Protein 5KDI (pdb70)

InterPro domains:
  IPR001849 Pleckstrin homology domain [PF00169] (1-92)
  IPR001849 Pleckstrin homology domain [PS50003] (1-93)
  IPR001849 Pleckstrin homology domain [SM00233] (1-95)
  IPR011993 PH-like domain superfamily [G3DSA:2.30.29.30] (1-100)
  IPR014830 Glycolipid transfer protein domain [PF08718] (330-470)
  IPR014830 Glycolipid transfer protein domain [PTHR10219] (297-508)
  IPR036497 Glycolipid transfer protein superfamily [G3DSA:1.10.3520.10] (309-519)
  IPR036497 Glycolipid transfer protein superfamily [SSF110004] (324-517)

Sequence (422 aa):
PTFFSTMNTSFSDIELLEDSGIPTEAFLASCYAVVPVLDKLGPTVFAPVKMDLVGNIKKVNQKYITNKAKFTTLQKIVLHEVEADVAQVRNSATEALLWLKRGLKFLKGFLTEVKNGEKDIQTALNNAYGKTLRQHHGWVVRGVFALALRAAPSYEDFVAALTVKEGDHQKEAFSIGMQRDLSLYLPAMEKQLAILDTLYEVHGLESDEVVPTFFSTMNTSFSDIELLEDSGIPTEAFLASCYAVVPVLDKLGPTVFAPVKMDLVGNIKKVNQKYITNKAKFTTLQKIVLHEVEADVAQVRNSATEALLWLLKKRGLKFLKGFLTEVKNGEKDIQTALNNAYGKTLRQHHGWVVRGVFALALRRAAPSYEDFVVAALTVVKEGDHQKEAFSIGMQRRDLSSLYLPAMMEKQLAILDTLYEEVHGLESSDEVV

Radius of gyration: 23.76 Å; Cα contacts (8 Å, |Δi|>4): 508; chains: 2; bounding box: 49×61×51 Å

Solvent-accessible surface area: 20870 Å² total; per-residue (Å²): 105,0,24,5,52,46,172,101,5,6,0,31,114,16,141,50,90,156,131,54,3,0,25,1,103,42,0,10,37,2,1,101,15,21,1,61,13,31,48,139,40,5,69,48,45,17,2,31,62,41,41,78,20,32,15,10,24,63,43,1,55,78,60,18,100,99,65,110,91,100,8,53,6,1,20,106,3,0,73,64,1,55,148,50,105,48,10,65,33,45,65,2,1,1,26,0,2,2,47,1,5,14,22,6,68,35,32,43,22,15,4,49,37,7,49,118,44,48,121,70,5,77,55,0,29,74,60,2,8,44,159,24,26,113,125,35,22,13,216,34,19,73,34,19,28,30,43,22,31,170,40,20,22,64,67,103,85,10,7,43,8,4,25,78,142,170,29,18,43,149,109,144,74,12,59,105,2,10,73,118,6,1,51,104,0,13,67,18,0,96,121,4,1,54,34,0,23,76,19,0,113,110,78,70,29,73,34,140,100,73,76,84,1,24,5,50,43,169,98,5,4,0,33,105,15,143,48,89,147,138,51,4,0,23,1,104,41,0,10,40,1,0,106,18,14,4,67,13,17,56,136,34,12,69,54,30,34,6,37,72,49,50,77,23,22,26,10,16,84,52,1,55,94,51,19,99,94,67,114,91,109,5,50,6,0,23,96,2,0,76,51,5,53,149,47,103,53,9,68,42,45,63,9,3,1,26,0,2,2,58,3,2,9,29,5,52,29,35,46,19,16,4,47,35,3,66,108,49,52,124,70,7,62,53,0,23,75,60,3,8,42,158,20,25,115,113,28,25,15,224,40,22,73,36,22,37,54,80,23,26,197,56,25,18,58,49,138,80,8,29,60,7,2,53,34,170,121,14,91,165,109,126,162,34,26,57,123,12,6,77,116,3,0,56,102,0,10,68,18,0,100,119,5,3,54,36,0,35,79,18,0,119,110,72,68,26,74,32,140,110,64,71

GO terms:
  GO:0051861 glycolipid binding (F, IDA)
  GO:0070273 phosphatidylinositol-4-phosphate binding (F, IDA)
  GO:0097001 ceramide binding (F, IDA)
  GO:0035621 ER to Golgi ceramide transport (P, IDA)
  GO:0005802 trans-Golgi network (C, IDA)
  GO:0017089 glycolipid transfer activity (F, IDA)
  GO:0006869 lipid transport (P, IDA)
  GO:0140104 molecular carrier activity (F, EXP)
  GO:0000139 Golgi membrane (C, TAS)
  GO:0006661 phosphatidylinositol biosynthetic process (P, TAS)
  GO:0005515 protein binding (F, IPI)
  GO:0005654 nucleoplasm (C, IDA)
  GO:0001576 globoside biosynthetic process (P, IDA)
  GO:0046836 glycolipid transport (P, IDA)
  GO:0031267 small GTPase binding (F, IDA)
  GO:0140340 cerebroside transfer activity (F, IDA)

Organism: Homo sapiens (NCBI:txid9606)

Structure (mmCIF, N/CA/C/O backbone):
data_5KDI
#
_entry.id   5KDI
#
_cell.length_a   66.241
_cell.length_b   74.607
_cell.length_c   93.592
_cell.angle_alpha   90.000
_cell.angle_beta   90.000
_cell.angle_gamma   90.000
#
_symmetry.space_group_name_H-M   'P 21 21 21'
#
loop_
_entity.id
_entity.type
_entity.pdbx_description
1 polymer 'Pleckstrin homology domain-containing family A member 8'
2 non-polymer (~{Z})-~{N}-[(~{E},2~{S},3~{R})-1-[(2~{R},3~{R},4~{S},5~{R},6~{R})-6-(hydroxymethyl)-3,4,5-tris(oxidanyl)oxan-2-yl]oxy-3-oxidanyl-octadec-4-en-2-yl]octadec-9-enamide
3 water water
#
loop_
_atom_site.group_PDB
_atom_site.id
_atom_site.type_symbol
_atom_site.label_atom_id
_atom_site.label_alt_id
_atom_site.label_comp_id
_atom_site.label_asym_id
_atom_site.label_entity_id
_atom_site.label_seq_id
_atom_site.pdbx_PDB_ins_code
_atom_site.Cartn_x
_atom_site.Cartn_y
_atom_site.Cartn_z
_atom_site.occupancy
_atom_site.B_iso_or_equiv
_atom_site.auth_seq_id
_atom_site.auth_comp_id
_atom_site.auth_asym_id
_atom_site.auth_atom_id
_atom_site.pdbx_PDB_model_num
ATOM 1 N N . PRO A 1 1 ? 60.873 -13.536 36.679 1.00 33.55 309 PRO A N 1
ATOM 2 C CA . PRO A 1 1 ? 60.660 -12.672 35.511 1.00 32.96 309 PRO A CA 1
ATOM 3 C C . PRO A 1 1 ? 60.506 -11.199 35.886 1.00 31.28 309 PRO A C 1
ATOM 4 O O . PRO A 1 1 ? 60.293 -10.878 37.037 1.00 31.32 309 PRO A O 1
ATOM 8 N N . THR A 1 2 ? 60.597 -10.337 34.878 1.00 28.16 310 THR A N 1
ATOM 9 C CA . THR A 1 2 ? 60.348 -8.935 35.036 1.00 24.93 310 THR A CA 1
ATOM 10 C C . THR A 1 2 ? 59.359 -8.467 33.955 1.00 24.27 310 THR A C 1
ATOM 11 O O . THR A 1 2 ? 59.034 -9.220 33.022 1.00 24.95 310 THR A O 1
ATOM 15 N N . PHE A 1 3 ? 58.889 -7.215 34.082 1.00 23.89 311 PHE A N 1
ATOM 16 C CA . PHE A 1 3 ? 58.083 -6.632 33.053 1.00 21.18 311 PHE A CA 1
ATOM 17 C C . PHE A 1 3 ? 58.657 -6.909 31.648 1.00 22.16 311 PHE A C 1
ATOM 18 O O . PHE A 1 3 ? 57.902 -7.150 30.665 1.00 22.88 311 PHE A O 1
ATOM 26 N N . PHE A 1 4 ? 59.996 -6.791 31.522 1.00 21.81 312 PHE A N 1
AT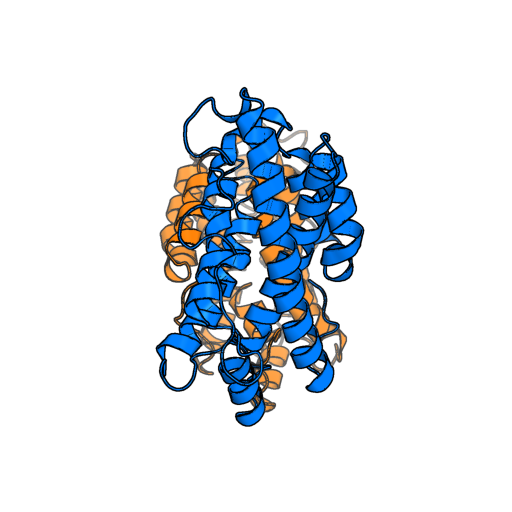OM 27 C CA . PHE A 1 4 ? 60.650 -6.842 30.225 1.00 21.07 312 PHE A CA 1
ATOM 28 C C . PHE A 1 4 ? 60.662 -8.182 29.563 1.00 27.36 312 PHE A C 1
ATOM 29 O O . PHE A 1 4 ? 60.951 -8.240 28.338 1.00 32.80 312 PHE A O 1
ATOM 37 N N . SER A 1 5 ? 60.158 -9.210 30.256 1.00 24.49 313 SER A N 1
ATOM 38 C CA . SER A 1 5 ? 59.998 -10.524 29.663 1.00 25.21 313 SER A CA 1
ATOM 39 C C . SER A 1 5 ? 58.587 -11.043 29.696 1.00 25.91 313 SER A C 1
ATOM 40 O O . SER A 1 5 ? 58.330 -12.209 29.406 1.00 32.31 313 SER A O 1
ATOM 43 N N . THR A 1 6 ? 57.641 -10.151 29.981 1.00 27.27 314 THR A N 1
ATOM 44 C CA . THR A 1 6 ? 56.244 -10.529 29.987 1.00 26.14 314 THR A CA 1
ATOM 45 C C . THR A 1 6 ? 55.760 -10.732 28.570 1.00 26.15 314 THR A C 1
ATOM 46 O O . THR A 1 6 ? 56.293 -10.144 27.610 1.00 24.63 314 THR A O 1
ATOM 50 N N . MET A 1 7 ? 54.695 -11.519 28.378 1.00 27.84 315 MET A N 1
ATOM 51 C CA . MET A 1 7 ? 54.217 -11.835 27.017 1.00 26.70 315 MET A CA 1
ATOM 52 C C . MET A 1 7 ? 53.900 -10.532 26.218 1.00 30.03 315 MET A C 1
ATOM 53 O O . MET A 1 7 ? 53.283 -9.567 26.763 1.00 28.89 315 MET A O 1
ATOM 58 N N . ASN A 1 8 ? 54.331 -10.507 24.956 1.00 27.61 316 ASN A N 1
ATOM 59 C CA . ASN A 1 8 ? 54.171 -9.400 23.961 1.00 29.07 316 ASN A CA 1
ATOM 60 C C . ASN A 1 8 ? 55.036 -8.193 24.258 1.00 24.16 316 ASN A C 1
ATOM 61 O O . ASN A 1 8 ? 55.069 -7.260 23.448 1.00 24.35 316 ASN A O 1
ATOM 66 N N . THR A 1 9 ? 55.757 -8.171 25.385 1.00 23.14 317 THR A N 1
ATOM 67 C CA . THR A 1 9 ? 56.490 -6.983 25.748 1.00 21.43 317 THR A CA 1
ATOM 68 C C . THR A 1 9 ? 57.801 -6.828 25.021 1.00 21.10 317 THR A C 1
ATOM 69 O O . THR A 1 9 ? 58.106 -5.738 24.464 1.00 23.47 317 THR A O 1
ATOM 73 N N . SER A 1 10 ? 58.627 -7.864 25.005 1.00 19.27 318 SER A N 1
ATOM 74 C CA . SER A 1 10 ? 59.990 -7.644 24.551 1.00 17.62 318 SER A CA 1
ATOM 75 C C . SER A 1 10 ? 60.196 -7.587 23.022 1.00 18.17 318 SER A C 1
ATOM 76 O O . SER A 1 10 ? 59.806 -8.471 22.246 1.00 19.38 318 SER A O 1
ATOM 79 N N . PHE A 1 11 ? 60.936 -6.573 22.638 1.00 18.29 319 PHE A N 1
ATOM 80 C CA . PHE A 1 11 ? 61.434 -6.505 21.289 1.00 17.42 319 PHE A CA 1
ATOM 81 C C . PHE A 1 11 ? 62.291 -7.734 20.862 1.00 17.16 319 PHE A C 1
ATOM 82 O O . PHE A 1 11 ? 62.351 -8.113 19.704 1.00 18.00 319 PHE A O 1
ATOM 90 N N . SER A 1 12 ? 62.901 -8.402 21.849 1.00 16.69 320 SER A N 1
ATOM 91 C CA . SER A 1 12 ? 63.728 -9.577 21.667 1.00 17.07 320 SER A CA 1
ATOM 92 C C . SER A 1 12 ? 62.954 -10.822 21.261 1.00 18.62 320 SER A C 1
ATOM 93 O O . SER A 1 12 ? 63.586 -11.795 20.845 1.00 19.65 320 SER A O 1
ATOM 96 N N . ASP A 1 13 ? 61.625 -10.795 21.389 1.00 17.58 321 ASP A N 1
ATOM 97 C CA . ASP A 1 13 ? 60.796 -11.931 21.010 1.00 19.99 321 ASP A CA 1
ATOM 98 C C . ASP A 1 13 ? 60.144 -11.705 19.626 1.00 20.24 321 ASP A C 1
ATOM 99 O O . ASP A 1 13 ? 59.348 -12.502 19.186 1.00 26.22 321 ASP A O 1
ATOM 104 N N . ILE A 1 14 ? 60.541 -10.614 18.957 1.00 18.77 322 ILE A N 1
ATOM 105 C CA . ILE A 1 14 ? 60.116 -10.327 17.619 1.00 19.91 322 ILE A CA 1
ATOM 106 C C . ILE A 1 14 ? 61.155 -10.856 16.621 1.00 22.86 322 ILE A C 1
ATOM 107 O O . ILE A 1 14 ? 62.336 -10.421 16.618 1.00 25.05 322 ILE A O 1
ATOM 112 N N . GLU A 1 15 ? 60.727 -11.796 15.805 1.00 27.71 323 GLU A N 1
ATOM 113 C CA . GLU A 1 15 ? 61.638 -12.303 14.797 1.00 32.41 323 GLU A CA 1
ATOM 114 C C . GLU A 1 15 ? 61.338 -11.634 13.479 1.00 25.24 323 GLU A C 1
ATOM 115 O O . GLU A 1 15 ? 60.184 -11.430 13.119 1.00 31.31 323 GLU A O 1
ATOM 121 N N . LEU A 1 16 ? 62.416 -11.263 12.796 1.00 28.35 324 LEU A N 1
ATOM 122 C CA . LEU A 1 16 ? 62.327 -10.593 11.572 1.00 28.39 324 LEU A CA 1
ATOM 123 C C . LEU A 1 16 ? 61.931 -11.516 10.419 1.00 26.78 324 LEU A C 1
ATOM 124 O O . LEU A 1 16 ? 62.287 -12.695 10.377 1.00 30.69 324 LEU A O 1
ATOM 129 N N . LEU A 1 17 ? 61.206 -10.920 9.490 1.00 25.08 325 LEU A N 1
ATOM 130 C CA . LEU A 1 17 ? 60.764 -11.609 8.249 1.00 26.97 325 LEU A CA 1
ATOM 131 C C . LEU A 1 17 ? 61.810 -11.393 7.128 1.00 29.38 325 LEU A C 1
ATOM 132 O O . LEU A 1 17 ? 62.902 -10.843 7.377 1.00 32.45 325 LEU A O 1
ATOM 137 N N . GLU A 1 18 ? 61.510 -11.893 5.924 1.00 32.56 326 GLU A N 1
ATOM 138 C CA . GLU A 1 18 ? 62.343 -11.681 4.737 1.00 33.24 326 GLU A CA 1
ATOM 139 C C . GLU A 1 18 ? 62.744 -10.186 4.633 1.00 28.45 326 GLU A C 1
ATOM 140 O O . GLU A 1 18 ? 61.989 -9.291 4.952 1.00 29.00 326 GLU A O 1
ATOM 146 N N . ASP A 1 19 ? 63.979 -9.954 4.193 1.00 30.07 327 ASP A N 1
ATOM 147 C CA . ASP A 1 19 ? 64.535 -8.654 4.001 1.00 33.97 327 ASP A CA 1
ATOM 148 C C . ASP A 1 19 ? 64.470 -7.750 5.270 1.00 30.90 327 ASP A C 1
ATOM 149 O O . ASP A 1 19 ? 64.138 -6.576 5.175 1.00 29.13 327 ASP A O 1
ATOM 158 N N . SER A 1 20 ? 64.780 -8.326 6.435 1.00 25.52 328 SER A N 1
ATOM 159 C CA . SER A 1 20 ? 64.781 -7.659 7.753 1.00 24.07 328 SER A CA 1
ATOM 160 C C . SER A 1 20 ? 63.433 -7.041 8.086 1.00 21.65 328 SER A C 1
ATOM 161 O O . SER A 1 20 ? 63.340 -6.043 8.804 1.00 21.54 328 SER A O 1
ATOM 164 N N . GLY A 1 21 ? 62.351 -7.617 7.552 1.00 24.71 329 GLY A N 1
ATOM 165 C CA . GLY A 1 21 ? 61.028 -7.068 7.786 1.00 21.77 329 GLY A CA 1
ATOM 166 C C . GLY A 1 21 ? 60.595 -7.137 9.234 1.00 21.04 329 GLY A C 1
ATOM 167 O O . GLY A 1 21 ? 60.641 -8.208 9.828 1.00 22.92 329 GLY A O 1
ATOM 168 N N . ILE A 1 22 ? 60.138 -6.003 9.792 1.00 17.57 330 ILE A N 1
ATOM 169 C CA . ILE A 1 22 ? 59.715 -5.953 11.195 1.00 18.23 330 ILE A CA 1
ATOM 170 C C . ILE A 1 22 ? 58.205 -6.171 11.184 1.00 17.95 330 ILE A C 1
ATOM 171 O O . ILE A 1 22 ? 57.442 -5.345 10.691 1.00 17.42 330 ILE A O 1
ATOM 176 N N . PRO A 1 23 ? 57.764 -7.297 11.787 1.00 18.58 331 PRO A N 1
ATOM 177 C CA . PRO A 1 23 ? 56.316 -7.602 11.813 1.00 18.47 331 PRO A CA 1
ATOM 178 C C . PRO A 1 23 ? 55.527 -6.455 12.484 1.00 17.03 331 PRO A C 1
ATOM 179 O O . PRO A 1 23 ? 55.836 -6.055 13.641 1.00 18.05 331 PRO A O 1
ATOM 183 N N . THR A 1 24 ? 54.442 -6.034 11.836 1.00 19.65 332 THR A N 1
ATOM 184 C CA . THR A 1 24 ? 53.713 -4.850 12.308 1.00 18.48 332 THR A CA 1
ATOM 185 C C . THR A 1 24 ? 53.047 -5.035 13.673 1.00 18.60 332 THR A C 1
ATOM 186 O O . THR A 1 24 ? 53.252 -4.210 14.538 1.00 17.46 332 THR A O 1
ATOM 190 N N . GLU A 1 25 ? 52.223 -6.090 13.845 1.00 20.13 333 GLU A N 1
ATOM 191 C CA . GLU A 1 25 ? 51.467 -6.233 15.107 1.00 20.53 333 GLU A CA 1
ATOM 192 C C . GLU A 1 25 ? 52.382 -6.392 16.290 1.00 19.72 333 GLU A C 1
ATOM 193 O O . GLU A 1 25 ? 52.172 -5.781 17.337 1.00 20.60 333 GLU A O 1
ATOM 199 N N . ALA A 1 26 ? 53.387 -7.248 16.169 1.00 21.31 334 ALA A N 1
ATOM 200 C CA . ALA A 1 26 ? 54.293 -7.485 17.293 1.00 19.42 334 ALA A CA 1
ATOM 201 C C . ALA A 1 26 ? 55.052 -6.227 17.709 1.00 17.88 334 ALA A C 1
ATOM 202 O O . ALA A 1 26 ? 55.220 -5.944 18.898 1.00 18.61 334 ALA A O 1
ATOM 204 N N . PHE A 1 27 ? 55.523 -5.465 16.736 1.00 19.47 335 PHE A N 1
ATOM 205 C CA . PHE A 1 27 ? 56.185 -4.209 17.021 1.00 16.14 335 PHE A CA 1
ATOM 206 C C . PHE A 1 27 ? 55.278 -3.261 17.790 1.00 14.77 335 PHE A C 1
ATOM 207 O O . PHE A 1 27 ? 55.693 -2.646 18.766 1.00 19.03 335 PHE A O 1
ATOM 215 N N . LEU A 1 28 ? 54.045 -3.082 17.300 1.00 16.60 336 LEU A N 1
ATOM 216 C CA . LEU A 1 28 ? 53.120 -2.146 17.917 1.00 16.89 336 LEU A CA 1
ATOM 217 C C . LEU A 1 28 ? 52.777 -2.617 19.345 1.00 17.67 336 LEU A C 1
ATOM 218 O O . LEU A 1 28 ? 52.572 -1.802 20.251 1.00 19.44 336 LEU A O 1
ATOM 223 N N . ALA A 1 29 ? 52.705 -3.935 19.542 1.00 19.56 337 ALA A N 1
ATOM 224 C CA . ALA A 1 29 ? 52.430 -4.478 20.903 1.00 20.18 337 ALA A CA 1
ATOM 225 C C . ALA A 1 29 ? 53.548 -4.171 21.867 1.00 20.87 337 ALA A C 1
ATOM 226 O O . ALA A 1 29 ? 53.304 -3.836 23.041 1.00 20.97 337 ALA A O 1
ATOM 228 N N . SER A 1 30 ? 54.762 -4.231 21.363 1.00 19.54 338 SER A N 1
ATOM 229 C CA . SER A 1 30 ? 55.929 -3.886 22.200 1.00 17.88 338 SER A CA 1
ATOM 230 C C . SER A 1 30 ? 55.902 -2.393 22.561 1.00 18.28 338 SER A C 1
ATOM 231 O O . SER A 1 30 ? 56.289 -1.989 23.691 1.00 22.50 338 SER A O 1
ATOM 234 N N . CYS A 1 31 ? 55.487 -1.567 21.609 1.00 18.74 339 CYS A N 1
ATOM 235 C CA . CYS A 1 31 ? 55.360 -0.135 21.905 1.00 19.03 339 CYS A CA 1
ATOM 236 C C . CYS A 1 31 ? 54.290 0.097 22.960 1.00 18.89 339 CYS A C 1
ATOM 237 O O . CYS A 1 31 ? 54.449 0.895 23.912 1.00 23.02 339 CYS A O 1
ATOM 240 N N . TYR A 1 32 ? 53.166 -0.593 22.811 1.00 17.67 340 TYR A N 1
ATOM 241 C CA . TYR A 1 32 ? 52.059 -0.374 23.745 1.00 20.28 340 TYR A CA 1
ATOM 242 C C . TYR A 1 32 ? 52.395 -0.819 25.193 1.00 22.24 340 TYR A C 1
ATOM 243 O O . TYR A 1 32 ? 51.909 -0.239 26.155 1.00 24.09 340 TYR A O 1
ATOM 252 N N . ALA A 1 33 ? 53.257 -1.808 25.315 1.00 23.19 341 ALA A N 1
ATOM 253 C CA . ALA A 1 33 ? 53.487 -2.490 26.599 1.00 23.14 341 ALA A CA 1
ATOM 254 C C . ALA A 1 33 ? 53.914 -1.558 27.705 1.00 21.98 341 ALA A C 1
ATOM 255 O O . ALA A 1 33 ? 53.659 -1.816 28.889 1.00 22.88 341 ALA A O 1
ATOM 257 N N . VAL A 1 34 ? 54.566 -0.436 27.362 1.00 21.42 342 VAL A N 1
ATOM 258 C CA . VAL A 1 34 ? 54.987 0.509 28.410 1.00 24.53 342 VAL A CA 1
ATOM 259 C C . VAL A 1 34 ? 53.850 1.367 28.952 1.00 23.88 342 VAL A C 1
ATOM 260 O O . VAL A 1 34 ? 54.024 2.037 29.992 1.00 23.38 342 VAL A O 1
ATOM 264 N N . VAL A 1 35 ? 52.740 1.418 28.227 1.00 22.40 343 VAL A N 1
ATOM 265 C CA . VAL A 1 35 ? 51.590 2.283 28.640 1.00 22.89 343 VAL A CA 1
ATOM 266 C C . VAL A 1 35 ? 51.092 1.986 30.069 1.00 23.22 343 VAL A C 1
ATOM 267 O O . VAL A 1 35 ? 50.971 2.927 30.896 1.00 23.65 343 VAL A O 1
ATOM 271 N N . PRO A 1 36 ? 50.891 0.707 30.409 1.00 24.07 344 PRO A N 1
ATOM 272 C CA . PRO A 1 36 ? 50.454 0.407 31.778 1.00 24.68 344 PRO A CA 1
ATOM 273 C C . PRO A 1 36 ? 51.483 0.750 32.856 1.00 26.00 344 PRO A C 1
ATOM 274 O O . PRO A 1 36 ? 51.103 1.050 33.989 1.00 27.73 344 PRO A O 1
ATOM 278 N N . VAL A 1 37 ? 52.760 0.716 32.484 1.00 25.61 345 VAL A N 1
ATOM 279 C CA . VAL A 1 37 ? 53.794 1.145 33.414 1.00 25.20 345 VAL A CA 1
ATOM 280 C C . VAL A 1 37 ? 53.680 2.633 33.649 1.00 25.46 345 VAL A C 1
ATOM 281 O O . VAL A 1 37 ? 53.766 3.075 34.794 1.00 25.30 345 VAL A O 1
ATOM 285 N N . LEU A 1 38 ? 53.475 3.404 32.574 1.00 24.09 346 LEU A N 1
ATOM 286 C CA . LEU A 1 38 ? 53.299 4.891 32.716 1.00 24.83 346 LEU A CA 1
ATOM 287 C C . LEU A 1 38 ? 52.100 5.164 33.629 1.00 26.06 346 LEU A C 1
ATOM 288 O O . LEU A 1 38 ? 52.143 6.060 34.497 1.00 27.22 346 LEU A O 1
ATOM 293 N N . ASP A 1 39 ? 51.031 4.403 33.455 1.00 26.42 347 ASP A N 1
ATOM 294 C CA . ASP A 1 39 ? 49.844 4.553 34.308 1.00 29.81 347 ASP A CA 1
ATOM 295 C C . ASP A 1 39 ? 50.054 4.216 35.771 1.00 24.96 347 ASP A C 1
ATOM 296 O O . ASP A 1 39 ? 49.465 4.861 36.663 1.00 29.89 347 ASP A O 1
ATOM 301 N N . LYS A 1 40 ? 50.943 3.248 36.038 1.00 27.40 348 LYS A N 1
ATOM 302 C CA . LYS A 1 40 ? 51.302 2.901 37.412 1.00 30.24 348 LYS A CA 1
ATOM 303 C C . LYS A 1 40 ? 52.132 4.088 38.022 1.00 28.58 348 LYS A C 1
ATOM 304 O O . LYS A 1 40 ? 51.997 4.406 39.184 1.00 32.60 348 LYS A O 1
ATOM 310 N N . LEU A 1 41 ? 53.004 4.681 37.232 1.00 24.84 349 LEU A N 1
ATOM 311 C CA . LEU A 1 41 ? 53.924 5.713 37.731 1.00 28.90 349 LEU A CA 1
ATOM 312 C C . LEU A 1 41 ? 53.376 7.137 37.780 1.00 27.60 349 LEU A C 1
ATOM 313 O O . LEU A 1 41 ? 53.867 7.958 38.585 1.00 31.33 349 LEU A O 1
ATOM 318 N N . GLY A 1 42 ? 52.379 7.428 36.964 1.00 25.56 350 GLY A N 1
ATOM 319 C CA . GLY A 1 42 ? 51.879 8.776 36.948 1.00 29.42 350 GLY A CA 1
ATOM 320 C C . GLY A 1 42 ? 50.752 8.973 35.979 1.00 25.05 350 GLY A C 1
ATOM 321 O O . GLY A 1 42 ? 50.916 9.453 34.882 1.00 27.81 350 GLY A O 1
ATOM 322 N N . PRO A 1 43 ? 49.566 8.580 36.412 1.00 25.86 351 PRO A N 1
ATOM 323 C CA . PRO A 1 43 ? 48.472 8.549 35.436 1.00 30.71 351 PRO A CA 1
ATOM 324 C C . PRO A 1 43 ? 48.120 9.933 34.848 1.00 25.80 351 PRO A C 1
ATOM 325 O O . PRO A 1 43 ? 47.675 10.010 33.685 1.00 32.57 351 PRO A O 1
ATOM 329 N N . THR A 1 44 ? 48.298 10.999 35.648 1.00 26.99 352 THR A N 1
ATOM 330 C CA . THR A 1 44 ? 48.055 12.367 35.151 1.00 25.18 352 THR A CA 1
ATOM 331 C C . THR A 1 44 ? 49.321 12.961 34.561 1.00 25.22 352 THR A C 1
ATOM 332 O O . THR A 1 44 ? 49.348 13.500 33.415 1.00 27.11 352 THR A O 1
ATOM 336 N N . VAL A 1 45 ? 50.384 12.874 35.342 1.00 26.38 353 VAL A N 1
ATOM 337 C CA . VAL A 1 45 ? 51.627 13.600 35.018 1.00 25.46 353 VAL A CA 1
ATOM 338 C C . VAL A 1 45 ? 52.268 13.057 33.747 1.00 24.91 353 VAL A C 1
ATOM 339 O O . VAL A 1 45 ? 52.876 13.802 33.041 1.00 28.05 353 VAL A O 1
ATOM 343 N N . PHE A 1 46 ? 52.103 11.769 33.465 1.00 21.85 354 PHE A N 1
ATOM 344 C CA . PHE A 1 46 ? 52.622 11.200 32.239 1.00 24.23 354 PHE A CA 1
ATOM 345 C C . PHE A 1 46 ? 51.585 10.963 31.166 1.00 26.20 354 PHE A C 1
ATOM 346 O O . PHE A 1 46 ? 51.899 10.319 30.155 1.00 23.70 354 PHE A O 1
ATOM 354 N N . ALA A 1 47 ? 50.409 11.553 31.317 1.00 25.39 355 ALA A N 1
ATOM 355 C CA . ALA A 1 47 ? 49.341 11.387 30.328 1.00 24.24 355 ALA A CA 1
ATOM 356 C C . ALA A 1 47 ? 49.817 11.872 28.919 1.00 21.85 355 ALA A C 1
ATOM 357 O O . ALA A 1 47 ? 49.455 11.268 27.913 1.00 23.08 355 ALA A O 1
ATOM 359 N N . PRO A 1 48 ? 50.602 12.963 28.831 1.00 21.84 356 PRO A N 1
ATOM 360 C CA . PRO A 1 48 ? 51.065 13.344 27.473 1.00 22.00 356 PRO A CA 1
ATOM 361 C C . PRO A 1 48 ? 51.831 12.237 26.749 1.00 17.13 356 PRO A C 1
ATOM 362 O O . PRO A 1 48 ? 51.788 12.119 25.495 1.00 20.51 356 PRO A O 1
ATOM 366 N N . VAL A 1 49 ? 52.610 11.486 27.518 1.00 21.40 357 VAL A N 1
ATOM 367 C CA . VAL A 1 49 ? 53.408 10.415 26.990 1.00 19.85 357 VAL A CA 1
ATOM 368 C C . VAL A 1 49 ? 52.490 9.278 26.490 1.00 18.34 357 VAL A C 1
ATOM 369 O O . VAL A 1 49 ? 52.648 8.739 25.396 1.00 20.21 357 VAL A O 1
ATOM 373 N N . LYS A 1 50 ? 51.571 8.874 27.342 1.00 18.96 358 LYS A N 1
ATOM 374 C CA . LYS A 1 50 ? 50.615 7.836 27.020 1.00 20.35 358 LYS A CA 1
ATOM 375 C C . LYS A 1 50 ? 49.834 8.242 25.749 1.00 18.36 358 LYS A C 1
ATOM 376 O O . LYS A 1 50 ? 49.633 7.441 24.812 1.00 18.34 358 LYS A O 1
ATOM 382 N N . MET A 1 51 ? 49.302 9.455 25.725 1.00 17.91 359 MET A N 1
ATOM 383 C CA . MET A 1 51 ? 48.533 9.888 24.593 1.00 18.64 359 MET A CA 1
ATOM 384 C C . MET A 1 51 ? 49.321 9.896 23.276 1.00 17.39 359 MET A C 1
ATOM 385 O O . MET A 1 51 ? 48.814 9.473 22.220 1.00 17.15 359 MET A O 1
ATOM 390 N N . ASP A 1 52 ? 50.609 10.290 23.355 1.00 18.04 360 ASP A N 1
ATOM 391 C CA . ASP A 1 52 ? 51.440 10.263 22.212 1.00 17.23 360 ASP A CA 1
ATOM 392 C C . ASP A 1 52 ? 51.633 8.859 21.644 1.00 16.25 360 ASP A C 1
ATOM 393 O O . ASP A 1 52 ? 51.471 8.632 20.405 1.00 17.19 360 ASP A O 1
ATOM 398 N N . LEU A 1 53 ? 52.022 7.955 22.514 1.00 17.77 361 LEU A N 1
ATOM 399 C CA . LEU A 1 53 ? 52.257 6.582 22.150 1.00 18.05 361 LEU A CA 1
ATOM 400 C C . LEU A 1 53 ? 50.991 5.934 21.568 1.00 16.68 361 LEU A C 1
ATOM 401 O O . LEU A 1 53 ? 51.045 5.346 20.504 1.00 17.82 361 LEU A O 1
ATOM 410 N N . VAL A 1 54 ? 49.887 6.025 22.282 1.00 17.21 362 VAL A N 1
ATOM 411 C CA . VAL A 1 54 ? 48.644 5.420 21.844 1.00 16.88 362 VAL A CA 1
ATOM 412 C C . VAL A 1 54 ? 48.223 5.986 20.483 1.00 17.27 362 VAL A C 1
ATOM 413 O O . VAL A 1 54 ? 47.755 5.265 19.583 1.00 18.78 362 VAL A O 1
ATOM 417 N N . GLY A 1 55 ? 48.389 7.298 20.338 1.00 16.79 363 GLY A N 1
ATOM 418 C CA . GLY A 1 55 ? 47.978 7.914 19.120 1.00 17.67 363 GLY A CA 1
ATOM 419 C C . GLY A 1 55 ? 48.794 7.446 17.926 1.00 17.49 363 GLY A C 1
ATOM 420 O O . GLY A 1 55 ? 48.244 7.262 16.848 1.00 17.45 363 GLY A O 1
ATOM 421 N N . ASN A 1 56 ? 50.093 7.313 18.112 1.00 16.22 364 ASN A N 1
ATOM 422 C CA . ASN A 1 56 ? 50.927 6.859 17.004 1.00 15.78 364 ASN A CA 1
ATOM 423 C C . ASN A 1 56 ? 50.694 5.355 16.658 1.00 16.93 364 ASN A C 1
ATOM 424 O O . ASN A 1 56 ? 50.689 4.973 15.479 1.00 16.82 364 ASN A O 1
ATOM 429 N N . ILE A 1 57 ? 50.493 4.538 17.676 1.00 16.68 365 ILE A N 1
ATOM 430 C CA . ILE A 1 57 ? 50.179 3.138 17.475 1.00 16.94 365 ILE A CA 1
ATOM 431 C C . ILE A 1 57 ? 48.866 3.069 16.659 1.00 18.70 365 ILE A C 1
ATOM 432 O O . ILE A 1 57 ? 48.759 2.321 15.655 1.00 17.21 365 ILE A O 1
ATOM 437 N N . LYS A 1 58 ? 47.879 3.913 17.029 1.00 16.48 366 LYS A N 1
ATOM 438 C CA . LYS A 1 58 ? 46.586 3.931 16.317 1.00 17.63 366 LYS A CA 1
ATOM 439 C C . LYS A 1 58 ? 46.788 4.248 14.827 1.00 16.99 366 LYS A C 1
ATOM 440 O O . LYS A 1 58 ? 46.227 3.592 13.961 1.00 18.63 366 LYS A O 1
ATOM 446 N N . LYS A 1 59 ? 47.578 5.275 14.554 1.00 16.91 367 LYS A N 1
ATOM 447 C CA . LYS A 1 59 ? 47.788 5.689 13.183 1.00 18.15 367 LYS A CA 1
ATOM 448 C C . LYS A 1 59 ? 48.509 4.639 12.315 1.00 15.73 367 LYS A C 1
ATOM 449 O O . LYS A 1 59 ? 48.168 4.480 11.125 1.00 18.03 367 LYS A O 1
ATOM 455 N N . VAL A 1 60 ? 49.434 3.913 12.885 1.00 15.70 368 VAL A N 1
ATOM 456 C CA . VAL A 1 60 ? 50.016 2.807 12.151 1.00 16.40 368 VAL A CA 1
ATOM 457 C C . VAL A 1 60 ? 48.986 1.665 11.941 1.00 16.84 368 VAL A C 1
ATOM 458 O O . VAL A 1 60 ? 48.835 1.149 10.837 1.00 18.28 368 VAL A O 1
ATOM 462 N N . ASN A 1 61 ? 48.297 1.332 13.012 1.00 18.28 369 ASN A N 1
ATOM 463 C CA . ASN A 1 61 ? 47.318 0.267 12.977 1.00 19.08 369 ASN A CA 1
ATOM 464 C C . ASN A 1 61 ? 46.202 0.557 11.985 1.00 18.87 369 ASN A C 1
ATOM 465 O O . ASN A 1 61 ? 45.720 -0.365 11.286 1.00 22.69 369 ASN A O 1
ATOM 470 N N . GLN A 1 62 ? 45.792 1.829 11.887 1.00 18.83 370 GLN A N 1
ATOM 471 C CA . GLN A 1 62 ? 44.747 2.222 10.962 1.00 24.10 370 GLN A CA 1
ATOM 472 C C . GLN A 1 62 ? 45.093 1.886 9.507 1.00 24.73 370 GLN A C 1
ATOM 473 O O . GLN A 1 62 ? 44.222 1.540 8.743 1.00 24.99 370 GLN A O 1
ATOM 479 N N . LYS A 1 63 ? 46.352 2.040 9.118 1.00 18.64 371 LYS A N 1
ATOM 480 C CA . LYS A 1 63 ? 46.772 1.663 7.789 1.00 20.08 371 LYS A CA 1
ATOM 481 C C . LYS A 1 63 ? 46.847 0.100 7.729 1.00 20.07 371 LYS A C 1
ATOM 482 O O . LYS A 1 63 ? 46.375 -0.502 6.756 1.00 21.66 371 LYS A O 1
ATOM 488 N N . TYR A 1 64 ? 47.480 -0.495 8.714 1.00 19.80 372 TYR A N 1
ATOM 489 C CA . TYR A 1 64 ? 47.685 -1.939 8.764 1.00 18.93 372 TYR A CA 1
ATOM 490 C C . TYR A 1 64 ? 46.382 -2.713 8.487 1.00 19.89 372 TYR A C 1
ATOM 491 O O . TYR A 1 64 ? 46.338 -3.616 7.606 1.00 22.05 372 TYR A O 1
ATOM 500 N N . ILE A 1 65 ? 45.329 -2.367 9.259 1.00 21.02 373 ILE A N 1
ATOM 501 C CA . ILE A 1 65 ? 44.078 -3.123 9.247 1.00 23.41 373 ILE A CA 1
ATOM 502 C C . ILE A 1 65 ? 43.307 -3.050 7.919 1.00 23.52 373 ILE A C 1
ATOM 503 O O . ILE A 1 65 ?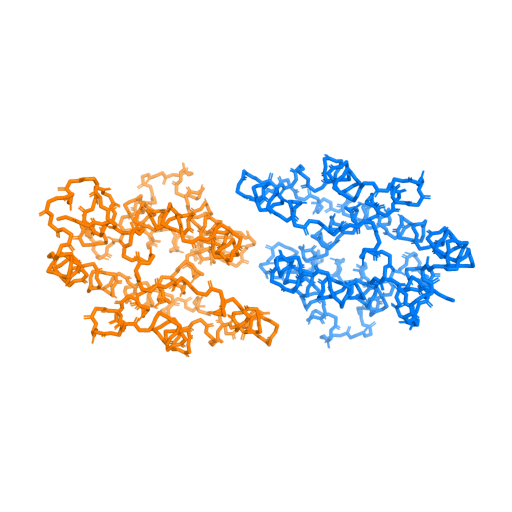 42.414 -3.868 7.620 1.00 29.02 373 ILE A O 1
ATOM 508 N N . THR A 1 66 ? 43.697 -2.077 7.115 1.00 24.63 374 THR A N 1
ATOM 509 C CA . THR A 1 66 ? 43.148 -1.880 5.800 1.00 27.16 374 THR A CA 1
ATOM 510 C C . THR A 1 66 ? 43.504 -3.046 4.833 1.00 29.31 374 THR A C 1
ATOM 511 O O . THR A 1 66 ? 42.752 -3.314 3.848 1.00 34.20 374 THR A O 1
ATOM 518 N N . ASN A 1 67 ? 44.651 -3.694 5.093 1.00 24.10 375 ASN A N 1
ATOM 519 C CA . ASN A 1 67 ? 45.163 -4.800 4.223 1.00 28.54 375 ASN A CA 1
ATOM 520 C C . ASN A 1 67 ? 46.267 -5.548 4.894 1.00 26.01 375 ASN A C 1
ATOM 521 O O . ASN A 1 67 ? 47.432 -5.323 4.652 1.00 26.85 375 ASN A O 1
ATOM 526 N N . LYS A 1 68 ? 45.902 -6.402 5.830 1.00 27.79 376 LYS A N 1
ATOM 527 C CA . LYS A 1 68 ? 46.925 -6.996 6.681 1.00 25.52 376 LYS A CA 1
ATOM 528 C C . LYS A 1 68 ? 47.957 -7.854 5.921 1.00 28.91 376 LYS A C 1
ATOM 529 O O . LYS A 1 68 ? 49.125 -7.935 6.331 1.00 31.54 376 LYS A O 1
ATOM 535 N N . ALA A 1 69 ? 47.497 -8.557 4.882 1.00 33.47 377 ALA A N 1
ATOM 536 C CA . ALA A 1 69 ? 48.342 -9.387 4.041 1.00 35.69 377 ALA A CA 1
ATOM 537 C C . ALA A 1 69 ? 49.387 -8.558 3.322 1.00 31.55 377 ALA A C 1
ATOM 538 O O . ALA A 1 69 ? 50.503 -9.002 3.119 1.00 32.81 377 ALA A O 1
ATOM 540 N N . LYS A 1 70 ? 48.981 -7.391 2.870 1.00 30.37 378 LYS A N 1
ATOM 541 C CA . LYS A 1 70 ? 49.867 -6.469 2.224 1.00 29.15 378 LYS A CA 1
ATOM 542 C C . LYS A 1 70 ? 50.832 -5.800 3.195 1.00 27.10 378 LYS A C 1
ATOM 543 O O . LYS A 1 70 ? 51.959 -5.503 2.826 1.00 31.99 378 LYS A O 1
ATOM 549 N N . PHE A 1 71 ? 50.393 -5.583 4.422 1.00 22.42 379 PHE A N 1
ATOM 550 C CA . PHE A 1 71 ? 51.110 -4.698 5.364 1.00 23.46 379 PHE A CA 1
ATOM 551 C C . PHE A 1 71 ? 51.685 -5.478 6.555 1.00 23.23 379 PHE A C 1
ATOM 552 O O . PHE A 1 71 ? 51.653 -5.029 7.700 1.00 22.17 379 PHE A O 1
ATOM 560 N N . THR A 1 72 ? 52.240 -6.643 6.256 1.00 22.31 380 THR A N 1
ATOM 561 C CA . THR A 1 72 ? 52.779 -7.522 7.259 1.00 23.77 380 THR A CA 1
ATOM 562 C C . THR A 1 72 ? 53.992 -6.983 8.015 1.00 22.77 380 THR A C 1
ATOM 563 O O . THR A 1 72 ? 54.255 -7.402 9.158 1.00 22.86 380 THR A O 1
ATOM 567 N N . THR A 1 73 ? 54.643 -5.976 7.426 1.00 20.92 381 THR A N 1
ATOM 568 C CA . THR A 1 73 ? 55.761 -5.358 8.043 1.00 18.42 381 THR A CA 1
ATOM 569 C C . THR A 1 73 ? 55.667 -3.840 8.022 1.00 17.42 381 THR A C 1
ATOM 570 O O . THR A 1 73 ? 54.969 -3.240 7.217 1.00 18.72 381 THR A O 1
ATOM 574 N N . LEU A 1 74 ? 56.428 -3.231 8.915 1.00 16.74 382 LEU A N 1
ATOM 575 C CA . LEU A 1 74 ? 56.515 -1.767 8.945 1.00 17.90 382 LEU A CA 1
ATOM 576 C C . LEU A 1 74 ? 57.015 -1.228 7.612 1.00 18.02 382 LEU A C 1
ATOM 577 O O . LEU A 1 74 ? 56.544 -0.166 7.130 1.00 17.61 382 LEU A O 1
ATOM 582 N N . GLN A 1 75 ? 58.032 -1.867 7.067 1.00 17.50 383 GLN A N 1
ATOM 583 C CA . GLN A 1 75 ? 58.598 -1.416 5.816 1.00 17.01 383 GLN A CA 1
ATOM 584 C C . GLN A 1 75 ? 57.592 -1.423 4.655 1.00 18.73 383 GLN A C 1
ATOM 585 O O . GLN A 1 75 ? 57.531 -0.518 3.837 1.00 21.32 383 GLN A O 1
ATOM 591 N N . LYS A 1 76 ? 56.734 -2.468 4.623 1.00 18.04 384 LYS A N 1
ATOM 592 C CA . LYS A 1 76 ? 55.688 -2.553 3.620 1.00 19.40 384 LYS A CA 1
ATOM 593 C C . LYS A 1 76 ? 54.711 -1.405 3.725 1.00 20.26 384 LYS A C 1
ATOM 594 O O . LYS A 1 76 ? 54.275 -0.858 2.700 1.00 22.46 384 LYS A O 1
ATOM 600 N N . ILE A 1 77 ? 54.384 -0.993 4.949 1.00 19.15 385 ILE A N 1
ATOM 601 C CA . ILE A 1 77 ? 53.511 0.155 5.127 1.00 17.11 385 ILE A CA 1
ATOM 602 C C . ILE A 1 77 ? 54.191 1.447 4.633 1.00 17.79 385 ILE A C 1
ATOM 603 O O . ILE A 1 77 ? 53.590 2.196 3.852 1.00 19.12 385 ILE A O 1
ATOM 608 N N . VAL A 1 78 ? 55.404 1.701 5.092 1.00 17.45 386 VAL A N 1
ATOM 609 C CA . VAL A 1 78 ? 56.111 2.932 4.751 1.00 16.78 386 VAL A CA 1
ATOM 610 C C . VAL A 1 78 ? 56.346 3.001 3.246 1.00 17.69 386 VAL A C 1
ATOM 611 O O . VAL A 1 78 ? 56.071 4.053 2.601 1.00 19.68 386 VAL A O 1
ATOM 615 N N . LEU A 1 79 ? 56.811 1.893 2.690 1.00 20.19 387 LEU A N 1
ATOM 616 C CA . LEU A 1 79 ? 57.130 1.880 1.251 1.00 22.67 387 LEU A CA 1
ATOM 617 C C . LEU A 1 79 ? 55.862 2.076 0.425 1.00 20.42 387 LEU A C 1
ATOM 618 O O . LEU A 1 79 ? 55.886 2.718 -0.655 1.00 22.12 387 LEU A O 1
ATOM 623 N N . HIS A 1 80 ? 54.727 1.543 0.882 1.00 20.07 388 HIS A N 1
ATOM 624 C CA . HIS A 1 80 ? 53.455 1.823 0.170 1.00 21.61 388 HIS A CA 1
ATOM 625 C C . HIS A 1 80 ? 53.100 3.277 0.198 1.00 20.60 388 HIS A C 1
ATOM 626 O O . HIS A 1 80 ? 52.629 3.832 -0.829 1.00 21.62 388 HIS A O 1
ATOM 633 N N . GLU A 1 81 ? 53.274 3.913 1.370 1.00 19.47 389 GLU A N 1
ATOM 634 C CA . GLU A 1 81 ? 52.979 5.351 1.468 1.00 18.92 389 GLU A CA 1
ATOM 635 C C . GLU A 1 81 ? 53.813 6.169 0.546 1.00 18.79 389 GLU A C 1
ATOM 636 O O . GLU A 1 81 ? 53.342 7.136 -0.011 1.00 22.45 389 GLU A O 1
ATOM 642 N N . VAL A 1 82 ? 55.085 5.810 0.456 1.00 19.48 390 VAL A N 1
ATOM 643 C CA . VAL A 1 82 ? 56.015 6.472 -0.467 1.00 21.27 390 VAL A CA 1
ATOM 644 C C . VAL A 1 82 ? 55.542 6.271 -1.937 1.00 20.89 390 VAL A C 1
ATOM 645 O O . VAL A 1 82 ? 55.415 7.268 -2.664 1.00 27.26 390 VAL A O 1
ATOM 649 N N . GLU A 1 83 ? 55.191 5.035 -2.295 1.00 23.09 391 GLU A N 1
ATOM 650 C CA . GLU A 1 83 ? 54.761 4.715 -3.682 1.00 26.76 391 GLU A CA 1
ATOM 651 C C . GLU A 1 83 ? 53.492 5.510 -4.064 1.00 24.71 391 GLU A C 1
ATOM 652 O O . GLU A 1 83 ? 53.358 6.004 -5.183 1.00 28.31 391 GLU A O 1
ATOM 663 N N . ALA A 1 84 ? 52.573 5.598 -3.110 1.00 25.26 392 ALA A N 1
ATOM 664 C CA . ALA A 1 84 ? 51.303 6.292 -3.263 1.00 26.24 392 ALA A CA 1
ATOM 665 C C . ALA A 1 84 ? 51.398 7.825 -3.087 1.00 27.50 392 ALA A C 1
ATOM 666 O O . ALA A 1 84 ? 50.410 8.532 -3.279 1.00 27.15 392 ALA A O 1
ATOM 668 N N . ASP A 1 85 ? 52.581 8.304 -2.715 1.00 25.37 393 ASP A N 1
ATOM 669 C CA . ASP A 1 85 ? 52.819 9.723 -2.431 1.00 31.11 393 ASP A CA 1
ATOM 670 C C . ASP A 1 85 ? 51.874 10.309 -1.361 1.00 24.29 393 ASP A C 1
ATOM 671 O O . ASP A 1 85 ? 51.352 11.428 -1.505 1.00 28.93 393 ASP A O 1
ATOM 676 N N . VAL A 1 86 ? 51.761 9.557 -0.260 1.00 22.21 394 VAL A N 1
ATOM 677 C CA . VAL A 1 86 ? 50.905 9.901 0.890 1.00 20.18 394 VAL A CA 1
ATOM 678 C C . VAL A 1 86 ? 51.669 9.917 2.203 1.00 20.11 394 VAL A C 1
ATOM 679 O O . VAL A 1 86 ? 51.042 10.068 3.273 1.00 21.36 394 VAL A O 1
ATOM 686 N N . ALA A 1 87 ? 52.996 9.802 2.165 1.00 18.91 395 ALA A N 1
ATOM 687 C CA . ALA A 1 87 ? 53.745 9.809 3.424 1.00 18.06 395 ALA A CA 1
ATOM 688 C C . ALA A 1 87 ? 53.715 11.164 4.133 1.00 19.03 395 ALA A C 1
ATOM 689 O O . ALA A 1 87 ? 53.842 11.248 5.366 1.00 20.49 395 ALA A O 1
ATOM 691 N N . GLN A 1 88 ? 53.428 12.204 3.361 1.00 19.90 396 GLN A N 1
ATOM 692 C CA . GLN A 1 88 ? 53.352 13.566 3.898 1.00 22.16 396 GLN A CA 1
ATOM 693 C C . GLN A 1 88 ? 51.923 14.044 4.185 1.00 18.66 396 GLN A C 1
ATOM 694 O O . GLN A 1 88 ? 51.730 15.221 4.529 1.00 23.39 396 GLN A O 1
ATOM 705 N N . VAL A 1 89 ? 50.943 13.169 3.979 1.00 18.76 397 VAL A N 1
ATOM 706 C CA . VAL A 1 89 ? 49.556 13.501 4.226 1.00 19.03 397 VAL A CA 1
ATOM 707 C C . VAL A 1 89 ? 49.275 13.393 5.717 1.00 18.38 397 VAL A C 1
ATOM 708 O O . VAL A 1 89 ? 49.866 12.527 6.388 1.00 20.04 397 VAL A O 1
ATOM 712 N N . ARG A 1 90 ? 48.442 14.286 6.247 1.00 21.78 398 ARG A N 1
ATOM 713 C CA . ARG A 1 90 ? 48.186 14.266 7.694 1.00 25.55 398 ARG A CA 1
ATOM 714 C C . ARG A 1 90 ? 47.756 12.829 8.167 1.00 23.97 398 ARG A C 1
ATOM 715 O O . ARG A 1 90 ? 47.040 12.078 7.434 1.00 23.91 398 ARG A O 1
ATOM 723 N N . ASN A 1 91 ? 48.222 12.462 9.366 1.00 26.87 399 ASN A N 1
ATOM 724 C CA . ASN A 1 91 ? 47.880 11.206 10.033 1.00 26.86 399 ASN A CA 1
ATOM 725 C C . ASN A 1 91 ? 48.578 10.013 9.371 1.00 21.70 399 ASN A C 1
ATOM 726 O O . ASN A 1 91 ? 48.229 8.902 9.683 1.00 21.28 399 ASN A O 1
ATOM 731 N N . SER A 1 92 ? 49.564 10.230 8.504 1.00 17.89 400 SER A N 1
ATOM 732 C CA . SER A 1 92 ? 50.251 9.079 7.867 1.00 16.22 400 SER A CA 1
ATOM 733 C C . SER A 1 92 ? 50.917 8.115 8.881 1.00 15.90 400 SER A C 1
ATOM 734 O O . SER A 1 92 ? 51.350 8.534 9.961 1.00 16.87 400 SER A O 1
ATOM 737 N N . ALA A 1 93 ? 50.995 6.850 8.486 1.00 17.05 401 ALA A N 1
ATOM 738 C CA . ALA A 1 93 ? 51.756 5.886 9.233 1.00 16.45 401 ALA A CA 1
ATOM 739 C C . ALA A 1 93 ? 53.239 6.214 9.249 1.00 16.09 401 ALA A C 1
ATOM 740 O O . ALA A 1 93 ? 53.933 5.975 10.278 1.00 16.20 401 ALA A O 1
ATOM 742 N N . THR A 1 94 ? 53.742 6.803 8.150 1.00 16.29 402 THR A N 1
ATOM 743 C CA . THR A 1 94 ? 55.147 7.161 8.069 1.00 16.31 402 THR A CA 1
ATOM 744 C C . THR A 1 94 ? 55.515 8.225 9.156 1.00 14.88 402 THR A C 1
ATOM 745 O O . THR A 1 94 ? 56.496 8.074 9.854 1.00 15.30 402 THR A O 1
ATOM 749 N N . GLU A 1 95 ? 54.654 9.224 9.319 1.00 15.80 403 GLU A N 1
ATOM 750 C CA . GLU A 1 95 ? 54.844 10.233 10.328 1.00 15.56 403 GLU A CA 1
ATOM 751 C C . GLU A 1 95 ? 54.687 9.645 11.738 1.00 14.87 403 GLU A C 1
ATOM 752 O O . GLU A 1 95 ? 55.487 9.937 12.637 1.00 15.94 403 GLU A O 1
ATOM 758 N N . ALA A 1 96 ? 53.684 8.782 11.906 1.00 14.70 404 ALA A N 1
ATOM 759 C CA . ALA A 1 96 ? 53.439 8.146 13.232 1.00 13.93 404 ALA A CA 1
ATOM 760 C C . ALA A 1 96 ? 54.665 7.335 13.623 1.00 14.96 404 ALA A C 1
ATOM 761 O O . ALA A 1 96 ? 55.156 7.420 14.774 1.00 16.41 404 ALA A O 1
ATOM 763 N N . LEU A 1 97 ? 55.206 6.571 12.670 1.00 15.48 405 LEU A N 1
ATOM 764 C CA . LEU A 1 97 ? 56.329 5.713 12.989 1.00 15.39 405 LEU A CA 1
ATOM 765 C C . LEU A 1 97 ? 57.629 6.538 13.232 1.00 15.11 405 LEU A C 1
ATOM 766 O O . LEU A 1 97 ? 58.525 6.130 13.989 1.00 15.95 405 LEU A O 1
ATOM 775 N N . LEU A 1 98 ? 57.756 7.684 12.530 1.00 14.34 406 LEU A N 1
ATOM 776 C CA . LEU A 1 98 ? 58.840 8.615 12.796 1.00 15.89 406 LEU A CA 1
ATOM 777 C C . LEU A 1 98 ? 58.894 8.971 14.272 1.00 14.95 406 LEU A C 1
ATOM 778 O O . LEU A 1 98 ? 59.952 8.924 14.937 1.00 16.31 406 LEU A O 1
ATOM 783 N N . TRP A 1 99 ? 57.736 9.375 14.778 1.00 15.02 407 TRP A N 1
ATOM 784 C CA . TRP A 1 99 ? 57.659 9.786 16.184 1.00 15.42 407 TRP A CA 1
ATOM 785 C C . TRP A 1 99 ? 57.728 8.596 17.158 1.00 15.39 407 TRP A C 1
ATOM 786 O O . TRP A 1 99 ? 58.302 8.733 18.271 1.00 16.68 407 TRP A O 1
ATOM 797 N N . LEU A 1 100 ? 57.216 7.425 16.768 1.00 15.98 408 LEU A N 1
ATOM 798 C CA . LEU A 1 100 ? 57.429 6.221 17.577 1.00 16.13 408 LEU A CA 1
ATOM 799 C C . LEU A 1 100 ? 58.905 5.881 17.706 1.00 15.43 408 LEU A C 1
ATOM 800 O O . LEU A 1 100 ? 59.389 5.601 18.831 1.00 18.25 408 LEU A O 1
ATOM 809 N N . LYS A 1 101 ? 59.645 5.912 16.587 1.00 15.13 409 LYS A N 1
ATOM 810 C CA . LYS A 1 101 ? 61.036 5.552 16.685 1.00 16.47 409 LYS A CA 1
ATOM 811 C C . LYS A 1 101 ? 61.839 6.556 17.501 1.00 14.80 409 LYS A C 1
ATOM 812 O O . LYS A 1 101 ? 62.730 6.178 18.240 1.00 16.93 409 LYS A O 1
ATOM 823 N N . ARG A 1 102 ? 61.441 7.835 17.424 1.00 15.94 410 ARG A N 1
ATOM 824 C CA . ARG A 1 102 ? 62.099 8.850 18.210 1.00 15.99 410 ARG A CA 1
ATOM 825 C C . ARG A 1 102 ? 61.844 8.585 19.709 1.00 14.60 410 ARG A C 1
ATOM 826 O O . ARG A 1 102 ? 62.747 8.698 20.535 1.00 16.10 410 ARG A O 1
ATOM 834 N N . GLY A 1 103 ? 60.615 8.248 20.019 1.00 14.62 411 GLY A N 1
ATOM 835 C CA . GLY A 1 103 ? 60.304 7.962 21.371 1.00 15.29 411 GLY A CA 1
ATOM 836 C C . GLY A 1 103 ? 60.992 6.695 21.914 1.00 17.98 411 GLY A C 1
ATOM 837 O O . GLY A 1 103 ? 61.481 6.663 23.047 1.00 16.68 411 GLY A O 1
ATOM 838 N N . LEU A 1 104 ? 61.096 5.686 21.054 1.00 15.40 412 LEU A N 1
ATOM 839 C CA . LEU A 1 104 ? 61.792 4.448 21.460 1.00 15.29 412 LEU A CA 1
ATOM 840 C C . LEU A 1 104 ? 63.295 4.706 21.655 1.00 14.30 412 LEU A C 1
ATOM 841 O O . LEU A 1 104 ? 63.916 4.071 22.536 1.00 17.31 412 LEU A O 1
ATOM 846 N N . LYS A 1 105 ? 63.899 5.582 20.823 1.00 16.24 413 LYS A N 1
ATOM 847 C CA . LYS A 1 105 ? 65.335 5.885 21.019 1.00 18.05 413 LYS A CA 1
ATOM 848 C C . LYS A 1 105 ? 65.539 6.491 22.448 1.00 15.04 413 LYS A C 1
ATOM 849 O O . LYS A 1 105 ? 66.508 6.168 23.134 1.00 17.89 413 LYS A O 1
ATOM 860 N N . PHE A 1 106 ? 64.629 7.378 22.870 1.00 16.77 414 PHE A N 1
ATOM 861 C CA . PHE A 1 106 ? 64.614 7.926 24.219 1.00 17.44 414 PHE A CA 1
ATOM 862 C C . PHE A 1 106 ? 64.475 6.824 25.294 1.00 16.73 414 PHE A C 1
ATOM 863 O O . PHE A 1 106 ? 65.296 6.730 26.241 1.00 18.32 414 PHE A O 1
ATOM 871 N N . LEU A 1 107 ? 63.479 5.941 25.117 1.00 15.77 415 LEU A N 1
ATOM 872 C CA . LEU A 1 107 ? 63.280 4.839 26.036 1.00 19.76 415 LEU A CA 1
ATOM 873 C C . LEU A 1 107 ? 64.559 3.962 26.155 1.00 17.68 415 LEU A C 1
ATOM 874 O O . LEU A 1 107 ? 64.969 3.583 27.247 1.00 18.68 415 LEU A O 1
ATOM 879 N N . LYS A 1 108 ? 65.157 3.646 25.010 1.00 15.84 416 LYS A N 1
ATOM 880 C CA . LYS A 1 108 ? 66.369 2.826 24.958 1.00 16.35 416 LYS A CA 1
ATOM 881 C C . LYS A 1 108 ? 67.488 3.526 25.777 1.00 17.32 416 LYS A C 1
ATOM 882 O O . LYS A 1 108 ? 68.181 2.898 26.575 1.00 18.94 416 LYS A O 1
ATOM 888 N N . GLY A 1 109 ? 67.641 4.856 25.562 1.00 17.91 417 GLY A N 1
ATOM 889 C CA . GLY A 1 109 ? 68.683 5.615 26.252 1.00 21.41 417 GLY A CA 1
ATOM 890 C C . GLY A 1 109 ? 68.466 5.591 27.757 1.00 18.04 417 GLY A C 1
ATOM 891 O O . GLY A 1 109 ? 69.398 5.419 28.528 1.00 20.80 417 GLY A O 1
ATOM 892 N N . PHE A 1 110 ? 67.230 5.837 28.183 1.00 17.81 418 PHE A N 1
ATOM 893 C CA . PHE A 1 110 ? 66.888 5.876 29.579 1.00 16.37 418 PHE A CA 1
ATOM 894 C C . PHE A 1 110 ? 67.117 4.489 30.232 1.00 17.59 418 PHE A C 1
ATOM 895 O O . PHE A 1 110 ? 67.743 4.388 31.271 1.00 19.77 418 PHE A O 1
ATOM 903 N N . LEU A 1 111 ? 66.668 3.427 29.582 1.00 18.65 419 LEU A N 1
ATOM 904 C CA . LEU A 1 111 ? 66.802 2.098 30.164 1.00 20.13 419 LEU A CA 1
ATOM 905 C C . LEU A 1 111 ? 68.246 1.614 30.169 1.00 18.67 419 LEU A C 1
ATOM 906 O O . LEU A 1 111 ? 68.645 0.875 31.067 1.00 21.10 419 LEU A O 1
ATOM 911 N N . THR A 1 112 ? 69.038 2.073 29.193 1.00 20.37 420 THR A N 1
ATOM 912 C CA . THR A 1 112 ? 70.496 1.794 29.205 1.00 20.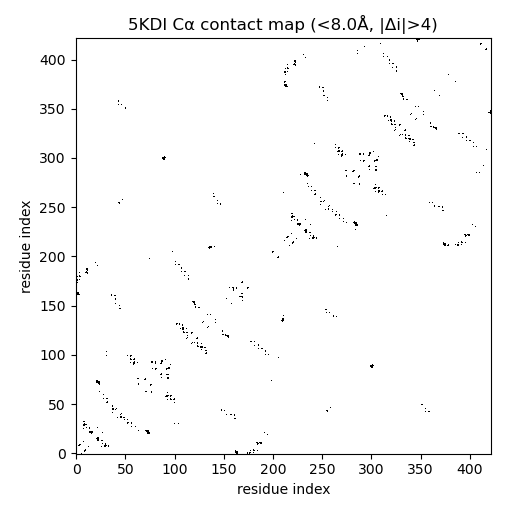28 420 THR A CA 1
ATOM 913 C C . THR A 1 112 ? 71.169 2.425 30.407 1.00 22.20 420 THR A C 1
ATOM 914 O O . THR A 1 112 ? 71.967 1.774 31.045 1.00 22.37 420 THR A O 1
ATOM 918 N N . GLU A 1 113 ? 70.841 3.678 30.742 1.00 22.60 421 GLU A N 1
ATOM 919 C CA . GLU A 1 113 ? 71.380 4.309 31.955 1.00 23.90 421 GLU A CA 1
ATOM 920 C C . GLU A 1 113 ? 71.044 3.470 33.183 1.00 23.44 421 GLU A C 1
ATOM 921 O O . GLU A 1 113 ? 71.899 3.224 34.033 1.00 26.37 421 GLU A O 1
ATOM 927 N N . VAL A 1 114 ? 69.769 3.115 33.316 1.00 23.83 422 VAL A N 1
ATOM 928 C CA . VAL A 1 114 ? 69.324 2.229 34.423 1.00 24.39 422 VAL A CA 1
ATOM 929 C C . VAL A 1 114 ? 70.051 0.891 34.472 1.00 28.83 422 VAL A C 1
ATOM 930 O O . VAL A 1 114 ? 70.506 0.478 35.538 1.00 30.75 422 VAL A O 1
ATOM 934 N N . LYS A 1 115 ? 70.183 0.238 33.335 1.00 24.35 423 LYS A N 1
ATOM 935 C CA . LYS A 1 115 ? 70.873 -1.048 33.248 1.00 26.79 423 LYS A CA 1
ATOM 936 C C . LYS A 1 115 ? 72.338 -0.944 33.673 1.00 27.17 423 LYS A C 1
ATOM 937 O O . LYS A 1 115 ? 72.878 -1.893 34.224 1.00 33.05 423 LYS A O 1
ATOM 943 N N . ASN A 1 116 ? 72.976 0.187 33.372 1.00 28.93 424 ASN A N 1
ATOM 944 C CA . ASN A 1 116 ? 74.385 0.409 33.643 1.00 31.05 424 ASN A CA 1
ATOM 945 C C . ASN A 1 116 ? 74.594 0.958 35.083 1.00 29.53 424 ASN A C 1
ATOM 946 O O . ASN A 1 116 ? 75.683 1.329 35.495 1.00 31.74 424 ASN A O 1
ATOM 951 N N . GLY A 1 117 ? 73.517 0.982 35.857 1.00 30.41 425 GLY A N 1
ATOM 952 C CA . GLY A 1 117 ? 73.577 1.200 37.283 1.00 31.29 425 GLY A CA 1
ATOM 953 C C . GLY A 1 117 ? 73.195 2.564 37.784 1.00 32.74 425 GLY A C 1
ATOM 954 O O . GLY A 1 117 ? 73.467 2.876 38.930 1.00 38.41 425 GLY A O 1
ATOM 955 N N . GLU A 1 118 ? 72.551 3.387 36.952 1.00 30.62 426 GLU A N 1
ATOM 956 C CA . GLU A 1 118 ? 72.060 4.704 37.409 1.00 30.00 426 GLU A CA 1
ATOM 957 C C . GLU A 1 118 ? 70.811 4.527 38.259 1.00 34.04 426 GLU A C 1
ATOM 958 O O . GLU A 1 118 ? 69.819 3.917 37.812 1.00 33.92 426 GLU A O 1
ATOM 964 N N . LYS A 1 119 ? 70.884 5.011 39.504 1.00 31.01 427 LYS A N 1
ATOM 965 C CA . LYS A 1 119 ? 69.776 4.893 40.435 1.00 33.74 427 LYS A CA 1
ATOM 966 C C . LYS A 1 119 ? 69.022 6.214 40.576 1.00 32.52 427 LYS A C 1
ATOM 967 O O . LYS A 1 119 ? 67.961 6.231 41.157 1.00 35.50 427 LYS A O 1
ATOM 973 N N . ASP A 1 120 ? 69.578 7.325 40.088 1.00 30.74 428 ASP A N 1
ATOM 974 C CA . ASP A 1 120 ? 68.838 8.562 40.083 1.00 32.68 428 ASP A CA 1
ATOM 975 C C . ASP A 1 120 ? 68.017 8.582 38.795 1.00 29.09 428 ASP A C 1
ATOM 976 O O . ASP A 1 120 ? 68.554 8.812 37.704 1.00 27.19 428 ASP A O 1
ATOM 981 N N . ILE A 1 121 ? 66.711 8.378 38.914 1.00 28.41 429 ILE A N 1
ATOM 982 C CA . ILE A 1 121 ? 65.818 8.299 37.727 1.00 25.62 429 ILE A CA 1
ATOM 983 C C . ILE A 1 121 ? 65.780 9.589 36.963 1.00 23.86 429 ILE A C 1
ATOM 984 O O . ILE A 1 121 ? 65.789 9.564 35.726 1.00 23.12 429 ILE A O 1
ATOM 989 N N . GLN A 1 122 ? 65.749 10.728 37.655 1.00 25.03 430 GLN A N 1
ATOM 990 C CA . GLN A 1 122 ? 65.860 12.018 36.976 1.00 27.54 430 GLN A CA 1
ATOM 991 C C . GLN A 1 122 ? 67.126 12.182 36.148 1.00 27.41 430 GLN A C 1
ATOM 992 O O . GLN A 1 122 ? 67.075 12.649 34.977 1.00 26.02 430 GLN A O 1
ATOM 998 N N . THR A 1 123 ? 68.248 11.747 36.713 1.00 26.28 431 THR A N 1
ATOM 999 C CA . THR A 1 123 ? 69.532 11.805 35.977 1.00 25.57 431 THR A CA 1
ATOM 1000 C C . THR A 1 123 ? 69.462 10.948 34.696 1.00 22.98 431 THR A C 1
ATOM 1001 O O . THR A 1 123 ? 69.866 11.381 33.614 1.00 23.77 431 THR A O 1
ATOM 1005 N N . ALA A 1 124 ? 68.961 9.715 34.853 1.00 23.26 432 ALA A N 1
ATOM 1006 C CA . ALA A 1 124 ? 68.829 8.791 33.763 1.00 23.73 432 ALA A CA 1
ATOM 1007 C C . ALA A 1 124 ? 67.951 9.373 32.623 1.00 21.06 432 ALA A C 1
ATOM 1008 O O . ALA A 1 124 ? 68.312 9.323 31.420 1.00 21.47 432 ALA A O 1
ATOM 1010 N N . LEU A 1 125 ? 66.785 9.909 32.987 1.00 19.70 433 LEU A N 1
ATOM 1011 C CA . LEU A 1 125 ? 65.833 10.500 32.045 1.00 19.65 433 LEU A CA 1
ATOM 1012 C C . LEU A 1 125 ? 66.414 11.703 31.363 1.00 20.02 433 LEU A C 1
ATOM 1013 O O . LEU A 1 125 ? 66.358 11.816 30.126 1.00 21.22 433 LEU A O 1
ATOM 1018 N N . ASN A 1 126 ? 67.060 12.579 32.119 1.00 21.65 434 ASN A N 1
ATOM 1019 C CA . ASN A 1 126 ? 67.541 13.798 31.559 1.00 24.02 434 ASN A CA 1
ATOM 1020 C C . ASN A 1 126 ? 68.754 13.526 30.646 1.00 22.43 434 ASN A C 1
ATOM 1021 O O . ASN A 1 126 ? 68.883 14.121 29.589 1.00 22.98 434 ASN A O 1
ATOM 1026 N N . ASN A 1 127 ? 69.618 12.596 31.037 1.00 22.76 435 ASN A N 1
ATOM 1027 C CA . ASN A 1 127 ? 70.749 12.230 30.169 1.00 22.98 435 ASN A CA 1
ATOM 1028 C C . ASN A 1 127 ? 70.244 11.694 28.833 1.00 22.61 435 ASN A C 1
ATOM 1029 O O . ASN A 1 127 ? 70.697 12.117 27.721 1.00 26.19 435 ASN A O 1
ATOM 1034 N N . ALA A 1 128 ? 69.259 10.796 28.912 1.00 21.71 436 ALA A N 1
ATOM 1035 C CA . ALA A 1 128 ? 68.711 10.185 27.685 1.00 21.23 436 ALA A CA 1
ATOM 1036 C C . ALA A 1 128 ? 68.008 11.258 26.828 1.00 18.59 436 ALA A C 1
ATOM 1037 O O . ALA A 1 128 ? 68.179 11.266 25.580 1.00 19.94 436 ALA A O 1
ATOM 1039 N N . TYR A 1 129 ? 67.288 12.173 27.500 1.00 19.64 437 TYR A N 1
ATOM 1040 C CA . TYR A 1 129 ? 66.544 13.213 26.768 1.00 21.51 437 TYR A CA 1
ATOM 1041 C C . TYR A 1 129 ? 67.428 14.097 25.871 1.00 18.42 437 TYR A C 1
ATOM 1042 O O . TYR A 1 129 ? 67.169 14.305 24.642 1.00 19.34 437 TYR A O 1
ATOM 1051 N N . GLY A 1 130 ? 68.507 14.553 26.467 1.00 21.08 438 GLY A N 1
ATOM 1052 C CA . GLY A 1 130 ? 69.490 15.390 25.838 1.00 23.03 438 GLY A CA 1
ATOM 1053 C C . GLY A 1 130 ? 70.054 14.775 24.567 1.00 23.03 438 GLY A C 1
ATOM 1054 O O . GLY A 1 130 ? 70.299 15.464 23.571 1.00 28.19 438 GLY A O 1
ATOM 1055 N N . LYS A 1 131 ? 70.265 13.465 24.607 1.00 23.82 439 LYS A N 1
ATOM 1056 C CA . LYS A 1 131 ? 70.842 12.743 23.476 1.00 25.77 439 LYS A CA 1
ATOM 1057 C C . LYS A 1 131 ? 69.851 12.318 22.403 1.00 26.84 439 LYS A C 1
ATOM 1058 O O . LYS A 1 131 ? 70.253 11.875 21.352 1.00 31.26 439 LYS A O 1
ATOM 1064 N N . THR A 1 132 ? 68.565 12.397 22.699 1.00 23.74 440 THR A N 1
ATOM 1065 C CA . THR A 1 132 ? 67.530 11.828 21.811 1.00 23.19 440 THR A CA 1
ATOM 1066 C C . THR A 1 132 ? 66.481 12.887 21.434 1.00 23.45 440 THR A C 1
ATOM 1067 O O . THR A 1 132 ? 66.589 13.569 20.388 1.00 26.13 440 THR A O 1
ATOM 1071 N N . LEU A 1 133 ? 65.452 12.997 22.244 1.00 23.45 441 LEU A N 1
ATOM 1072 C CA . LEU A 1 133 ? 64.266 13.742 21.878 1.00 21.38 441 LEU A CA 1
ATOM 1073 C C . LEU A 1 133 ? 64.414 15.249 21.910 1.00 18.81 441 LEU A C 1
ATOM 1074 O O . LEU A 1 133 ? 63.690 15.955 21.188 1.00 20.03 441 LEU A O 1
ATOM 1083 N N . ARG A 1 134 ? 65.338 15.756 22.728 1.00 19.42 442 ARG A N 1
ATOM 1084 C CA . ARG A 1 134 ? 65.468 17.195 22.916 1.00 19.30 442 ARG A CA 1
ATOM 1085 C C . ARG A 1 134 ? 65.627 17.924 21.597 1.00 18.79 442 ARG A C 1
ATOM 1086 O O . ARG A 1 134 ? 65.017 18.970 21.396 1.00 18.49 442 ARG A O 1
ATOM 1094 N N . GLN A 1 135 ? 66.422 17.368 20.681 1.00 19.89 443 GLN A N 1
ATOM 1095 C CA . GLN A 1 135 ? 66.643 17.991 19.392 1.00 20.92 443 GLN A CA 1
ATOM 1096 C C . GLN A 1 135 ? 65.351 18.196 18.563 1.00 18.96 443 GLN A C 1
ATOM 1097 O O . GLN A 1 135 ? 65.318 19.037 17.657 1.00 23.24 443 GLN A O 1
ATOM 1103 N N . HIS A 1 136 ? 64.349 17.364 18.835 1.00 17.85 444 HIS A N 1
ATOM 1104 C CA . HIS A 1 136 ? 63.070 17.407 18.139 1.00 18.36 444 HIS A CA 1
ATOM 1105 C C . HIS A 1 136 ? 61.982 18.258 18.788 1.00 17.53 444 HIS A C 1
ATOM 1106 O O . HIS A 1 136 ? 60.852 18.313 18.290 1.00 18.70 444 HIS A O 1
ATOM 1113 N N . HIS A 1 137 ? 62.301 18.882 19.908 1.00 16.17 445 HIS A N 1
ATOM 1114 C CA . HIS A 1 137 ? 61.350 19.665 20.706 1.00 15.11 445 HIS A CA 1
ATOM 1115 C C . HIS A 1 137 ? 61.709 21.124 20.763 1.00 17.58 445 HIS A C 1
ATOM 1116 O O . HIS A 1 137 ? 62.887 21.494 20.963 1.00 19.88 445 HIS A O 1
ATOM 1123 N N . GLY A 1 138 ? 60.684 21.952 20.618 1.00 18.20 446 GLY A N 1
ATOM 1124 C CA . GLY A 1 138 ? 60.788 23.351 20.890 1.00 18.90 446 GLY A CA 1
ATOM 1125 C C . GLY A 1 138 ? 60.662 23.738 22.378 1.00 16.87 446 GLY A C 1
ATOM 1126 O O . GLY A 1 138 ? 60.664 22.896 23.257 1.00 19.11 446 GLY A O 1
ATOM 1127 N N . TRP A 1 139 ? 60.618 25.067 22.632 1.00 18.35 447 TRP A N 1
ATOM 1128 C CA . TRP A 1 139 ? 60.712 25.580 23.955 1.00 18.41 447 TRP A CA 1
ATOM 1129 C C . TRP A 1 139 ? 59.592 25.076 24.854 1.00 17.05 447 TRP A C 1
ATOM 1130 O O . TRP A 1 139 ? 59.824 24.640 25.999 1.00 17.79 447 TRP A O 1
ATOM 1141 N N . VAL A 1 140 ? 58.361 25.117 24.337 1.00 19.50 448 VAL A N 1
ATOM 1142 C CA . VAL A 1 140 ? 57.216 24.699 25.150 1.00 18.60 448 VAL A CA 1
ATOM 1143 C C . VAL A 1 140 ? 57.227 23.218 25.468 1.00 17.29 448 VAL A C 1
ATOM 1144 O O . VAL A 1 140 ? 57.073 22.847 26.614 1.00 18.49 448 VAL A O 1
ATOM 1148 N N . VAL A 1 141 ? 57.598 22.395 24.523 1.00 18.86 449 VAL A N 1
ATOM 1149 C CA . VAL A 1 141 ? 57.622 20.948 24.770 1.00 17.32 449 VAL A CA 1
ATOM 1150 C C . VAL A 1 141 ? 58.808 20.577 25.680 1.00 16.71 449 VAL A C 1
ATOM 1151 O O . VAL A 1 141 ? 58.673 19.722 26.560 1.00 18.80 449 VAL A O 1
ATOM 1155 N N . ARG A 1 142 ? 59.932 21.295 25.553 1.00 16.17 450 ARG A N 1
ATOM 1156 C CA . ARG A 1 142 ? 61.023 21.071 26.474 1.00 16.32 450 ARG A CA 1
ATOM 1157 C C . ARG A 1 142 ? 60.573 21.379 27.906 1.00 15.90 450 ARG A C 1
ATOM 1158 O O . ARG A 1 142 ? 60.989 20.721 28.877 1.00 17.91 450 ARG A O 1
ATOM 1166 N N . GLY A 1 143 ? 59.763 22.444 28.040 1.00 18.62 451 GLY A N 1
ATOM 1167 C CA . GLY A 1 143 ? 59.160 22.788 29.339 1.00 20.71 451 GLY A CA 1
ATOM 1168 C C . GLY A 1 143 ? 58.248 21.694 29.904 1.00 20.73 451 GLY A C 1
ATOM 1169 O O . GLY A 1 143 ? 58.241 21.470 31.100 1.00 25.01 451 GLY A O 1
ATOM 1170 N N . VAL A 1 144 ? 57.492 21.035 29.032 1.00 20.85 452 VAL A N 1
ATOM 1171 C CA . VAL A 1 144 ? 56.661 19.883 29.421 1.00 21.29 452 VAL A CA 1
ATOM 1172 C C . VAL A 1 144 ? 57.524 18.716 29.869 1.00 20.76 452 VAL A C 1
ATOM 1173 O O . VAL A 1 144 ? 57.247 18.082 30.868 1.00 23.06 452 VAL A O 1
ATOM 1177 N N . PHE A 1 145 ? 58.617 18.485 29.183 1.00 19.68 453 PHE A N 1
ATOM 1178 C CA . PHE A 1 145 ? 59.546 17.452 29.625 1.00 18.77 453 PHE A CA 1
ATOM 1179 C C . PHE A 1 145 ? 60.067 17.817 31.002 1.00 18.38 453 PHE A C 1
ATOM 1180 O O . PHE A 1 145 ? 60.178 16.962 31.898 1.00 21.48 453 PHE A O 1
ATOM 1188 N N . ALA A 1 146 ? 60.437 19.061 31.183 1.00 19.00 454 ALA A N 1
ATOM 1189 C CA . ALA A 1 146 ? 60.989 19.466 32.481 1.00 21.90 454 ALA A CA 1
ATOM 1190 C C . ALA A 1 146 ? 59.965 19.263 33.638 1.00 21.97 454 ALA A C 1
ATOM 1191 O O . ALA A 1 146 ? 60.336 18.855 34.741 1.00 25.44 454 ALA A O 1
ATOM 1193 N N . LEU A 1 147 ? 58.687 19.435 33.336 1.00 21.69 455 LEU A N 1
ATOM 1194 C CA . LEU A 1 147 ? 57.599 19.140 34.279 1.00 26.85 455 LEU A CA 1
ATOM 1195 C C . LEU A 1 147 ? 57.520 17.660 34.603 1.00 23.87 455 LEU A C 1
ATOM 1196 O O . LEU A 1 147 ? 57.466 17.282 35.767 1.00 30.52 455 LEU A O 1
ATOM 1201 N N . ALA A 1 148 ? 57.587 16.829 33.582 1.00 25.87 456 ALA A N 1
ATOM 1202 C CA . ALA A 1 148 ? 57.517 15.405 33.719 1.00 25.02 456 ALA A CA 1
ATOM 1203 C C . ALA A 1 148 ? 58.695 14.928 34.598 1.00 23.40 456 ALA A C 1
ATOM 1204 O O . ALA A 1 148 ? 58.518 14.099 35.485 1.00 27.24 456 ALA A O 1
ATOM 1206 N N . LEU A 1 149 ? 59.875 15.493 34.327 1.00 22.29 457 LEU A N 1
ATOM 1207 C CA . LEU A 1 149 ? 61.109 15.107 34.996 1.00 22.90 457 LEU A CA 1
ATOM 1208 C C . LEU A 1 149 ? 61.016 15.373 36.503 1.00 22.68 457 LEU A C 1
ATOM 1209 O O . LEU A 1 149 ? 61.468 14.555 37.335 1.00 28.00 457 LEU A O 1
ATOM 1214 N N . ARG A 1 150 ? 60.424 16.512 36.868 1.00 28.88 458 ARG A N 1
ATOM 1215 C CA . ARG A 1 150 ? 60.245 16.827 38.293 1.00 26.83 458 ARG A CA 1
ATOM 1216 C C . ARG A 1 150 ? 59.401 15.815 39.030 1.00 25.59 458 ARG A C 1
ATOM 1217 O O . ARG A 1 150 ? 59.534 15.672 40.254 1.00 35.56 458 ARG A O 1
ATOM 1225 N N . ALA A 1 151 ? 58.518 15.158 38.297 1.00 26.64 459 ALA A N 1
ATOM 1226 C CA . ALA A 1 151 ? 57.564 14.144 38.848 1.00 28.59 459 ALA A CA 1
ATOM 1227 C C . ALA A 1 151 ? 58.099 12.709 38.680 1.00 27.33 459 ALA A C 1
ATOM 1228 O O . ALA A 1 151 ? 57.379 11.752 38.908 1.00 29.64 459 ALA A O 1
ATOM 1230 N N . ALA A 1 152 ? 59.352 12.574 38.286 1.00 25.76 460 ALA A N 1
ATOM 1231 C CA . ALA A 1 152 ? 59.964 11.261 38.105 1.00 23.91 460 ALA A CA 1
ATOM 1232 C C . ALA A 1 152 ? 59.857 10.431 39.372 1.00 27.22 460 ALA A C 1
ATOM 1233 O O . ALA A 1 152 ? 60.032 10.949 40.513 1.00 29.38 460 ALA A O 1
ATOM 1235 N N . PRO A 1 153 ? 59.639 9.109 39.208 1.00 27.75 461 PRO A N 1
ATOM 1236 C CA . PRO A 1 153 ? 59.591 8.270 40.389 1.00 27.95 461 PRO A CA 1
ATOM 1237 C C . PRO A 1 153 ? 60.949 8.048 41.085 1.00 30.57 461 PRO A C 1
ATOM 1238 O O . PRO A 1 153 ? 61.980 8.216 40.456 1.00 29.35 461 PRO A O 1
ATOM 1242 N N . SER A 1 154 ? 60.926 7.751 42.396 1.00 32.14 462 SER A N 1
ATOM 1243 C CA . SER A 1 154 ? 62.099 7.182 43.045 1.00 36.16 462 SER A CA 1
ATOM 1244 C C . SER A 1 154 ? 62.525 5.910 42.328 1.00 26.95 462 SER A C 1
ATOM 1245 O O . SER A 1 154 ? 61.738 5.266 41.640 1.00 30.71 462 SER A O 1
ATOM 1248 N N . TYR A 1 155 ? 63.786 5.561 42.470 1.00 32.30 463 TYR A N 1
ATOM 1249 C CA . TYR A 1 155 ? 64.268 4.279 41.965 1.00 30.60 463 TYR A CA 1
ATOM 1250 C C . TYR A 1 155 ? 63.374 3.104 42.471 1.00 28.55 463 TYR A C 1
ATOM 1251 O O . TYR A 1 155 ? 62.951 2.259 41.694 1.00 27.23 463 TYR A O 1
ATOM 1260 N N . GLU A 1 156 ? 63.089 3.054 43.774 1.00 31.51 464 GLU A N 1
ATOM 1261 C CA . GLU A 1 156 ? 62.252 1.996 44.322 1.00 35.41 464 GLU A CA 1
ATOM 1262 C C . GLU A 1 156 ? 60.840 1.910 43.701 1.00 30.71 464 GLU A C 1
ATOM 1263 O O . GLU A 1 156 ? 60.350 0.835 43.455 1.00 31.55 464 GLU A O 1
ATOM 1269 N N . ASP A 1 157 ? 60.190 3.045 43.495 1.00 30.87 465 ASP A N 1
ATOM 1270 C CA . ASP A 1 157 ? 58.872 3.069 42.878 1.00 32.47 465 ASP A CA 1
ATOM 1271 C C . ASP A 1 157 ? 58.973 2.657 41.434 1.00 26.57 465 ASP A C 1
ATOM 1272 O O . ASP A 1 157 ? 58.034 1.998 40.903 1.00 27.35 465 ASP A O 1
ATOM 1277 N N . PHE A 1 158 ? 60.069 3.069 40.765 1.00 26.00 466 PHE A N 1
ATOM 1278 C CA . PHE A 1 158 ? 60.283 2.680 39.398 1.00 23.64 466 PHE A CA 1
ATOM 1279 C C . PHE A 1 158 ? 60.408 1.145 39.260 1.00 24.83 466 PHE A C 1
ATOM 1280 O O . PHE A 1 158 ? 59.673 0.521 38.532 1.00 23.93 466 PHE A O 1
ATOM 1288 N N . VAL A 1 159 ? 61.310 0.532 40.005 1.00 25.91 467 VAL A N 1
ATOM 1289 C CA . VAL A 1 159 ? 61.452 -0.901 39.874 1.00 25.59 467 VAL A CA 1
ATOM 1290 C C . VAL A 1 159 ? 60.194 -1.637 40.370 1.00 28.56 467 VAL A C 1
ATOM 1291 O O . VAL A 1 159 ? 59.855 -2.723 39.842 1.00 27.16 467 VAL A O 1
ATOM 1295 N N . ALA A 1 160 ? 59.515 -1.112 41.393 1.00 26.76 468 ALA A N 1
ATOM 1296 C CA . ALA A 1 160 ? 58.262 -1.736 41.851 1.00 29.03 468 ALA A CA 1
ATOM 1297 C C . ALA A 1 160 ? 57.213 -1.825 40.680 1.00 27.81 468 ALA A C 1
ATOM 1298 O O . ALA A 1 160 ? 56.387 -2.731 40.651 1.00 33.29 468 ALA A O 1
ATOM 1300 N N . ALA A 1 161 ? 57.220 -0.846 39.768 1.00 24.77 469 ALA A N 1
ATOM 1301 C CA . ALA A 1 161 ? 56.334 -0.845 38.611 1.00 26.28 469 ALA A CA 1
ATOM 1302 C C . ALA A 1 161 ? 56.736 -1.864 37.531 1.00 26.88 469 ALA A C 1
ATOM 1303 O O . ALA A 1 161 ? 56.001 -2.059 36.570 1.00 26.29 469 ALA A O 1
ATOM 1305 N N . LEU A 1 162 ? 57.904 -2.477 37.696 1.00 25.32 470 LEU A N 1
ATOM 1306 C CA . LEU A 1 162 ? 58.435 -3.438 36.723 1.00 26.20 470 LEU A CA 1
ATOM 1307 C C . LEU A 1 162 ? 58.425 -4.891 37.217 1.00 24.06 470 LEU A 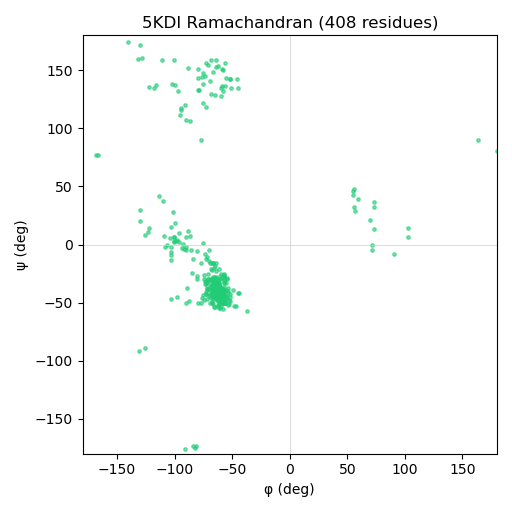C 1
ATOM 1308 O O . LEU A 1 162 ? 58.952 -5.788 36.521 1.00 24.47 470 LEU A O 1
ATOM 1313 N N . THR A 1 163 ? 57.810 -5.124 38.362 1.00 24.29 471 THR A N 1
ATOM 1314 C CA . THR A 1 163 ? 57.684 -6.454 38.907 1.00 24.61 471 THR A CA 1
ATOM 1315 C C . THR A 1 163 ? 56.436 -7.147 38.383 1.00 25.86 471 THR A C 1
ATOM 1316 O O . THR A 1 163 ? 55.413 -6.511 37.983 1.00 30.46 471 THR A O 1
ATOM 1320 N N . VAL A 1 164 ? 56.547 -8.468 38.345 1.00 24.70 472 VAL A N 1
ATOM 1321 C CA . VAL A 1 164 ? 55.460 -9.355 37.964 1.00 29.02 472 VAL A CA 1
ATOM 1322 C C . VAL A 1 164 ? 54.623 -9.741 39.226 1.00 28.66 472 VAL A C 1
ATOM 1323 O O . VAL A 1 164 ? 53.405 -9.892 39.125 1.00 37.28 472 VAL A O 1
ATOM 1327 N N . LYS A 1 165 ? 55.274 -9.939 40.379 1.00 29.51 473 LYS A N 1
ATOM 1328 C CA . LYS A 1 165 ? 54.617 -10.066 41.686 1.00 27.68 473 LYS A CA 1
ATOM 1329 C C . LYS A 1 165 ? 55.136 -9.009 42.657 1.00 28.39 473 LYS A C 1
ATOM 1330 O O . LYS A 1 165 ? 56.343 -8.739 42.721 1.00 28.99 473 LYS A O 1
ATOM 1341 N N . GLU A 1 166 ? 54.230 -8.374 43.395 1.00 30.26 474 GLU A N 1
ATOM 1342 C CA . GLU A 1 166 ? 54.622 -7.415 44.395 1.00 29.78 474 GLU A CA 1
ATOM 1343 C C . GLU A 1 166 ? 55.687 -7.940 45.364 1.00 30.66 474 GLU A C 1
ATOM 1344 O O . GLU A 1 166 ? 55.591 -9.050 45.859 1.00 36.85 474 GLU A O 1
ATOM 1350 N N . GLY A 1 167 ? 56.675 -7.071 45.592 1.00 32.28 475 GLY A N 1
ATOM 1351 C CA . GLY A 1 167 ? 57.795 -7.336 46.466 1.00 33.94 475 GLY A CA 1
ATOM 1352 C C . GLY A 1 167 ? 59.012 -7.956 45.823 1.00 31.65 475 GLY A C 1
ATOM 1353 O O . GLY A 1 167 ? 60.076 -8.106 46.491 1.00 31.27 475 GLY A O 1
ATOM 1354 N N . ASP A 1 168 ? 58.859 -8.346 44.551 1.00 31.90 476 ASP A N 1
ATOM 1355 C CA . ASP A 1 168 ? 59.957 -9.013 43.816 1.00 27.32 476 ASP A CA 1
ATOM 1356 C C . ASP A 1 168 ? 61.213 -8.172 43.836 1.00 31.25 476 ASP A C 1
ATOM 1357 O O . ASP A 1 168 ? 62.322 -8.735 43.798 1.00 30.18 476 ASP A O 1
ATOM 1362 N N . HIS A 1 169 ? 61.040 -6.832 43.834 1.00 32.16 477 HIS A N 1
ATOM 1363 C CA . HIS A 1 169 ? 62.184 -5.913 43.706 1.00 32.70 477 HIS A CA 1
ATOM 1364 C C . HIS A 1 169 ? 63.150 -5.936 44.885 1.00 37.38 477 HIS A C 1
ATOM 1365 O O . HIS A 1 169 ? 64.299 -5.446 44.771 1.00 39.10 477 HIS A O 1
ATOM 1372 N N . GLN A 1 170 ? 62.689 -6.519 46.001 1.00 35.54 478 GLN A N 1
ATOM 1373 C CA . GLN A 1 170 ? 63.527 -6.674 47.168 1.00 34.73 478 GLN A CA 1
ATOM 1374 C C . GLN A 1 170 ? 64.313 -7.984 47.182 1.00 40.28 478 GLN A C 1
ATOM 1375 O O . GLN A 1 170 ? 64.982 -8.298 48.181 1.00 39.10 478 GLN A O 1
ATOM 1381 N N . LYS A 1 171 ? 64.244 -8.743 46.086 1.00 39.02 479 LYS A N 1
ATOM 1382 C CA . LYS A 1 171 ? 65.051 -9.951 45.910 1.00 37.48 479 LYS A CA 1
ATOM 1383 C C . LYS A 1 171 ? 66.233 -9.665 44.966 1.00 37.57 479 LYS A C 1
ATOM 1384 O O . LYS A 1 171 ? 66.051 -8.996 43.915 1.00 38.70 479 LYS A O 1
ATOM 1390 N N . GLU A 1 172 ? 67.420 -10.196 45.304 1.00 35.01 480 GLU A N 1
ATOM 1391 C CA . GLU A 1 172 ? 68.562 -10.138 44.388 1.00 32.14 480 GLU A CA 1
ATOM 1392 C C . GLU A 1 172 ? 68.195 -10.724 42.997 1.00 41.04 480 GLU A C 1
ATOM 1393 O O . GLU A 1 172 ? 68.696 -10.247 41.969 1.00 39.33 480 GLU A O 1
ATOM 1399 N N . ALA A 1 173 ? 67.374 -11.790 42.988 1.00 35.31 481 ALA A N 1
ATOM 1400 C CA . ALA A 1 173 ? 66.935 -12.479 41.749 1.00 37.04 481 ALA A CA 1
ATOM 1401 C C . ALA A 1 173 ? 66.294 -11.510 40.765 1.00 33.46 481 ALA A C 1
ATOM 1402 O O . ALA A 1 173 ? 66.391 -11.662 39.515 1.00 28.89 481 ALA A O 1
ATOM 1404 N N . PHE A 1 174 ? 65.684 -10.452 41.316 1.00 33.63 482 PHE A N 1
ATOM 1405 C CA . PHE A 1 174 ? 65.024 -9.487 40.454 1.00 32.63 482 PHE A CA 1
ATOM 1406 C C . PHE A 1 174 ? 66.029 -8.602 39.766 1.00 29.86 482 PHE A C 1
ATOM 1407 O O . PHE A 1 174 ? 65.870 -8.350 38.585 1.00 32.95 482 PHE A O 1
ATOM 1415 N N . SER A 1 175 ? 67.044 -8.141 40.511 1.00 32.14 483 SER A N 1
ATOM 1416 C CA . SER A 1 175 ? 68.109 -7.329 39.931 1.00 30.51 483 SER A CA 1
ATOM 1417 C C . SER A 1 175 ? 68.823 -8.098 38.823 1.00 33.12 483 SER A C 1
ATOM 1418 O O . SER A 1 175 ? 69.139 -7.540 37.773 1.00 32.09 483 SER A O 1
ATOM 1421 N N . ILE A 1 176 ? 69.100 -9.372 39.104 1.00 29.60 484 ILE A N 1
ATOM 1422 C CA . ILE A 1 176 ? 69.675 -10.275 38.096 1.00 32.39 484 ILE A CA 1
ATOM 1423 C C . ILE A 1 176 ? 68.713 -10.410 36.893 1.00 30.18 484 ILE A C 1
ATOM 1424 O O . ILE A 1 176 ? 69.134 -10.400 35.725 1.00 31.09 484 ILE A O 1
ATOM 1429 N N . GLY A 1 177 ? 67.425 -10.580 37.185 1.00 29.39 485 GLY A N 1
ATOM 1430 C CA . GLY A 1 177 ? 66.418 -10.722 36.142 1.00 28.05 485 GLY A CA 1
ATOM 1431 C C . GLY A 1 177 ? 66.237 -9.486 35.278 1.00 29.71 485 GLY A C 1
ATOM 1432 O O . GLY A 1 177 ? 66.073 -9.589 34.052 1.00 27.02 485 GLY A O 1
ATOM 1433 N N . MET A 1 178 ? 66.332 -8.315 35.918 1.00 25.94 486 MET A N 1
ATOM 1434 C CA . MET A 1 178 ? 66.342 -7.033 35.190 1.00 31.08 486 MET A CA 1
ATOM 1435 C C . MET A 1 178 ? 67.522 -6.946 34.217 1.00 25.17 486 MET A C 1
ATOM 1436 O O . MET A 1 178 ? 67.353 -6.542 33.066 1.00 23.86 486 MET A O 1
ATOM 1441 N N . GLN A 1 179 ? 68.712 -7.302 34.697 1.00 27.14 487 GLN A N 1
ATOM 1442 C CA . GLN A 1 179 ? 69.917 -7.342 33.851 1.00 26.15 487 GLN A CA 1
ATOM 1443 C C . GLN A 1 179 ? 69.737 -8.314 32.703 1.00 22.55 487 GLN A C 1
ATOM 1444 O O . GLN A 1 179 ? 70.062 -7.946 31.559 1.00 23.80 487 GLN A O 1
ATOM 1450 N N . ARG A 1 180 ? 69.262 -9.535 32.997 1.00 22.58 488 ARG A N 1
ATOM 1451 C CA . ARG A 1 180 ? 69.006 -10.562 31.968 1.00 23.83 488 ARG A CA 1
ATOM 1452 C C . ARG A 1 180 ? 68.064 -10.041 30.957 1.00 19.26 488 ARG A C 1
ATOM 1453 O O . ARG A 1 180 ? 68.350 -10.102 29.740 1.00 20.74 488 ARG A O 1
ATOM 1461 N N . ASP A 1 181 ? 66.939 -9.491 31.397 1.00 19.36 489 ASP A N 1
ATOM 1462 C CA . ASP A 1 181 ? 65.896 -9.117 30.464 1.00 19.64 489 ASP A CA 1
ATOM 1463 C C . ASP A 1 181 ? 66.253 -7.889 29.644 1.00 19.27 489 ASP A C 1
ATOM 1464 O O . ASP A 1 181 ? 65.952 -7.833 28.426 1.00 18.83 489 ASP A O 1
ATOM 1469 N N . LEU A 1 182 ? 66.836 -6.866 30.291 1.00 19.61 490 LEU A N 1
ATOM 1470 C CA . LEU A 1 182 ? 67.292 -5.671 29.554 1.00 18.59 490 LEU A CA 1
ATOM 1471 C C . LEU A 1 182 ? 68.419 -5.952 28.605 1.00 19.18 490 LEU A C 1
ATOM 1472 O O . LEU A 1 182 ? 68.515 -5.314 27.527 1.00 18.13 490 LEU A O 1
ATOM 1477 N N . SER A 1 183 ? 69.260 -6.934 28.932 1.00 19.08 491 SER A N 1
ATOM 1478 C CA . SER A 1 183 ? 70.360 -7.333 28.025 1.00 19.34 491 SER A CA 1
ATOM 1479 C C . SER A 1 183 ? 69.899 -7.981 26.734 1.00 18.19 491 SER A C 1
ATOM 1480 O O . SER A 1 183 ? 70.670 -8.056 25.768 1.00 20.72 491 SER A O 1
ATOM 1485 N N . LEU A 1 184 ? 68.629 -8.421 26.686 1.00 17.00 492 LEU A N 1
ATOM 1486 C CA . LEU A 1 184 ? 67.988 -8.850 25.440 1.00 17.34 492 LEU A CA 1
ATOM 1487 C C . LEU A 1 184 ? 67.115 -7.716 24.829 1.00 17.49 492 LEU A C 1
ATOM 1488 O O . LEU A 1 184 ? 67.173 -7.487 23.629 1.00 16.37 492 LEU A O 1
ATOM 1493 N N . TYR A 1 185 ? 66.332 -7.065 25.685 1.00 16.78 493 TYR A N 1
ATOM 1494 C CA . TYR A 1 185 ? 65.378 -6.035 25.258 1.00 16.33 493 TYR A CA 1
ATOM 1495 C C . TYR A 1 185 ? 66.041 -4.893 24.489 1.00 16.77 493 TYR A C 1
ATOM 1496 O O . TYR A 1 185 ? 65.632 -4.501 23.396 1.00 17.02 493 TYR A O 1
ATOM 1505 N N . LEU A 1 186 ? 67.130 -4.393 25.049 1.00 16.18 494 LEU A N 1
ATOM 1506 C CA . LEU A 1 186 ? 67.806 -3.228 24.485 1.00 16.62 494 LEU A CA 1
ATOM 1507 C C . LEU A 1 186 ? 68.502 -3.475 23.142 1.00 15.39 494 LEU A C 1
ATOM 1508 O O . LEU A 1 186 ? 68.257 -2.747 22.211 1.00 16.47 494 LEU A O 1
ATOM 1513 N N . PRO A 1 187 ? 69.334 -4.531 23.003 1.00 15.52 495 PRO A N 1
ATOM 1514 C CA . PRO A 1 187 ? 69.947 -4.748 21.686 1.00 16.06 495 PRO A CA 1
ATOM 1515 C C . PRO A 1 187 ? 68.934 -5.126 20.642 1.00 15.75 495 PRO A C 1
ATOM 1516 O O . PRO A 1 187 ? 69.105 -4.816 19.440 1.00 16.90 495 PRO A O 1
ATOM 1520 N N . ALA A 1 188 ? 67.856 -5.812 21.040 1.00 16.39 496 ALA A N 1
ATOM 1521 C CA . ALA A 1 188 ? 66.796 -6.140 20.060 1.00 16.57 496 ALA A CA 1
ATOM 1522 C C . ALA A 1 188 ? 66.146 -4.856 19.569 1.00 16.78 496 ALA A C 1
ATOM 1523 O O . ALA A 1 188 ? 65.962 -4.682 18.377 1.00 16.10 496 ALA A O 1
ATOM 1525 N N . MET A 1 189 ? 65.826 -3.951 20.478 1.00 15.89 497 MET A N 1
ATOM 1526 C CA . MET A 1 189 ? 65.266 -2.659 20.109 1.00 15.74 497 MET A CA 1
ATOM 1527 C C . MET A 1 189 ? 66.223 -1.885 19.197 1.00 15.79 497 MET A C 1
ATOM 1528 O O . MET A 1 189 ? 65.839 -1.328 18.150 1.00 18.77 497 MET A O 1
ATOM 1537 N N . GLU A 1 190 ? 67.504 -1.860 19.591 1.00 17.55 498 GLU A N 1
ATOM 1538 C CA . GLU A 1 190 ? 68.547 -1.151 18.795 1.00 18.81 498 GLU A CA 1
ATOM 1539 C C . GLU A 1 190 ? 68.537 -1.683 17.355 1.00 17.06 498 GLU A C 1
ATOM 1540 O O . GLU A 1 190 ? 68.689 -0.910 16.401 1.00 18.11 498 GLU A O 1
ATOM 1551 N N . LYS A 1 191 ? 68.491 -3.013 17.204 1.00 15.90 499 LYS A N 1
ATOM 1552 C CA . LYS A 1 191 ? 68.538 -3.608 15.883 1.00 16.73 499 LYS A CA 1
ATOM 1553 C C . LYS A 1 191 ? 67.366 -3.100 15.005 1.00 18.97 499 LYS A C 1
ATOM 1554 O O . LYS A 1 191 ? 67.548 -2.727 13.836 1.00 18.38 499 LYS A O 1
ATOM 1565 N N . GLN A 1 192 ? 66.176 -3.125 15.584 1.00 15.22 500 GLN A N 1
ATOM 1566 C CA . GLN A 1 192 ? 64.993 -2.675 14.872 1.00 15.60 500 GLN A CA 1
ATOM 1567 C C . GLN A 1 192 ? 65.035 -1.183 14.579 1.00 15.41 500 GLN A C 1
ATOM 1568 O O . GLN A 1 192 ? 64.695 -0.753 13.454 1.00 15.88 500 GLN A O 1
ATOM 1574 N N . LEU A 1 193 ? 65.497 -0.412 15.550 1.00 16.32 501 LEU A N 1
ATOM 1575 C CA . LEU A 1 193 ? 65.576 1.059 15.318 1.00 17.41 501 LEU A CA 1
ATOM 1576 C C . LEU A 1 193 ? 66.603 1.379 14.196 1.00 16.08 501 LEU A C 1
ATOM 1577 O O . LEU A 1 193 ? 66.413 2.313 13.445 1.00 17.44 501 LEU A O 1
ATOM 1582 N N . ALA A 1 194 ? 67.708 0.613 14.134 1.00 16.13 502 ALA A N 1
ATOM 1583 C CA . ALA A 1 194 ? 68.736 0.825 13.095 1.00 16.51 502 ALA A CA 1
ATOM 1584 C C . ALA A 1 194 ? 68.161 0.555 11.697 1.00 17.20 502 ALA A C 1
ATOM 1585 O O . ALA A 1 194 ? 68.435 1.281 10.757 1.00 17.33 502 ALA A O 1
ATOM 1587 N N . ILE A 1 195 ? 67.369 -0.527 11.606 1.00 17.82 503 ILE A N 1
ATOM 1588 C CA . ILE A 1 195 ? 66.673 -0.871 10.368 1.00 18.22 503 ILE A CA 1
ATOM 1589 C C . ILE A 1 195 ? 65.803 0.296 9.965 1.00 15.44 503 ILE A C 1
ATOM 1590 O O . ILE A 1 195 ? 65.767 0.711 8.785 1.00 16.27 503 ILE A O 1
ATOM 1595 N N . LEU A 1 196 ? 65.014 0.797 10.892 1.00 16.81 504 LEU A N 1
ATOM 1596 C CA . LEU A 1 196 ? 64.090 1.898 10.613 1.00 15.48 504 LEU A CA 1
ATOM 1597 C C . LEU A 1 196 ? 64.834 3.192 10.229 1.00 15.65 504 LEU A C 1
ATOM 1598 O O . LEU A 1 196 ? 64.432 3.918 9.311 1.00 17.81 504 LEU A O 1
ATOM 1603 N N . ASP A 1 197 ? 65.903 3.463 10.967 1.00 16.70 505 ASP A N 1
ATOM 1604 C CA . ASP A 1 197 ? 66.701 4.646 10.672 1.00 17.00 505 ASP A CA 1
ATOM 1605 C C . ASP A 1 197 ? 67.226 4.598 9.240 1.00 17.33 505 ASP A C 1
ATOM 1606 O O . ASP A 1 197 ? 67.147 5.592 8.514 1.00 19.47 505 ASP A O 1
ATOM 1611 N N . THR A 1 198 ? 67.737 3.442 8.826 1.00 16.61 506 THR A N 1
ATOM 1612 C CA . THR A 1 198 ? 68.252 3.266 7.442 1.00 17.56 506 THR A CA 1
ATOM 1613 C C . THR A 1 198 ? 67.106 3.485 6.415 1.00 17.97 506 THR A C 1
ATOM 1614 O O . THR A 1 198 ? 67.276 4.180 5.426 1.00 20.04 506 THR A O 1
ATOM 1618 N N . LEU A 1 199 ? 65.937 2.889 6.664 1.00 18.17 507 LEU A N 1
ATOM 1619 C CA . LEU A 1 199 ? 64.800 3.013 5.794 1.00 17.84 507 LEU A CA 1
ATOM 1620 C C . LEU A 1 199 ? 64.468 4.510 5.619 1.00 18.90 507 LEU A C 1
ATOM 1621 O O . LEU A 1 199 ? 64.265 4.987 4.501 1.00 21.59 507 LEU A O 1
ATOM 1626 N N . TYR A 1 200 ? 64.362 5.220 6.748 1.00 16.29 508 TYR A N 1
ATOM 1627 C CA . TYR A 1 200 ? 64.030 6.648 6.682 1.00 16.46 508 TYR A CA 1
ATOM 1628 C C . TYR A 1 200 ? 65.117 7.486 5.974 1.00 18.15 508 TYR A C 1
ATOM 1629 O O . TYR A 1 200 ? 64.786 8.335 5.163 1.00 21.44 508 TYR A O 1
ATOM 1638 N N . GLU A 1 201 ? 66.384 7.220 6.275 1.00 20.06 509 GLU A N 1
ATOM 1639 C CA . GLU A 1 201 ? 67.469 7.929 5.645 1.00 23.02 509 GLU A CA 1
ATOM 1640 C C . GLU A 1 201 ? 67.470 7.707 4.129 1.00 23.53 509 GLU A C 1
ATOM 1641 O O . GLU A 1 201 ? 67.605 8.679 3.379 1.00 24.78 509 GLU A O 1
ATOM 1652 N N . VAL A 1 202 ? 67.396 6.448 3.712 1.00 21.16 510 VAL A N 1
ATOM 1653 C CA . VAL A 1 202 ? 67.515 6.100 2.313 1.00 24.32 510 VAL A CA 1
ATOM 1654 C C . VAL A 1 202 ? 66.386 6.707 1.448 1.00 27.52 510 VAL A C 1
ATOM 1655 O O . VAL A 1 202 ? 66.625 7.102 0.310 1.00 28.61 510 VAL A O 1
ATOM 1662 N N . HIS A 1 203 ? 65.194 6.832 2.022 1.00 24.00 511 HIS A N 1
ATOM 1663 C CA . HIS A 1 203 ? 64.036 7.304 1.283 1.00 25.05 511 HIS A CA 1
ATOM 1664 C C . HIS A 1 203 ? 63.765 8.779 1.565 1.00 21.77 511 HIS A C 1
ATOM 1665 O O . HIS A 1 203 ? 62.756 9.311 1.138 1.00 23.69 511 HIS A O 1
ATOM 1672 N N . GLY A 1 204 ? 64.647 9.446 2.298 1.00 20.79 512 GLY A N 1
ATOM 1673 C CA . GLY A 1 204 ? 64.524 10.903 2.434 1.00 22.91 512 GLY A CA 1
ATOM 1674 C C . GLY A 1 204 ? 63.343 11.296 3.349 1.00 20.69 512 GLY A C 1
ATOM 1675 O O . GLY A 1 204 ? 62.747 12.371 3.128 1.00 24.80 512 GLY A O 1
ATOM 1676 N N . LEU A 1 205 ? 63.033 10.454 4.370 1.00 18.54 513 LEU A N 1
ATOM 1677 C CA . LEU A 1 205 ? 61.840 10.610 5.208 1.00 19.74 513 LEU A CA 1
ATOM 1678 C C . LEU A 1 205 ? 62.143 11.195 6.591 1.00 20.09 513 LEU A C 1
ATOM 1679 O O . LEU A 1 205 ? 61.218 11.328 7.407 1.00 22.68 513 LEU A O 1
ATOM 1684 N N . GLU A 1 206 ? 63.420 11.458 6.916 1.00 20.64 514 GLU A N 1
ATOM 1685 C CA . GLU A 1 206 ? 63.836 12.087 8.176 1.00 24.25 514 GLU A CA 1
ATOM 1686 C C . GLU A 1 206 ? 63.584 13.566 8.159 1.00 31.21 514 GLU A C 1
ATOM 1687 O O . GLU A 1 206 ? 64.440 14.322 7.819 1.00 38.73 514 GLU A O 1
ATOM 1693 N N . SER A 1 207 ? 62.419 13.959 8.601 1.00 32.56 515 SER A N 1
ATOM 1694 C CA . SER A 1 207 ? 61.964 15.351 8.615 1.00 37.03 515 SER A CA 1
ATOM 1695 C C . SER A 1 207 ? 62.725 16.263 9.637 1.00 33.81 515 SER A C 1
ATOM 1696 O O . SER A 1 207 ? 63.053 15.869 10.761 1.00 52.09 515 SER A O 1
ATOM 1701 N N . ASP A 1 208 ? 62.997 17.486 9.237 1.00 41.70 516 ASP A N 1
ATOM 1702 C CA . ASP A 1 208 ? 63.767 18.384 10.123 1.00 50.35 516 ASP A CA 1
ATOM 1703 C C . ASP A 1 208 ? 62.828 19.250 10.994 1.00 48.55 516 ASP A C 1
ATOM 1704 O O . ASP A 1 208 ? 63.269 19.994 11.850 1.00 47.94 516 ASP A O 1
ATOM 1709 N N . GLU A 1 209 ? 61.520 19.116 10.778 1.00 44.38 517 GLU A N 1
ATOM 1710 C CA . GLU A 1 209 ? 60.489 19.780 11.594 1.00 63.82 517 GLU A CA 1
ATOM 1711 C C . GLU A 1 209 ? 60.529 19.426 13.106 1.00 60.43 517 GLU A C 1
ATOM 1712 O O . GLU A 1 209 ? 60.685 18.264 13.537 1.00 38.76 517 GLU A O 1
ATOM 1718 N N . VAL A 1 210 ? 60.375 20.466 13.900 1.00 44.63 518 VAL A N 1
ATOM 1719 C CA . VAL A 1 210 ? 60.383 20.356 15.356 1.00 32.82 518 VAL A CA 1
ATOM 1720 C C . VAL A 1 210 ? 59.002 20.633 15.903 1.00 33.87 518 VAL A C 1
ATOM 1721 O O . VAL A 1 210 ? 58.155 21.279 15.264 1.00 35.37 518 VAL A O 1
ATOM 1728 N N . VAL A 1 211 ? 58.771 20.158 17.117 1.00 29.45 519 VAL A N 1
ATOM 1729 C CA . VAL A 1 211 ? 57.478 20.455 17.774 1.00 30.33 519 VAL A CA 1
ATOM 1730 C C . VAL A 1 211 ? 57.665 21.207 19.062 1.00 28.39 519 VAL A C 1
ATOM 1731 O O . VAL A 1 211 ? 57.178 22.261 19.156 1.00 50.57 519 VAL A O 1
ATOM 1740 N N . PRO B 1 1 ? 38.387 46.328 35.699 1.00 45.18 309 PRO B N 1
ATOM 1741 C CA . PRO B 1 1 ? 39.196 45.601 34.675 1.00 43.70 309 PRO B CA 1
ATOM 1742 C C . PRO B 1 1 ? 39.535 44.158 35.061 1.00 48.24 309 PRO B C 1
ATOM 1743 O O . PRO B 1 1 ? 39.672 43.875 36.269 1.00 36.65 309 PRO B O 1
ATOM 1747 N N . THR B 1 2 ? 39.601 43.263 34.068 1.00 33.29 310 THR B N 1
ATOM 1748 C CA . THR B 1 2 ? 39.873 41.852 34.275 1.00 29.80 310 THR B CA 1
ATOM 1749 C C . THR B 1 2 ? 40.804 41.387 33.137 1.00 26.38 310 THR B C 1
ATOM 1750 O O . THR B 1 2 ? 41.093 42.108 32.174 1.00 28.63 310 THR B O 1
ATOM 1754 N N . PHE B 1 3 ? 41.245 40.158 33.223 1.00 24.85 311 PHE B N 1
ATOM 1755 C CA . PHE B 1 3 ? 42.030 39.592 32.162 1.00 23.20 311 PHE B CA 1
ATOM 1756 C C . PHE B 1 3 ? 41.381 39.804 30.818 1.00 24.19 311 PHE B C 1
ATOM 1757 O O . PHE B 1 3 ? 42.058 40.051 29.762 1.00 26.89 311 PHE B O 1
ATOM 1765 N N . PHE B 1 4 ? 40.054 39.667 30.799 1.00 23.22 312 PHE B N 1
ATOM 1766 C CA . PHE B 1 4 ? 39.310 39.625 29.525 1.00 22.66 312 PHE B CA 1
ATOM 1767 C C . PHE B 1 4 ? 39.174 40.978 28.854 1.00 28.61 312 PHE B C 1
ATOM 1768 O O . PHE B 1 4 ? 38.609 41.053 27.775 1.00 32.89 312 PHE B O 1
ATOM 1776 N N . SER B 1 5 ? 39.721 42.057 29.413 1.00 28.28 313 SER B N 1
ATOM 1777 C CA . SER B 1 5 ? 39.759 43.303 28.653 1.00 29.62 313 SER B CA 1
ATOM 1778 C C . SER B 1 5 ? 41.148 43.960 28.635 1.00 30.54 313 SER B C 1
ATOM 1779 O O . SER B 1 5 ? 41.283 45.145 28.308 1.00 34.78 313 SER B O 1
ATOM 1782 N N . THR B 1 6 ? 42.172 43.150 28.917 1.00 28.85 314 THR B N 1
ATOM 1783 C CA . THR B 1 6 ? 43.571 43.578 28.771 1.00 33.06 314 THR B CA 1
ATOM 1784 C C . THR B 1 6 ? 43.956 43.773 27.321 1.00 33.97 314 THR B C 1
ATOM 1785 O O . THR B 1 6 ? 43.329 43.181 26.408 1.00 32.81 314 THR B O 1
ATOM 1789 N N . MET B 1 7 ? 44.996 44.553 27.075 1.00 38.79 315 MET B N 1
ATOM 1790 C CA . MET B 1 7 ? 45.327 44.900 25.692 1.00 42.18 315 MET B CA 1
ATOM 1791 C C . MET B 1 7 ? 45.626 43.661 24.856 1.00 35.64 315 MET B C 1
ATOM 1792 O O . MET B 1 7 ? 46.374 42.794 25.341 1.00 37.11 315 MET B O 1
ATOM 1797 N N . ASN B 1 8 ? 45.060 43.581 23.615 1.00 39.49 316 ASN B N 1
ATOM 1798 C CA . ASN B 1 8 ? 45.241 42.465 22.656 1.00 40.02 316 ASN B CA 1
ATOM 1799 C C . ASN B 1 8 ? 44.533 41.193 23.072 1.00 36.73 316 ASN B C 1
ATOM 1800 O O . ASN B 1 8 ? 44.645 40.158 22.400 1.00 38.28 316 ASN B O 1
ATOM 1805 N N . THR B 1 9 ? 43.857 41.185 24.192 1.00 31.93 317 THR B N 1
ATOM 1806 C CA . THR B 1 9 ? 43.325 39.943 24.666 1.00 31.67 317 THR B CA 1
ATOM 1807 C C . THR B 1 9 ? 41.926 39.656 24.067 1.00 29.31 317 THR B C 1
ATOM 1808 O O . THR B 1 9 ? 41.696 38.560 23.623 1.00 27.75 317 THR B O 1
ATOM 1812 N N . SER B 1 10 ? 40.985 40.622 24.097 1.00 24.66 318 SER B N 1
ATOM 1813 C CA . SER B 1 10 ? 39.609 40.299 23.800 1.00 22.96 318 SER B CA 1
ATOM 1814 C C . SER B 1 10 ? 39.322 40.173 22.281 1.00 19.77 318 SER B C 1
ATOM 1815 O O . SER B 1 10 ? 39.682 41.019 21.442 1.00 20.07 318 SER B O 1
ATOM 1818 N N . PHE B 1 11 ? 38.628 39.105 21.944 1.00 21.33 319 PHE B N 1
ATOM 1819 C CA . PHE B 1 11 ? 38.072 38.892 20.618 1.00 20.44 319 PHE B CA 1
ATOM 1820 C C . PHE B 1 11 ? 37.156 40.051 20.232 1.00 18.93 319 PHE B C 1
ATOM 1821 O O . PHE B 1 11 ? 37.036 40.347 19.065 1.00 18.79 319 PHE B O 1
ATOM 1829 N N . SER B 1 12 ? 36.567 40.738 21.230 1.00 18.94 320 SER B N 1
ATOM 1830 C CA . SER B 1 12 ? 35.715 41.902 20.954 1.00 19.86 320 SER B CA 1
ATOM 1831 C C . SER B 1 12 ? 36.424 43.156 20.496 1.00 19.01 320 SER B C 1
ATOM 1832 O O . SER B 1 12 ? 35.782 44.103 20.077 1.00 20.44 320 SER B O 1
ATOM 1835 N N . ASP B 1 13 ? 37.754 43.164 20.603 1.00 20.61 321 ASP B N 1
ATOM 1836 C CA . ASP B 1 13 ? 38.521 44.286 20.140 1.00 22.02 321 ASP B CA 1
ATOM 1837 C C . ASP B 1 13 ? 39.112 44.050 18.741 1.00 24.27 321 ASP B C 1
ATOM 1838 O O . ASP B 1 13 ? 39.842 44.895 18.237 1.00 26.42 321 ASP B O 1
ATOM 1843 N N . ILE B 1 14 ? 38.772 42.908 18.128 1.00 20.41 322 ILE B N 1
ATOM 1844 C CA . ILE B 1 14 ? 39.164 42.583 16.766 1.00 19.60 322 ILE B CA 1
ATOM 1845 C C . ILE B 1 14 ? 38.108 43.059 15.774 1.00 23.35 322 ILE B C 1
ATOM 1846 O O . ILE B 1 14 ? 36.935 42.666 15.871 1.00 27.96 322 ILE B O 1
ATOM 1851 N N . GLU B 1 15 ? 38.521 43.943 14.872 1.00 26.69 323 GLU B N 1
ATOM 1852 C CA . GLU B 1 15 ? 37.616 44.379 13.851 1.00 32.92 323 GLU B CA 1
ATOM 1853 C C . GLU B 1 15 ? 37.835 43.596 12.544 1.00 26.40 323 GLU B C 1
ATOM 1854 O O . GLU B 1 15 ? 38.946 43.467 12.050 1.00 28.77 323 GLU B O 1
ATOM 1860 N N . LEU B 1 16 ? 36.733 43.106 11.968 1.00 26.53 324 LEU B N 1
ATOM 1861 C CA . LEU B 1 16 ? 36.796 42.337 10.774 1.00 29.01 324 LEU B CA 1
ATOM 1862 C C . LEU B 1 16 ? 37.093 43.186 9.555 1.00 25.71 324 LEU B C 1
ATOM 1863 O O . LEU B 1 16 ? 36.743 44.382 9.479 1.00 33.71 324 LEU B O 1
ATOM 1868 N N . LEU B 1 17 ? 37.840 42.568 8.654 1.00 27.46 325 LEU B N 1
ATOM 1869 C CA . LEU B 1 17 ? 38.145 43.200 7.394 1.00 24.02 325 LEU B CA 1
ATOM 1870 C C . LEU B 1 17 ? 36.980 42.959 6.380 1.00 28.48 325 LEU B C 1
ATOM 1871 O O . LEU B 1 17 ? 35.922 42.422 6.742 1.00 29.95 325 LEU B O 1
ATOM 1876 N N . GLU B 1 18 ? 37.161 43.356 5.120 1.00 31.08 326 GLU B N 1
ATOM 1877 C CA . GLU B 1 18 ? 36.091 43.155 4.118 1.00 32.07 326 GLU B CA 1
ATOM 1878 C C . GLU B 1 18 ? 35.751 41.659 4.036 1.00 29.54 326 GLU B C 1
ATOM 1879 O O . GLU B 1 18 ? 36.596 40.780 4.360 1.00 29.36 326 GLU B O 1
ATOM 1885 N N . ASP B 1 19 ? 34.488 41.366 3.703 1.00 28.50 327 ASP B N 1
ATOM 1886 C CA . ASP B 1 19 ? 33.978 40.000 3.518 1.00 30.53 327 ASP B CA 1
ATOM 1887 C C . ASP B 1 19 ? 34.176 39.196 4.834 1.00 28.11 327 ASP B C 1
ATOM 1888 O O . ASP B 1 19 ? 34.534 38.026 4.818 1.00 28.09 327 ASP B O 1
ATOM 1897 N N . SER B 1 20 ? 33.947 39.863 5.975 1.00 25.75 328 SER B N 1
ATOM 1898 C CA . SER B 1 20 ? 34.042 39.271 7.286 1.00 23.15 328 SER B CA 1
ATOM 1899 C C . SER B 1 20 ? 35.405 38.626 7.560 1.00 22.76 328 SER B C 1
ATOM 1900 O O . SER B 1 20 ? 35.516 37.673 8.364 1.00 22.81 328 SER B O 1
ATOM 1903 N N . GLY B 1 21 ? 36.450 39.196 6.986 1.00 22.98 329 GLY B N 1
ATOM 1904 C CA . GLY B 1 21 ? 37.759 38.668 7.142 1.00 20.79 329 GLY B CA 1
ATOM 1905 C C . GLY B 1 21 ? 38.305 38.807 8.550 1.00 20.07 329 GLY B C 1
ATOM 1906 O O . GLY B 1 21 ? 38.285 39.891 9.119 1.00 22.86 329 GLY B O 1
ATOM 1907 N N . ILE B 1 22 ? 38.802 37.708 9.094 1.00 19.09 330 ILE B N 1
ATOM 1908 C CA . ILE B 1 22 ? 39.277 37.713 10.454 1.00 18.15 330 ILE B CA 1
ATOM 1909 C C . ILE B 1 22 ? 40.801 37.961 10.440 1.00 17.56 330 ILE B C 1
ATOM 1910 O O . ILE B 1 22 ? 41.556 37.117 9.930 1.00 19.28 330 ILE B O 1
ATOM 1915 N N . PRO B 1 23 ? 41.257 39.131 10.923 1.00 18.79 331 PRO B N 1
ATOM 1916 C CA . PRO B 1 23 ? 42.689 39.482 10.846 1.00 20.14 331 PRO B CA 1
ATOM 1917 C C . PRO B 1 23 ? 43.559 38.459 11.594 1.00 19.40 331 PRO B C 1
ATOM 1918 O O . PRO B 1 23 ? 43.295 38.112 12.727 1.00 19.50 331 PRO B O 1
ATOM 1922 N N . THR B 1 24 ? 44.569 37.946 10.875 1.00 19.20 332 THR B N 1
ATOM 1923 C CA . THR B 1 24 ? 45.343 36.844 11.333 1.00 18.98 332 THR B CA 1
ATOM 1924 C C . THR B 1 24 ? 46.071 37.177 12.659 1.00 18.74 332 THR B C 1
ATOM 1925 O O . THR B 1 24 ? 45.978 36.417 13.630 1.00 20.26 332 THR B O 1
ATOM 1929 N N . GLU B 1 25 ? 46.836 38.275 12.657 1.00 20.68 333 GLU B N 1
ATOM 1930 C CA . GLU B 1 25 ? 47.705 38.552 13.761 1.00 23.08 333 GLU B CA 1
ATOM 1931 C C . GLU B 1 25 ? 46.847 38.794 15.033 1.00 22.29 333 GLU B C 1
ATOM 1932 O O . GLU B 1 25 ? 47.163 38.251 16.099 1.00 22.07 333 GLU B O 1
ATOM 1938 N N . ALA B 1 26 ? 45.780 39.607 14.920 1.00 22.33 334 ALA B N 1
ATOM 1939 C CA . ALA B 1 26 ? 44.970 39.936 16.117 1.00 22.45 334 ALA B CA 1
ATOM 1940 C C . ALA B 1 26 ? 44.309 38.653 16.684 1.00 20.65 334 ALA B C 1
ATOM 1941 O O . ALA B 1 26 ? 44.203 38.463 17.880 1.00 21.18 334 ALA B O 1
ATOM 1943 N N . PHE B 1 27 ? 43.845 37.814 15.772 1.00 19.69 335 PHE B N 1
ATOM 1944 C CA . PHE B 1 27 ? 43.175 36.576 16.188 1.00 17.20 335 PHE B CA 1
ATOM 1945 C C . PHE B 1 27 ? 44.142 35.653 16.955 1.00 17.88 335 PHE B C 1
ATOM 1946 O O . PHE B 1 27 ? 43.850 35.208 18.032 1.00 18.93 335 PHE B O 1
ATOM 1954 N N . LEU B 1 28 ? 45.306 35.470 16.393 1.00 19.34 336 LEU B N 1
ATOM 1955 C CA . LEU B 1 28 ? 46.342 34.645 17.040 1.00 18.67 336 LEU B CA 1
ATOM 1956 C C . LEU B 1 28 ? 46.795 35.221 18.391 1.00 17.58 336 LEU B C 1
ATOM 1957 O O . LEU B 1 28 ? 47.078 34.467 19.321 1.00 21.05 336 LEU B O 1
ATOM 1962 N N . ALA B 1 29 ? 46.839 36.551 18.514 1.00 19.90 337 ALA B N 1
ATOM 1963 C CA . ALA B 1 29 ? 47.177 37.225 19.757 1.00 20.43 337 ALA B CA 1
ATOM 1964 C C . ALA B 1 29 ? 46.123 36.994 20.843 1.00 18.88 337 ALA B C 1
ATOM 1965 O O . ALA B 1 29 ? 46.452 36.715 22.024 1.00 21.77 337 ALA B O 1
ATOM 1967 N N . SER B 1 30 ? 44.859 37.003 20.466 1.00 21.08 338 SER B N 1
ATOM 1968 C CA . SER B 1 30 ? 43.800 36.722 21.407 1.00 19.17 338 SER B CA 1
ATOM 1969 C C . SER B 1 30 ? 43.842 35.243 21.841 1.00 20.58 338 SER B C 1
ATOM 1970 O O . SER B 1 30 ? 43.624 34.917 22.995 1.00 23.43 338 SER B O 1
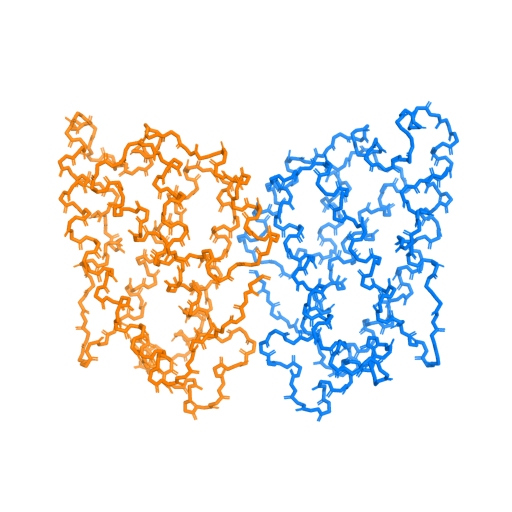ATOM 1973 N N . CYS B 1 31 ? 44.198 34.357 20.898 1.00 20.62 339 CYS B N 1
ATOM 1974 C CA . CYS B 1 31 ? 44.327 32.979 21.284 1.00 19.54 339 CYS B CA 1
ATOM 1975 C C . CYS B 1 31 ? 45.501 32.794 22.255 1.00 18.86 339 CYS B C 1
ATOM 1976 O O . CYS B 1 31 ? 45.399 32.041 23.211 1.00 22.23 339 CYS B O 1
ATOM 1979 N N . TYR B 1 32 ? 46.612 33.438 21.964 1.00 20.56 340 TYR B N 1
ATOM 1980 C CA . TYR B 1 32 ? 47.862 33.238 22.766 1.00 21.05 340 TYR B CA 1
ATOM 1981 C C . TYR B 1 32 ? 47.665 33.835 24.173 1.00 23.11 340 TYR B C 1
ATOM 1982 O O . TYR B 1 32 ? 48.263 33.376 25.165 1.00 25.50 340 TYR B O 1
ATOM 1991 N N . ALA B 1 33 ? 46.826 34.886 24.242 1.00 24.36 341 ALA B N 1
ATOM 1992 C CA . ALA B 1 33 ? 46.641 35.567 25.526 1.00 20.33 341 ALA B CA 1
ATOM 1993 C C . ALA B 1 33 ? 46.208 34.623 26.696 1.00 20.49 341 ALA B C 1
ATOM 1994 O O . ALA B 1 33 ? 46.477 34.879 27.888 1.00 24.75 341 ALA B O 1
ATOM 1996 N N . VAL B 1 34 ? 45.483 33.544 26.352 1.00 22.45 342 VAL B N 1
ATOM 1997 C CA . VAL B 1 34 ? 45.031 32.536 27.310 1.00 24.13 342 VAL B CA 1
ATOM 1998 C C . VAL B 1 34 ? 46.207 31.769 27.988 1.00 20.91 342 VAL B C 1
ATOM 1999 O O . VAL B 1 34 ? 46.146 31.322 29.191 1.00 24.55 342 VAL B O 1
ATOM 2003 N N . VAL B 1 35 ? 47.324 31.682 27.260 1.00 25.97 343 VAL B N 1
ATOM 2004 C CA . VAL B 1 35 ? 48.440 30.820 27.716 1.00 26.37 343 VAL B CA 1
ATOM 2005 C C . VAL B 1 35 ? 48.959 31.156 29.149 1.00 24.81 343 VAL B C 1
ATOM 2006 O O . VAL B 1 35 ? 49.111 30.240 29.985 1.00 26.94 343 VAL B O 1
ATOM 2010 N N . PRO B 1 36 ? 49.253 32.447 29.410 1.00 26.47 344 PRO B N 1
ATOM 2011 C CA . PRO B 1 36 ? 49.703 32.804 30.763 1.00 28.78 344 PRO B CA 1
ATOM 2012 C C . PRO B 1 36 ? 48.704 32.454 31.876 1.00 31.16 344 PRO B C 1
ATOM 2013 O O . PRO B 1 36 ? 49.094 32.207 33.009 1.00 33.43 344 PRO B O 1
ATOM 2017 N N . VAL B 1 37 ? 47.427 32.449 31.546 1.00 28.04 345 VAL B N 1
ATOM 2018 C CA . VAL B 1 37 ? 46.395 32.088 32.484 1.00 28.63 345 VAL B CA 1
ATOM 2019 C C . VAL B 1 37 ? 46.475 30.605 32.800 1.00 25.74 345 VAL B C 1
ATOM 2020 O O . VAL B 1 37 ? 46.327 30.177 33.961 1.00 30.22 345 VAL B O 1
ATOM 2024 N N . LEU B 1 38 ? 46.670 29.796 31.768 1.00 28.22 346 LEU B N 1
ATOM 2025 C CA . LEU B 1 38 ? 46.885 28.334 31.980 1.00 25.58 346 LEU B CA 1
ATOM 2026 C C . LEU B 1 38 ? 48.097 28.089 32.885 1.00 27.22 346 LEU B C 1
ATOM 2027 O O . LEU B 1 38 ? 48.046 27.244 33.795 1.00 32.63 346 LEU B O 1
ATOM 2032 N N . ASP B 1 39 ? 49.133 28.886 32.691 1.00 30.82 347 ASP B N 1
ATOM 2033 C CA . ASP B 1 39 ? 50.354 28.742 33.498 1.00 34.18 347 ASP B CA 1
ATOM 2034 C C . ASP B 1 39 ? 50.041 29.065 34.986 1.00 37.74 347 ASP B C 1
ATOM 2035 O O . ASP B 1 39 ? 50.545 28.436 35.878 1.00 35.39 347 ASP B O 1
ATOM 2040 N N . LYS B 1 40 ? 49.163 30.023 35.234 1.00 32.55 348 LYS B N 1
ATOM 2041 C CA . LYS B 1 40 ? 48.814 30.386 36.604 1.00 36.65 348 LYS B CA 1
ATOM 2042 C C . LYS B 1 40 ? 47.951 29.309 37.222 1.00 33.59 348 LYS B C 1
ATOM 2043 O O . LYS B 1 40 ? 48.028 29.082 38.421 1.00 39.04 348 LYS B O 1
ATOM 2049 N N . LEU B 1 41 ? 47.113 28.656 36.425 1.00 33.96 349 LEU B N 1
ATOM 2050 C CA . LEU B 1 41 ? 46.138 27.687 36.966 1.00 33.24 349 LEU B CA 1
ATOM 2051 C C . LEU B 1 41 ? 46.702 26.278 37.268 1.00 34.48 349 LEU B C 1
ATOM 2052 O O . LEU B 1 41 ? 46.191 25.592 38.122 1.00 45.06 349 LEU B O 1
ATOM 2057 N N . GLY B 1 42 ? 47.749 25.854 36.582 1.00 32.14 350 GLY B N 1
ATOM 2058 C CA . GLY B 1 42 ? 48.269 24.512 36.759 1.00 40.71 350 GLY B CA 1
ATOM 2059 C C . GLY B 1 42 ? 49.190 24.070 35.653 1.00 37.33 350 GLY B C 1
ATOM 2060 O O . GLY B 1 42 ? 48.741 23.422 34.694 1.00 33.83 350 GLY B O 1
ATOM 2061 N N . PRO B 1 43 ? 50.513 24.331 35.804 1.00 41.02 351 PRO B N 1
ATOM 2062 C CA . PRO B 1 43 ? 51.397 23.991 34.709 1.00 36.96 351 PRO B CA 1
ATOM 2063 C C . PRO B 1 43 ? 51.404 22.504 34.383 1.00 32.40 351 PRO B C 1
ATOM 2064 O O . PRO B 1 43 ? 51.410 22.169 33.211 1.00 33.45 351 PRO B O 1
ATOM 2068 N N . THR B 1 44 ? 51.285 21.622 35.393 1.00 31.13 352 THR B N 1
ATOM 2069 C CA . THR B 1 44 ? 51.246 20.194 35.058 1.00 33.15 352 THR B CA 1
ATOM 2070 C C . THR B 1 44 ? 49.854 19.776 34.506 1.00 30.50 352 THR B C 1
ATOM 2071 O O . THR B 1 44 ? 49.770 19.145 33.438 1.00 35.58 352 THR B O 1
ATOM 2075 N N . VAL B 1 45 ? 48.761 20.122 35.196 1.00 34.09 353 VAL B N 1
ATOM 2076 C CA . VAL B 1 45 ? 47.409 19.660 34.703 1.00 36.73 353 VAL B CA 1
ATOM 2077 C C . VAL B 1 45 ? 47.047 20.285 33.357 1.00 30.15 353 VAL B C 1
ATOM 2078 O O . VAL B 1 45 ? 46.488 19.613 32.466 1.00 31.59 353 VAL B O 1
ATOM 2082 N N . PHE B 1 46 ? 47.425 21.561 33.158 1.00 32.01 354 PHE B N 1
ATOM 2083 C CA . PHE B 1 46 ? 47.065 22.225 31.904 1.00 31.21 354 PHE B CA 1
ATOM 2084 C C . PHE B 1 46 ? 48.096 21.944 30.768 1.00 29.82 354 PHE B C 1
ATOM 2085 O O . PHE B 1 46 ? 47.937 22.432 29.662 1.00 28.97 354 PHE B O 1
ATOM 2093 N N . ALA B 1 47 ? 49.200 21.254 31.052 1.00 27.72 355 ALA B N 1
ATOM 2094 C CA . ALA B 1 47 ? 50.240 21.094 29.994 1.00 23.30 355 ALA B CA 1
ATOM 2095 C C . ALA B 1 47 ? 49.749 20.579 28.662 1.00 26.81 355 ALA B C 1
ATOM 2096 O O . ALA B 1 47 ? 50.163 21.135 27.658 1.00 25.34 355 ALA B O 1
ATOM 2098 N N . PRO B 1 48 ? 48.893 19.531 28.651 1.00 25.00 356 PRO B N 1
ATOM 2099 C CA . PRO B 1 48 ? 48.469 19.053 27.313 1.00 23.42 356 PRO B CA 1
ATOM 2100 C C . PRO B 1 48 ? 47.674 20.106 26.506 1.00 19.38 356 PRO B C 1
ATOM 2101 O O . PRO B 1 48 ? 47.789 20.162 25.278 1.00 20.46 356 PRO B O 1
ATOM 2105 N N . VAL B 1 49 ? 46.894 20.921 27.222 1.00 23.27 357 VAL B N 1
ATOM 2106 C CA . VAL B 1 49 ? 46.091 21.962 26.584 1.00 21.46 357 VAL B CA 1
ATOM 2107 C C . VAL B 1 49 ? 47.012 23.114 26.109 1.00 18.28 357 VAL B C 1
ATOM 2108 O O . VAL B 1 49 ? 46.844 23.626 25.012 1.00 18.97 357 VAL B O 1
ATOM 2115 N N . LYS B 1 50 ? 47.971 23.509 26.931 1.00 20.12 358 LYS B N 1
ATOM 2116 C CA . LYS B 1 50 ? 48.929 24.526 26.525 1.00 20.98 358 LYS B CA 1
ATOM 2117 C C . LYS B 1 50 ? 49.738 24.102 25.314 1.00 18.67 358 LYS B C 1
ATOM 2118 O O . LYS B 1 50 ? 49.890 24.878 24.339 1.00 18.75 358 LYS B O 1
ATOM 2124 N N . MET B 1 51 ? 50.273 22.872 25.380 1.00 20.17 359 MET B N 1
ATOM 2125 C CA . MET B 1 51 ? 51.024 22.368 24.254 1.00 17.18 359 MET B CA 1
ATOM 2126 C C . MET B 1 51 ? 50.199 22.428 22.941 1.00 16.07 359 MET B C 1
ATOM 2127 O O . MET B 1 51 ? 50.669 22.806 21.884 1.00 17.74 359 MET B O 1
ATOM 2136 N N . ASP B 1 52 ? 48.944 21.993 23.041 1.00 16.98 360 ASP B N 1
ATOM 2137 C CA . ASP B 1 52 ? 48.089 21.943 21.891 1.00 16.12 360 ASP B CA 1
ATOM 2138 C C . ASP B 1 52 ? 47.864 23.357 21.325 1.00 16.15 360 ASP B C 1
ATOM 2139 O O . ASP B 1 52 ? 47.993 23.572 20.081 1.00 17.13 360 ASP B O 1
ATOM 2144 N N . LEU B 1 53 ? 47.438 24.256 22.192 1.00 16.19 361 LEU B N 1
ATOM 2145 C CA . LEU B 1 53 ? 47.104 25.608 21.794 1.00 18.08 361 LEU B CA 1
ATOM 2146 C C . LEU B 1 53 ? 48.307 26.311 21.145 1.00 15.77 361 LEU B C 1
ATOM 2147 O O . LEU B 1 53 ? 48.227 26.878 20.046 1.00 17.39 361 LEU B O 1
ATOM 2152 N N . VAL B 1 54 ? 49.454 26.247 21.842 1.00 16.95 362 VAL B N 1
ATOM 2153 C CA . VAL B 1 54 ? 50.647 26.940 21.347 1.00 17.94 362 VAL B CA 1
ATOM 2154 C C . VAL B 1 54 ? 51.070 26.337 20.019 1.00 17.79 362 VAL B C 1
ATOM 2155 O O . VAL B 1 54 ? 51.468 27.042 19.127 1.00 18.20 362 VAL B O 1
ATOM 2159 N N . GLY B 1 55 ? 50.993 25.014 19.877 1.00 16.13 363 GLY B N 1
ATOM 2160 C CA . GLY B 1 55 ? 51.398 24.400 18.633 1.00 16.73 363 GLY B CA 1
ATOM 2161 C C . GLY B 1 55 ? 50.595 24.828 17.458 1.00 17.05 363 GLY B C 1
ATOM 2162 O O . GLY B 1 55 ? 51.114 25.030 16.355 1.00 17.95 363 GLY B O 1
ATOM 2163 N N . ASN B 1 56 ? 49.291 24.973 17.659 1.00 15.87 364 ASN B N 1
ATOM 2164 C CA . ASN B 1 56 ? 48.413 25.399 16.532 1.00 15.86 364 ASN B CA 1
ATOM 2165 C C . ASN B 1 56 ? 48.606 26.872 16.172 1.00 15.34 364 ASN B C 1
ATOM 2166 O O . ASN B 1 56 ? 48.634 27.223 14.993 1.00 17.18 364 ASN B O 1
ATOM 2171 N N . ILE B 1 57 ? 48.745 27.723 17.192 1.00 15.58 365 ILE B N 1
ATOM 2172 C CA . ILE B 1 57 ? 49.057 29.140 16.950 1.00 16.19 365 ILE B CA 1
ATOM 2173 C C . ILE B 1 57 ? 50.347 29.250 16.128 1.00 15.16 365 ILE B C 1
ATOM 2174 O O . ILE B 1 57 ? 50.420 29.977 15.107 1.00 17.87 365 ILE B O 1
ATOM 2179 N N . LYS B 1 58 ? 51.360 28.459 16.532 1.00 17.80 366 LYS B N 1
ATOM 2180 C CA . LYS B 1 58 ? 52.680 28.455 15.847 1.00 19.08 366 LYS B CA 1
ATOM 2181 C C . LYS B 1 58 ? 52.508 28.093 14.368 1.00 17.87 366 LYS B C 1
ATOM 2182 O O . LYS B 1 58 ? 53.100 28.735 13.490 1.00 19.55 366 LYS B O 1
ATOM 2188 N N . LYS B 1 59 ? 51.753 27.020 14.105 1.00 16.55 367 LYS B N 1
ATOM 2189 C CA . LYS B 1 59 ? 51.570 26.551 12.753 1.00 19.99 367 LYS B CA 1
ATOM 2190 C C . LYS B 1 59 ? 50.802 27.539 11.855 1.00 18.05 367 LYS B C 1
ATOM 2191 O O . LYS B 1 59 ? 51.154 27.698 10.696 1.00 20.32 367 LYS B O 1
ATOM 2197 N N . VAL B 1 60 ? 49.811 28.219 12.382 1.00 16.62 368 VAL B N 1
ATOM 2198 C CA . VAL B 1 60 ? 49.155 29.256 11.584 1.00 17.48 368 VAL B CA 1
ATOM 2199 C C . VAL B 1 60 ? 50.105 30.456 11.382 1.00 16.33 368 VAL B C 1
ATOM 2200 O O . VAL B 1 60 ? 50.212 30.960 10.277 1.00 19.36 368 VAL B O 1
ATOM 2204 N N . ASN B 1 61 ? 50.775 30.870 12.465 1.00 17.87 369 ASN B N 1
ATOM 2205 C CA . ASN B 1 61 ? 51.736 31.990 12.386 1.00 20.19 369 ASN B CA 1
ATOM 2206 C C . ASN B 1 61 ? 52.841 31.728 11.370 1.00 21.65 369 ASN B C 1
ATOM 2207 O O . ASN B 1 61 ? 53.232 32.633 10.614 1.00 21.93 369 ASN B O 1
ATOM 2212 N N . GLN B 1 62 ? 53.344 30.500 11.331 1.00 19.32 370 GLN B N 1
ATOM 2213 C CA . GLN B 1 62 ? 54.463 30.188 10.415 1.00 24.01 370 GLN B CA 1
ATOM 2214 C C . GLN B 1 62 ? 54.047 30.344 8.976 1.00 23.80 370 GLN B C 1
ATOM 2215 O O . GLN B 1 62 ? 54.847 30.724 8.170 1.00 27.13 370 GLN B O 1
ATOM 2221 N N . LYS B 1 63 ? 52.805 30.035 8.640 1.00 22.16 371 LYS B N 1
ATOM 2222 C CA . LYS B 1 63 ? 52.330 30.255 7.296 1.00 20.98 371 LYS B CA 1
ATOM 2223 C C . LYS B 1 63 ? 52.137 31.756 7.019 1.00 18.58 371 LYS B C 1
ATOM 2224 O O . LYS B 1 63 ? 52.511 32.239 5.952 1.00 24.32 371 LYS B O 1
ATOM 2230 N N . TYR B 1 64 ? 51.490 32.429 7.955 1.00 20.51 372 TYR B N 1
ATOM 2231 C CA . TYR B 1 64 ? 51.271 33.878 7.896 1.00 20.05 372 TYR B CA 1
ATOM 2232 C C . TYR B 1 64 ? 52.526 34.646 7.536 1.00 25.48 372 TYR B C 1
ATOM 2233 O O . TYR B 1 64 ? 52.514 35.475 6.608 1.00 26.14 372 TYR B O 1
ATOM 2242 N N . ILE B 1 65 ? 53.594 34.388 8.277 1.00 22.42 373 ILE B N 1
ATOM 2243 C CA . ILE B 1 65 ? 54.811 35.167 8.164 1.00 27.11 373 ILE B CA 1
ATOM 2244 C C . ILE B 1 65 ? 55.526 34.922 6.822 1.00 27.32 373 ILE B C 1
ATOM 2245 O O . ILE B 1 65 ? 56.389 35.718 6.449 1.00 35.83 373 ILE B O 1
ATOM 2250 N N . THR B 1 66 ? 55.157 33.845 6.104 1.00 31.71 374 THR B N 1
ATOM 2251 C CA . THR B 1 66 ? 55.660 33.515 4.712 1.00 32.85 374 THR B CA 1
ATOM 2252 C C . THR B 1 66 ? 55.269 34.641 3.712 1.00 32.10 374 THR B C 1
ATOM 2253 O O . THR B 1 66 ? 56.005 34.908 2.737 1.00 38.04 374 THR B O 1
ATOM 2257 N N . ASN B 1 67 ? 54.132 35.324 3.981 1.00 33.75 375 ASN B N 1
ATOM 2258 C CA . ASN B 1 67 ? 53.636 36.389 3.065 1.00 36.09 375 ASN B CA 1
ATOM 2259 C C . ASN B 1 67 ? 52.545 37.157 3.756 1.00 29.03 375 ASN B C 1
ATOM 2260 O O . ASN B 1 67 ? 51.324 36.873 3.547 1.00 27.04 375 ASN B O 1
ATOM 2265 N N . LYS B 1 68 ? 52.948 38.038 4.662 1.00 31.52 376 LYS B N 1
ATOM 2266 C CA . LYS B 1 68 ? 51.938 38.668 5.531 1.00 32.42 376 LYS B CA 1
ATOM 2267 C C . LYS B 1 68 ? 50.913 39.496 4.705 1.00 36.68 376 LYS B C 1
ATOM 2268 O O . LYS B 1 68 ? 49.759 39.577 5.112 1.00 36.94 376 LYS B O 1
ATOM 2274 N N . ALA B 1 69 ? 51.330 40.065 3.552 1.00 39.28 377 ALA B N 1
ATOM 2275 C CA . ALA B 1 69 ? 50.414 40.875 2.729 1.00 37.06 377 ALA B CA 1
ATOM 2276 C C . ALA B 1 69 ? 49.324 40.030 2.058 1.00 37.17 377 ALA B C 1
ATOM 2277 O O . ALA B 1 69 ? 48.221 40.522 1.889 1.00 43.37 377 ALA B O 1
ATOM 2279 N N . LYS B 1 70 ? 49.644 38.772 1.699 1.00 32.50 378 LYS B N 1
ATOM 2280 C CA . LYS B 1 70 ? 48.736 37.846 1.066 1.00 33.68 378 LYS B CA 1
ATOM 2281 C C . LYS B 1 70 ? 47.814 37.211 2.130 1.00 32.58 378 LYS B C 1
ATOM 2282 O O . LYS B 1 70 ? 46.670 36.787 1.833 1.00 39.39 378 LYS B O 1
ATOM 2288 N N . PHE B 1 71 ? 48.346 37.094 3.335 1.00 24.67 379 PHE B N 1
ATOM 2289 C CA . PHE B 1 71 ? 47.705 36.290 4.402 1.00 20.53 379 PHE B CA 1
ATOM 2290 C C . PHE B 1 71 ? 47.117 37.108 5.547 1.00 22.71 379 PHE B C 1
ATOM 2291 O O . PHE B 1 71 ? 47.172 36.710 6.674 1.00 24.79 379 PHE B O 1
ATOM 2299 N N . THR B 1 72 ? 46.548 38.245 5.213 1.00 24.62 380 THR B N 1
ATOM 2300 C CA . THR B 1 72 ? 46.052 39.166 6.187 1.00 22.56 380 THR B CA 1
ATOM 2301 C C . THR B 1 72 ? 44.871 38.662 7.003 1.00 23.27 380 THR B C 1
ATOM 2302 O O . THR B 1 72 ? 44.636 39.143 8.101 1.00 22.17 380 THR B O 1
ATOM 2306 N N . THR B 1 73 ? 44.159 37.655 6.491 1.00 20.30 381 THR B N 1
ATOM 2307 C CA . THR B 1 73 ? 43.045 37.064 7.212 1.00 19.43 381 THR B CA 1
ATOM 2308 C C . THR B 1 73 ? 43.190 35.530 7.297 1.00 20.79 381 THR B C 1
ATOM 2309 O O . THR B 1 73 ? 43.838 34.903 6.433 1.00 20.48 381 THR B O 1
ATOM 2313 N N . LEU B 1 74 ? 42.475 34.947 8.252 1.00 17.89 382 LEU B N 1
ATOM 2314 C CA . LEU B 1 74 ? 42.396 33.506 8.315 1.00 18.05 382 LEU B CA 1
ATOM 2315 C C . LEU B 1 74 ? 41.836 32.844 7.057 1.00 18.15 382 LEU B C 1
ATOM 2316 O O . LEU B 1 74 ? 42.344 31.787 6.586 1.00 19.36 382 LEU B O 1
ATOM 2321 N N . GLN B 1 75 ? 40.813 33.455 6.501 1.00 17.50 383 GLN B N 1
ATOM 2322 C CA . GLN B 1 75 ? 40.201 32.954 5.285 1.00 19.02 383 GLN B CA 1
ATOM 2323 C C . GLN B 1 75 ? 41.185 32.911 4.122 1.00 19.29 383 GLN B C 1
ATOM 2324 O O . GLN B 1 75 ? 41.211 31.976 3.340 1.00 21.58 383 GLN B O 1
ATOM 2330 N N . LYS B 1 76 ? 41.971 33.993 3.980 1.00 21.14 384 LYS B N 1
ATOM 2331 C CA . LYS B 1 76 ? 42.993 34.019 2.945 1.00 19.60 384 LYS B CA 1
ATOM 2332 C C . LYS B 1 76 ? 43.974 32.839 3.048 1.00 19.51 384 LYS B C 1
ATOM 2333 O O . LYS B 1 76 ? 44.403 32.275 2.013 1.00 21.47 384 LYS B O 1
ATOM 2339 N N . ILE B 1 77 ? 44.350 32.501 4.280 1.00 20.94 385 ILE B N 1
ATOM 2340 C CA . ILE B 1 77 ? 45.254 31.392 4.508 1.00 19.92 385 ILE B CA 1
ATOM 2341 C C . ILE B 1 77 ? 44.620 30.078 4.082 1.00 20.89 385 ILE B C 1
ATOM 2342 O O . ILE B 1 77 ? 45.199 29.286 3.346 1.00 20.45 385 ILE B O 1
ATOM 2347 N N . VAL B 1 78 ? 43.444 29.817 4.617 1.00 18.37 386 VAL B N 1
ATOM 2348 C CA . VAL B 1 78 ? 42.736 28.593 4.323 1.00 18.96 386 VAL B CA 1
ATOM 2349 C C . VAL B 1 78 ? 42.417 28.407 2.818 1.00 21.88 386 VAL B C 1
ATOM 2350 O O . VAL B 1 78 ? 42.630 27.339 2.236 1.00 22.32 386 VAL B O 1
ATOM 2354 N N . LEU B 1 79 ? 41.884 29.458 2.203 1.00 22.92 387 LEU B N 1
ATOM 2355 C CA . LEU B 1 79 ? 41.517 29.359 0.798 1.00 24.12 387 LEU B CA 1
ATOM 2356 C C . LEU B 1 79 ? 42.739 29.163 -0.077 1.00 24.40 387 LEU B C 1
ATOM 2357 O O . LEU B 1 79 ? 42.661 28.441 -1.053 1.00 24.02 387 LEU B O 1
ATOM 2362 N N . HIS B 1 80 ? 43.895 29.718 0.325 1.00 22.50 388 HIS B N 1
ATOM 2363 C CA . HIS B 1 80 ? 45.109 29.494 -0.455 1.00 26.28 388 HIS B CA 1
ATOM 2364 C C . HIS B 1 80 ? 45.489 28.017 -0.365 1.00 24.47 388 HIS B C 1
ATOM 2365 O O . HIS B 1 80 ? 45.877 27.419 -1.372 1.00 25.88 388 HIS B O 1
ATOM 2372 N N . GLU B 1 81 ? 45.452 27.428 0.854 1.00 22.24 389 GLU B N 1
ATOM 2373 C CA . GLU B 1 81 ? 45.759 26.019 0.997 1.00 25.22 389 GLU B CA 1
ATOM 2374 C C . GLU B 1 81 ? 44.834 25.126 0.202 1.00 24.11 389 GLU B C 1
ATOM 2375 O O . GLU B 1 81 ? 45.273 24.110 -0.367 1.00 25.73 389 GLU B O 1
ATOM 2381 N N . VAL B 1 82 ? 43.565 25.475 0.147 1.00 22.86 390 VAL B N 1
ATOM 2382 C CA . VAL B 1 82 ? 42.579 24.708 -0.624 1.00 24.14 390 VAL B CA 1
ATOM 2383 C C . VAL B 1 82 ? 42.902 24.824 -2.128 1.00 26.65 390 VAL B C 1
ATOM 2384 O O . VAL B 1 82 ? 42.957 23.812 -2.863 1.00 28.35 390 VAL B O 1
ATOM 2388 N N . GLU B 1 83 ? 43.152 26.036 -2.587 1.00 27.61 391 GLU B N 1
ATOM 2389 C CA . GLU B 1 83 ? 43.473 26.248 -4.023 1.00 28.72 391 GLU B CA 1
ATOM 2390 C C . GLU B 1 83 ? 44.735 25.515 -4.439 1.00 27.18 391 GLU B C 1
ATOM 2391 O O . GLU B 1 83 ? 44.785 24.979 -5.505 1.00 34.88 391 GLU B O 1
ATOM 2397 N N . ALA B 1 84 ? 45.692 25.405 -3.516 1.00 26.67 392 ALA B N 1
ATOM 2398 C CA . ALA B 1 84 ? 46.989 24.775 -3.808 1.00 28.54 392 ALA B CA 1
ATOM 2399 C C . ALA B 1 84 ? 46.958 23.267 -3.515 1.00 30.07 392 ALA B C 1
ATOM 2400 O O . ALA B 1 84 ? 47.931 22.565 -3.768 1.00 36.81 392 ALA B O 1
ATOM 2402 N N . ASP B 1 85 ? 45.812 22.794 -3.019 1.00 30.14 393 ASP B N 1
ATOM 2403 C CA . ASP B 1 85 ? 45.604 21.397 -2.639 1.00 29.84 393 ASP B CA 1
ATOM 2404 C C . ASP B 1 85 ? 46.656 20.930 -1.637 1.00 27.78 393 ASP B C 1
ATOM 2405 O O . ASP B 1 85 ? 47.128 19.808 -1.715 1.00 31.46 393 ASP B O 1
ATOM 2410 N N . VAL B 1 86 ? 46.901 21.752 -0.625 1.00 28.83 394 VAL B N 1
ATOM 2411 C CA . VAL B 1 86 ? 47.847 21.404 0.434 1.00 23.17 394 VAL B CA 1
ATOM 2412 C C . VAL B 1 86 ? 47.270 21.422 1.854 1.00 21.48 394 VAL B C 1
ATOM 2413 O O . VAL B 1 86 ? 48.013 21.315 2.846 1.00 24.32 394 VAL B O 1
ATOM 2417 N N . ALA B 1 87 ? 45.936 21.528 1.956 1.00 21.23 395 ALA B N 1
ATOM 2418 C CA . ALA B 1 87 ? 45.281 21.571 3.291 1.00 19.51 395 ALA B CA 1
ATOM 2419 C C . ALA B 1 87 ? 45.396 20.247 4.035 1.00 18.27 395 ALA B C 1
ATOM 2420 O O . ALA B 1 87 ? 45.328 20.255 5.268 1.00 22.64 395 ALA B O 1
ATOM 2422 N N . GLN B 1 88 ? 45.621 19.141 3.301 1.00 20.76 396 GLN B N 1
ATOM 2423 C CA . GLN B 1 88 ? 45.769 17.825 3.886 1.00 22.19 396 GLN B CA 1
ATOM 2424 C C . GLN B 1 88 ? 47.238 17.456 4.212 1.00 19.03 396 GLN B C 1
ATOM 2425 O O . GLN B 1 88 ? 47.492 16.372 4.664 1.00 23.93 396 GLN B O 1
ATOM 2436 N N . VAL B 1 89 ? 48.181 18.313 3.856 1.00 20.32 397 VAL B N 1
ATOM 2437 C CA . VAL B 1 89 ? 49.576 18.010 4.051 1.00 20.22 397 VAL B CA 1
ATOM 2438 C C . VAL B 1 89 ? 49.915 18.181 5.528 1.00 22.77 397 VAL B C 1
ATOM 2439 O O . VAL B 1 89 ? 49.392 19.070 6.228 1.00 19.74 397 VAL B O 1
ATOM 2443 N N . ARG B 1 90 ? 50.803 17.312 6.022 1.00 19.70 398 ARG B N 1
ATOM 2444 C CA . ARG B 1 90 ? 51.243 17.388 7.408 1.00 19.80 398 ARG B CA 1
ATOM 2445 C C . ARG B 1 90 ? 51.577 18.839 7.824 1.00 21.97 398 ARG B C 1
ATOM 2446 O O . ARG B 1 90 ? 52.236 19.576 7.085 1.00 23.08 398 ARG B O 1
ATOM 2454 N N . ASN B 1 91 ? 51.089 19.219 8.997 1.00 21.57 399 ASN B N 1
ATOM 2455 C CA . ASN B 1 91 ? 51.405 20.491 9.642 1.00 22.09 399 ASN B CA 1
ATOM 2456 C C . ASN B 1 91 ? 50.783 21.708 8.916 1.00 21.02 399 ASN B C 1
ATOM 2457 O O . ASN B 1 91 ? 51.179 22.840 9.161 1.00 22.00 399 ASN B O 1
ATOM 2462 N N . SER B 1 92 ? 49.732 21.458 8.127 1.00 19.85 400 SER B N 1
ATOM 2463 C CA . SER B 1 92 ? 49.073 22.574 7.465 1.00 18.31 400 SER B CA 1
ATOM 2464 C C . SER B 1 92 ? 48.450 23.591 8.427 1.00 17.88 400 SER B C 1
ATOM 2465 O O . SER B 1 92 ? 48.062 23.261 9.551 1.00 17.65 400 SER B O 1
ATOM 2468 N N . ALA B 1 93 ? 48.327 24.839 7.951 1.00 17.48 401 ALA B N 1
ATOM 2469 C CA . ALA B 1 93 ? 47.626 25.881 8.689 1.00 18.99 401 ALA B CA 1
ATOM 2470 C C . ALA B 1 93 ? 46.162 25.532 8.799 1.00 17.19 401 ALA B C 1
ATOM 2471 O O . ALA B 1 93 ? 45.517 25.877 9.805 1.00 18.41 401 ALA B O 1
ATOM 2473 N N . THR B 1 94 ? 45.591 24.920 7.761 1.00 17.98 402 THR B N 1
ATOM 2474 C CA . THR B 1 94 ? 44.152 24.587 7.790 1.00 16.10 402 THR B CA 1
ATOM 2475 C C . THR B 1 94 ? 43.869 23.608 8.920 1.00 15.30 402 THR B C 1
ATOM 2476 O O . THR B 1 94 ? 42.894 23.713 9.654 1.00 17.80 402 THR B O 1
ATOM 2480 N N . GLU B 1 95 ? 44.721 22.583 9.038 1.00 16.24 403 GLU B N 1
ATOM 2481 C CA . GLU B 1 95 ? 44.539 21.614 10.115 1.00 16.54 403 GLU B CA 1
ATOM 2482 C C . GLU B 1 95 ? 44.771 22.250 11.507 1.00 15.30 403 GLU B C 1
ATOM 2483 O O . GLU B 1 95 ? 44.028 21.954 12.477 1.00 16.05 403 GLU B O 1
ATOM 2489 N N . ALA B 1 96 ? 45.778 23.117 11.599 1.00 14.74 404 ALA B N 1
ATOM 2490 C CA . ALA B 1 96 ? 46.044 23.828 12.843 1.00 14.24 404 ALA B CA 1
ATOM 2491 C C . ALA B 1 96 ? 44.853 24.648 13.261 1.00 14.18 404 ALA B C 1
ATOM 2492 O O . ALA B 1 96 ? 44.452 24.645 14.464 1.00 15.82 404 ALA B O 1
ATOM 2494 N N . LEU B 1 97 ? 44.265 25.373 12.311 1.00 15.77 405 LEU B N 1
ATOM 2495 C CA . LEU B 1 97 ? 43.119 26.239 12.632 1.00 14.83 405 LEU B CA 1
ATOM 2496 C C . LEU B 1 97 ? 41.848 25.428 12.952 1.00 14.76 405 LEU B C 1
ATOM 2497 O O . LEU B 1 97 ? 41.025 25.835 13.795 1.00 16.11 405 LEU B O 1
ATOM 2502 N N . LEU B 1 98 ? 41.741 24.228 12.335 1.00 14.25 406 LEU B N 1
ATOM 2503 C CA . LEU B 1 98 ? 40.654 23.328 12.713 1.00 16.05 406 LEU B CA 1
ATOM 2504 C C . LEU B 1 98 ? 40.675 23.032 14.188 1.00 14.28 406 LEU B C 1
ATOM 2505 O O . LEU B 1 98 ? 39.670 23.101 14.890 1.00 16.53 406 LEU B O 1
ATOM 2510 N N . TRP B 1 99 ? 41.847 22.638 14.682 1.00 15.18 407 TRP B N 1
ATOM 2511 C CA . TRP B 1 99 ? 41.988 22.267 16.085 1.00 14.87 407 TRP B CA 1
ATOM 2512 C C . TRP B 1 99 ? 41.980 23.487 17.009 1.00 15.86 407 TRP B C 1
ATOM 2513 O O . TRP B 1 99 ? 41.550 23.403 18.151 1.00 15.92 407 TRP B O 1
ATOM 2524 N N . LEU B 1 100 ? 42.448 24.625 16.507 1.00 17.42 408 LEU B N 1
ATOM 2525 C CA A LEU B 1 100 ? 42.388 25.870 17.278 0.50 17.28 408 LEU B CA 1
ATOM 2526 C CA B LEU B 1 100 ? 42.392 25.887 17.245 0.50 17.18 408 LEU B CA 1
ATOM 2527 C C . LEU B 1 100 ? 40.907 26.216 17.487 1.00 16.23 408 LEU B C 1
ATOM 2528 O O . LEU B 1 100 ? 40.494 26.527 18.605 1.00 18.24 408 LEU B O 1
ATOM 2537 N N . LYS B 1 101 ? 40.093 26.165 16.424 1.00 15.94 409 LYS B N 1
ATOM 2538 C CA A LYS B 1 101 ? 38.698 26.520 16.569 0.50 15.40 409 LYS B CA 1
ATOM 2539 C CA B LYS B 1 101 ? 38.696 26.520 16.571 0.50 15.55 409 LYS B CA 1
ATOM 2540 C C . LYS B 1 101 ? 37.963 25.527 17.486 1.00 16.45 409 LYS B C 1
ATOM 2541 O O . LYS B 1 101 ? 37.107 25.911 18.231 1.00 18.13 409 LYS B O 1
ATOM 2552 N N . ARG B 1 102 ? 38.323 24.255 17.389 1.00 17.85 410 ARG B N 1
ATOM 2553 C CA . ARG B 1 102 ? 37.732 23.262 18.303 1.00 17.00 410 ARG B CA 1
ATOM 2554 C C . ARG B 1 102 ? 38.051 23.575 19.781 1.00 16.87 410 ARG B C 1
ATOM 2555 O O . ARG B 1 102 ? 37.205 23.508 20.651 1.00 18.30 410 ARG B O 1
ATOM 2563 N N . GLY B 1 103 ? 39.305 23.945 20.017 1.00 16.65 411 GLY B N 1
ATOM 2564 C CA . GLY B 1 103 ? 39.699 24.312 21.345 1.00 17.02 411 GLY B CA 1
ATOM 2565 C C . GLY B 1 103 ? 39.043 25.580 21.833 1.00 17.54 411 GLY B C 1
ATOM 2566 O O . GLY B 1 103 ? 38.600 25.646 23.021 1.00 19.20 411 GLY B O 1
ATOM 2567 N N . LEU B 1 104 ? 38.918 26.556 20.945 1.00 17.67 412 LEU B N 1
ATOM 2568 C CA . LEU B 1 104 ? 38.230 27.808 21.315 1.00 16.87 412 LEU B CA 1
ATOM 2569 C C . LEU B 1 104 ? 36.757 27.560 21.603 1.00 16.73 412 LEU B C 1
ATOM 2570 O O . LEU B 1 104 ? 36.194 28.231 22.457 1.00 18.50 412 LEU B O 1
ATOM 2575 N N . LYS B 1 105 ? 36.136 26.610 20.898 1.00 17.23 413 LYS B N 1
ATOM 2576 C CA . LYS B 1 105 ? 34.725 26.297 21.193 1.00 18.17 413 LYS B CA 1
ATOM 2577 C C . LYS B 1 105 ? 34.594 25.770 22.666 1.00 18.74 413 LYS B C 1
ATOM 2578 O O . LYS B 1 105 ? 33.630 26.092 23.349 1.00 19.78 413 LYS B O 1
ATOM 2584 N N . PHE B 1 106 ? 35.575 24.951 23.094 1.00 18.89 414 PHE B N 1
ATOM 2585 C CA . PHE B 1 106 ? 35.604 24.488 24.488 1.00 20.02 414 PHE B CA 1
ATOM 2586 C C . PHE B 1 106 ? 35.776 25.642 25.494 1.00 19.14 414 PHE B C 1
ATOM 2587 O O . PHE B 1 106 ? 35.028 25.752 26.463 1.00 20.88 414 PHE B O 1
ATOM 2595 N N . LEU B 1 107 ? 36.731 26.510 25.225 1.00 18.42 415 LEU B N 1
ATOM 2596 C CA . LEU B 1 107 ? 36.953 27.688 25.991 1.00 19.33 415 LEU B CA 1
ATOM 2597 C C . LEU B 1 107 ? 35.672 28.511 26.103 1.00 17.03 415 LEU B C 1
ATOM 2598 O O . LEU B 1 107 ? 35.275 28.950 27.234 1.00 19.80 415 LEU B O 1
ATOM 2603 N N . LYS B 1 108 ? 35.059 28.797 24.968 1.00 18.62 416 LYS B N 1
ATOM 2604 C CA . LYS B 1 108 ? 33.792 29.561 24.925 1.00 18.42 416 LYS B CA 1
ATOM 2605 C C . LYS B 1 108 ? 32.685 28.910 25.763 1.00 19.98 416 LYS B C 1
ATOM 2606 O O . LYS B 1 108 ? 32.022 29.586 26.549 1.00 21.07 416 LYS B O 1
ATOM 2612 N N . GLY B 1 109 ? 32.546 27.593 25.639 1.00 20.50 417 GLY B N 1
ATOM 2613 C CA . GLY B 1 109 ? 31.513 26.902 26.367 1.00 21.99 417 GLY B CA 1
ATOM 2614 C C . GLY B 1 109 ? 31.753 26.958 27.894 1.00 19.18 417 GLY B C 1
ATOM 2615 O O . GLY B 1 109 ? 30.817 27.107 28.694 1.00 23.84 417 GLY B O 1
ATOM 2616 N N . PHE B 1 110 ? 32.994 26.760 28.325 1.00 18.25 418 PHE B N 1
ATOM 2617 C CA . PHE B 1 110 ? 33.387 26.844 29.690 1.00 17.45 418 PHE B CA 1
ATOM 2618 C C . PHE B 1 110 ? 33.064 28.223 30.236 1.00 19.57 418 PHE B C 1
ATOM 2619 O O . PHE B 1 110 ? 32.413 28.361 31.281 1.00 19.84 418 PHE B O 1
ATOM 2627 N N . LEU B 1 111 ? 33.575 29.242 29.568 1.00 18.85 419 LEU B N 1
ATOM 2628 C CA . LEU B 1 111 ? 33.345 30.594 30.033 1.00 21.82 419 LEU B CA 1
ATOM 2629 C C . LEU B 1 111 ? 31.855 31.007 30.002 1.00 19.34 419 LEU B C 1
ATOM 2630 O O . LEU B 1 111 ? 31.460 31.835 30.777 1.00 21.62 419 LEU B O 1
ATOM 2635 N N . THR B 1 112 ? 31.077 30.439 29.090 1.00 19.23 420 THR B N 1
ATOM 2636 C CA . THR B 1 112 ? 29.660 30.720 29.030 1.00 20.38 420 THR B CA 1
ATOM 2637 C C . THR B 1 112 ? 28.982 30.146 30.301 1.00 20.87 420 THR B C 1
ATOM 2638 O O . THR B 1 112 ? 28.106 30.792 30.920 1.00 24.99 420 THR B O 1
ATOM 2642 N N . GLU B 1 113 ? 29.399 28.947 30.710 1.00 21.27 421 GLU B N 1
ATOM 2643 C CA . GLU B 1 113 ? 28.886 28.386 31.948 1.00 23.33 421 GLU B CA 1
ATOM 2644 C C . GLU B 1 113 ? 29.151 29.317 33.168 1.00 22.21 421 GLU B C 1
ATOM 2645 O O . GLU B 1 113 ? 28.262 29.565 33.990 1.00 24.95 421 GLU B O 1
ATOM 2651 N N . VAL B 1 114 ? 30.368 29.852 33.232 1.00 21.11 422 VAL B N 1
ATOM 2652 C CA . VAL B 1 114 ? 30.785 30.746 34.316 1.00 24.79 422 VAL B CA 1
ATOM 2653 C C . VAL B 1 114 ? 30.002 32.069 34.221 1.00 23.59 422 VAL B C 1
ATOM 2654 O O . VAL B 1 114 ? 29.525 32.578 35.177 1.00 26.42 422 VAL B O 1
ATOM 2658 N N . LYS B 1 115 ? 29.862 32.600 33.028 1.00 23.32 423 LYS B N 1
ATOM 2659 C CA . LYS B 1 115 ? 29.134 33.861 32.771 1.00 24.38 423 LYS B CA 1
ATOM 2660 C C . LYS B 1 115 ? 27.684 33.710 33.272 1.00 26.11 423 LYS B C 1
ATOM 2661 O O . LYS B 1 115 ? 27.082 34.644 33.802 1.00 31.31 423 LYS B O 1
ATOM 2667 N N . ASN B 1 116 ? 27.120 32.523 33.068 1.00 27.03 424 ASN B N 1
ATOM 2668 C CA . ASN B 1 116 ? 25.722 32.231 33.380 1.00 26.63 424 ASN B CA 1
ATOM 2669 C C . ASN B 1 116 ? 25.569 31.752 34.822 1.00 25.76 424 ASN B C 1
ATOM 2670 O O . ASN B 1 116 ? 24.505 31.294 35.218 1.00 29.17 424 ASN B O 1
ATOM 2675 N N . GLY B 1 117 ? 26.599 31.899 35.610 1.00 27.76 425 GLY B N 1
ATOM 2676 C CA . GLY B 1 117 ? 26.493 31.747 37.026 1.00 28.57 425 GLY B CA 1
ATOM 2677 C C . GLY B 1 117 ? 26.983 30.461 37.683 1.00 27.51 425 GLY B C 1
ATOM 2678 O O . GLY B 1 117 ? 26.774 30.279 38.868 1.00 31.79 425 GLY B O 1
ATOM 2679 N N . GLU B 1 118 ? 27.607 29.587 36.903 1.00 25.66 426 GLU B N 1
ATOM 2680 C CA . GLU B 1 118 ? 28.115 28.326 37.396 1.00 27.49 426 GLU B CA 1
ATOM 2681 C C . GLU B 1 118 ? 29.332 28.559 38.232 1.00 29.87 426 GLU B C 1
ATOM 2682 O O . GLU B 1 118 ? 30.294 29.085 37.750 1.00 29.36 426 GLU B O 1
ATOM 2688 N N . LYS B 1 119 ? 29.283 28.190 39.510 1.00 31.41 427 LYS B N 1
ATOM 2689 C CA . LYS B 1 119 ? 30.417 28.387 40.415 1.00 32.79 427 LYS B CA 1
ATOM 2690 C C . LYS B 1 119 ? 31.266 27.116 40.728 1.00 29.23 427 LYS B C 1
ATOM 2691 O O . LYS B 1 119 ? 32.359 27.206 41.343 1.00 34.67 427 LYS B O 1
ATOM 2697 N N . ASP B 1 120 ? 30.783 25.954 40.307 1.00 30.94 428 ASP B N 1
ATOM 2698 C CA . ASP B 1 120 ? 31.552 24.713 40.365 1.00 31.09 428 ASP B CA 1
ATOM 2699 C C . ASP B 1 120 ? 32.313 24.612 39.051 1.00 25.15 428 ASP B C 1
ATOM 2700 O O . ASP B 1 120 ? 31.698 24.369 37.963 1.00 26.90 428 ASP B O 1
ATOM 2705 N N . ILE B 1 121 ? 33.634 24.833 39.132 1.00 28.03 429 ILE B N 1
ATOM 2706 C CA . ILE B 1 121 ? 34.509 24.838 37.941 1.00 26.44 429 ILE B CA 1
ATOM 2707 C C . ILE B 1 121 ? 34.531 23.461 37.269 1.00 24.45 429 ILE B C 1
ATOM 2708 O O . ILE B 1 121 ? 34.537 23.362 36.016 1.00 25.57 429 ILE B O 1
ATOM 2713 N N . GLN B 1 122 ? 34.500 22.372 38.047 1.00 28.50 430 GLN B N 1
ATOM 2714 C CA . GLN B 1 122 ? 34.467 21.027 37.377 1.00 29.61 430 GLN B CA 1
ATOM 2715 C C . GLN B 1 122 ? 33.201 20.806 36.579 1.00 27.90 430 GLN B C 1
ATOM 2716 O O . GLN B 1 122 ? 33.219 20.254 35.478 1.00 30.55 430 GLN B O 1
ATOM 2722 N N . THR B 1 123 ? 32.068 21.220 37.160 1.00 29.36 431 THR B N 1
ATOM 2723 C CA . THR B 1 123 ? 30.789 21.130 36.448 1.00 29.86 431 THR B CA 1
ATOM 2724 C C . THR B 1 123 ? 30.860 21.973 35.156 1.00 25.83 431 THR B C 1
ATOM 2725 O O . THR B 1 123 ? 30.424 21.521 34.109 1.00 26.09 431 THR B O 1
ATOM 2729 N N . ALA B 1 124 ? 31.330 23.228 35.240 1.00 24.05 432 ALA B N 1
ATOM 2730 C CA . ALA B 1 124 ? 31.378 24.094 34.061 1.00 23.77 432 ALA B CA 1
ATOM 2731 C C . ALA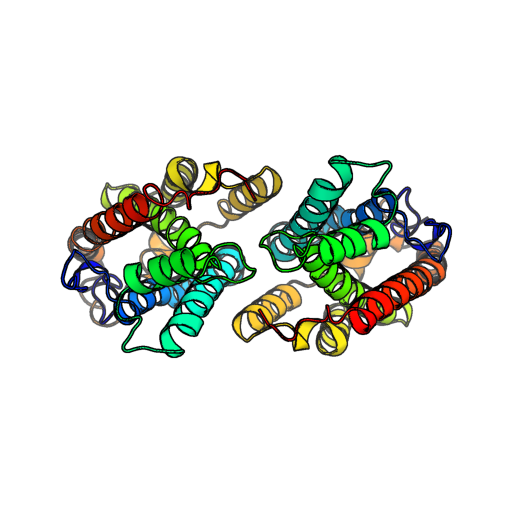 B 1 124 ? 32.276 23.461 32.982 1.00 20.48 432 ALA B C 1
ATOM 2732 O O . ALA B 1 124 ? 31.954 23.458 31.774 1.00 21.15 432 ALA B O 1
ATOM 2734 N N . LEU B 1 125 ? 33.441 22.955 33.391 1.00 24.53 433 LEU B N 1
ATOM 2735 C CA . LEU B 1 125 ? 34.380 22.313 32.445 1.00 22.39 433 LEU B CA 1
ATOM 2736 C C . LEU B 1 125 ? 33.780 21.060 31.807 1.00 19.31 433 LEU B C 1
ATOM 2737 O O . LEU B 1 125 ? 33.842 20.861 30.591 1.00 21.44 433 LEU B O 1
ATOM 2742 N N . ASN B 1 126 ? 33.133 20.220 32.653 1.00 23.92 434 ASN B N 1
ATOM 2743 C CA . ASN B 1 126 ? 32.566 18.987 32.133 1.00 22.72 434 ASN B CA 1
ATOM 2744 C C . ASN B 1 126 ? 31.392 19.225 31.212 1.00 22.69 434 ASN B C 1
ATOM 2745 O O . ASN B 1 126 ? 31.225 18.528 30.194 1.00 23.82 434 ASN B O 1
ATOM 2750 N N . ASN B 1 127 ? 30.539 20.157 31.583 1.00 24.46 435 ASN B N 1
ATOM 2751 C CA . ASN B 1 127 ? 29.401 20.517 30.729 1.00 23.43 435 ASN B CA 1
ATOM 2752 C C . ASN B 1 12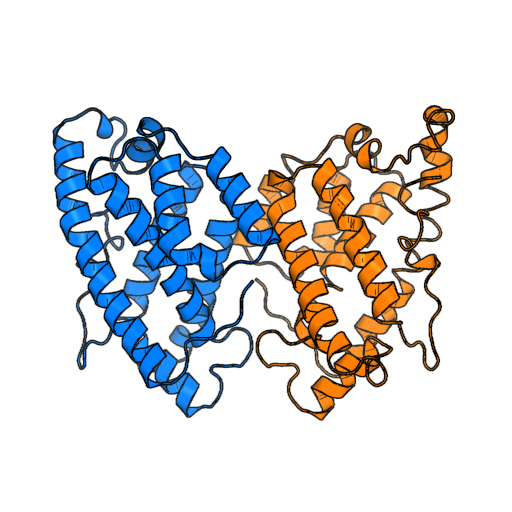7 ? 29.912 20.995 29.345 1.00 21.59 435 ASN B C 1
ATOM 2753 O O . ASN B 1 127 ? 29.449 20.566 28.299 1.00 22.43 435 ASN B O 1
ATOM 2758 N N . ALA B 1 128 ? 30.886 21.889 29.377 1.00 21.33 436 ALA B N 1
ATOM 2759 C CA . ALA B 1 128 ? 31.498 22.421 28.161 1.00 18.78 436 ALA B CA 1
ATOM 2760 C C . ALA B 1 128 ? 32.138 21.325 27.299 1.00 18.00 436 ALA B C 1
ATOM 2761 O O . ALA B 1 128 ? 31.928 21.231 26.050 1.00 19.62 436 ALA B O 1
ATOM 2763 N N . TYR B 1 129 ? 32.857 20.431 27.969 1.00 21.73 437 TYR B N 1
ATOM 2764 C CA . TYR B 1 129 ? 33.577 19.354 27.292 1.00 20.40 437 TYR B CA 1
ATOM 2765 C C . TYR B 1 129 ? 32.582 18.486 26.514 1.00 19.48 437 TYR B C 1
ATOM 2766 O O . TYR B 1 129 ? 32.801 18.155 25.340 1.00 19.36 437 TYR B O 1
ATOM 2775 N N . GLY B 1 130 ? 31.516 18.075 27.194 1.00 20.21 438 GLY B N 1
ATOM 2776 C CA . GLY B 1 130 ? 30.528 17.237 26.540 1.00 23.28 438 GLY B CA 1
ATOM 2777 C C . GLY B 1 130 ? 29.910 17.792 25.312 1.00 23.88 438 GLY B C 1
ATOM 2778 O O . GLY B 1 130 ? 29.570 17.048 24.431 1.00 26.56 438 GLY B O 1
ATOM 2779 N N . LYS B 1 131 ? 29.748 19.119 25.254 1.00 22.86 439 LYS B N 1
ATOM 2780 C CA . LYS B 1 131 ? 29.159 19.766 24.098 1.00 23.54 439 LYS B CA 1
ATOM 2781 C C . LYS B 1 131 ? 30.151 20.179 23.016 1.00 23.14 439 LYS B C 1
ATOM 2782 O O . LYS B 1 131 ? 29.730 20.619 21.972 1.00 27.81 439 LYS B O 1
ATOM 2788 N N . THR B 1 132 ? 31.429 19.999 23.254 1.00 21.52 440 THR B N 1
ATOM 2789 C CA . THR B 1 132 ? 32.464 20.493 22.335 1.00 20.60 440 THR B CA 1
ATOM 2790 C C . THR B 1 132 ? 33.487 19.392 22.005 1.00 21.36 440 THR B C 1
ATOM 2791 O O . THR B 1 132 ? 33.287 18.634 21.056 1.00 23.47 440 THR B O 1
ATOM 2795 N N . LEU B 1 133 ? 34.571 19.296 22.762 1.00 20.91 441 LEU B N 1
ATOM 2796 C CA . LEU B 1 133 ? 35.714 18.470 22.396 1.00 17.96 441 LEU B CA 1
ATOM 2797 C C . LEU B 1 133 ? 35.419 17.001 22.511 1.00 20.53 441 LEU B C 1
ATOM 2798 O O . LEU B 1 133 ? 36.046 16.239 21.811 1.00 19.47 441 LEU B O 1
ATOM 2803 N N . ARG B 1 134 ? 34.464 16.586 23.368 1.00 18.65 442 ARG B N 1
ATOM 2804 C CA . ARG B 1 134 ? 34.218 15.142 23.539 1.00 16.52 442 ARG B CA 1
ATOM 2805 C C . ARG B 1 134 ? 34.005 14.423 22.220 1.00 17.75 442 ARG B C 1
ATOM 2806 O O . ARG B 1 134 ? 34.494 13.313 22.057 1.00 17.63 442 ARG B O 1
ATOM 2814 N N . GLN B 1 135 ? 33.241 15.046 21.318 1.00 18.50 443 GLN B N 1
ATOM 2815 C CA . GLN B 1 135 ? 32.951 14.424 20.037 1.00 20.02 443 GLN B CA 1
ATOM 2816 C C . GLN B 1 135 ? 34.173 14.144 19.167 1.00 16.81 443 GLN B C 1
ATOM 2817 O O . GLN B 1 135 ? 34.089 13.311 18.247 1.00 20.75 443 GLN B O 1
ATOM 2823 N N . HIS B 1 136 ? 35.262 14.852 19.447 1.00 17.43 444 HIS B N 1
ATOM 2824 C CA . HIS B 1 136 ? 36.484 14.730 18.643 1.00 16.59 444 HIS B CA 1
ATOM 2825 C C . HIS B 1 136 ? 37.502 13.837 19.323 1.00 17.28 444 HIS B C 1
ATOM 2826 O O . HIS B 1 136 ? 38.617 13.694 18.784 1.00 18.16 444 HIS B O 1
ATOM 2833 N N . HIS B 1 137 ? 37.150 13.256 20.461 1.00 17.23 445 HIS B N 1
ATOM 2834 C CA . HIS B 1 137 ? 38.125 12.512 21.321 1.00 16.08 445 HIS B CA 1
ATOM 2835 C C . HIS B 1 137 ? 37.729 11.052 21.433 1.00 16.75 445 HIS B C 1
ATOM 2836 O O . HIS B 1 137 ? 36.561 10.736 21.672 1.00 19.31 445 HIS B O 1
ATOM 2843 N N . GLY B 1 138 ? 38.684 10.189 21.280 1.00 18.01 446 GLY B N 1
ATOM 2844 C CA . GLY B 1 138 ? 38.490 8.765 21.531 1.00 17.78 446 GLY B CA 1
ATOM 2845 C C . GLY B 1 138 ? 38.598 8.411 22.985 1.00 17.02 446 GLY B C 1
ATOM 2846 O O . GLY B 1 138 ? 38.706 9.276 23.878 1.00 17.58 446 GLY B O 1
ATOM 2847 N N . TRP B 1 139 ? 38.531 7.096 23.230 1.00 16.32 447 TRP B N 1
ATOM 2848 C CA . TRP B 1 139 ? 38.453 6.600 24.610 1.00 16.34 447 TRP B CA 1
ATOM 2849 C C . TRP B 1 139 ? 39.575 7.020 25.561 1.00 16.31 447 TRP B C 1
ATOM 2850 O O . TRP B 1 139 ? 39.317 7.498 26.643 1.00 18.15 447 TRP B O 1
ATOM 2861 N N . VAL B 1 140 ? 40.806 6.867 25.130 1.00 19.02 448 VAL B N 1
ATOM 2862 C CA . VAL B 1 140 ? 41.973 7.218 25.953 1.00 17.78 448 VAL B CA 1
ATOM 2863 C C . VAL B 1 140 ? 42.013 8.739 26.269 1.00 18.19 448 VAL B C 1
ATOM 2864 O O . VAL B 1 140 ? 42.158 9.136 27.428 1.00 19.72 448 VAL B O 1
ATOM 2868 N N . VAL B 1 141 ? 41.771 9.587 25.271 1.00 16.64 449 VAL B N 1
ATOM 2869 C CA . VAL B 1 141 ? 41.802 11.033 25.500 1.00 17.92 449 VAL B CA 1
ATOM 2870 C C . VAL B 1 141 ? 40.651 11.448 26.424 1.00 18.00 449 VAL B C 1
ATOM 2871 O O . VAL B 1 141 ? 40.835 12.269 27.310 1.00 18.49 449 VAL B O 1
ATOM 2875 N N . ARG B 1 142 ? 39.441 10.891 26.201 1.00 16.35 450 ARG B N 1
ATOM 2876 C CA . ARG B 1 142 ? 38.327 11.160 27.157 1.00 16.68 450 ARG B CA 1
ATOM 2877 C C . ARG B 1 142 ? 38.728 10.820 28.595 1.00 17.21 450 ARG B C 1
ATOM 2878 O O . ARG B 1 142 ? 38.384 11.530 29.565 1.00 18.67 450 ARG B O 1
ATOM 2886 N N . GLY B 1 143 ? 39.450 9.702 28.746 1.00 18.16 451 GLY B N 1
ATOM 2887 C CA . GLY B 1 143 ? 39.910 9.290 30.094 1.00 19.72 451 GLY B CA 1
ATOM 2888 C C . GLY B 1 143 ? 40.905 10.240 30.743 1.00 21.66 451 GLY B C 1
ATOM 2889 O O . GLY B 1 143 ? 40.853 10.497 31.929 1.00 23.51 451 GLY B O 1
ATOM 2890 N N . VAL B 1 144 ? 41.792 10.794 29.940 1.00 21.12 452 VAL B N 1
ATOM 2891 C CA . VAL B 1 144 ? 42.746 11.816 30.418 1.00 22.26 452 VAL B CA 1
ATOM 2892 C C . VAL B 1 144 ? 42.019 13.094 30.792 1.00 23.45 452 VAL B C 1
ATOM 2893 O O . VAL B 1 144 ? 42.304 13.626 31.876 1.00 21.11 452 VAL B O 1
ATOM 2897 N N . PHE B 1 145 ? 40.987 13.467 30.016 1.00 19.22 453 PHE B N 1
ATOM 2898 C CA . PHE B 1 145 ? 40.161 14.596 30.418 1.00 19.00 453 PHE B CA 1
ATOM 2899 C C . PHE B 1 145 ? 39.522 14.330 31.791 1.00 19.85 453 PHE B C 1
ATOM 2900 O O . PHE B 1 145 ? 39.526 15.207 32.652 1.00 21.53 453 PHE B O 1
ATOM 2908 N N . ALA B 1 146 ? 38.953 13.143 31.956 1.00 20.37 454 ALA B N 1
ATOM 2909 C CA . ALA B 1 146 ? 38.265 12.807 33.216 1.00 21.47 454 ALA B CA 1
ATOM 2910 C C . ALA B 1 146 ? 39.174 12.893 34.450 1.00 24.65 454 ALA B C 1
ATOM 2911 O O . ALA B 1 146 ? 38.789 13.436 35.495 1.00 28.58 454 ALA B O 1
ATOM 2913 N N . LEU B 1 147 ? 40.376 12.371 34.311 1.00 24.04 455 LEU B N 1
ATOM 2914 C CA . LEU B 1 147 ? 41.361 12.432 35.386 1.00 28.46 455 LEU B CA 1
ATOM 2915 C C . LEU B 1 147 ? 41.740 13.881 35.672 1.00 27.55 455 LEU B C 1
ATOM 2916 O O . LEU B 1 147 ? 41.921 14.272 36.826 1.00 30.90 455 LEU B O 1
ATOM 2921 N N . ALA B 1 148 ? 41.969 14.666 34.612 1.00 24.80 456 ALA B N 1
ATOM 2922 C CA . ALA B 1 148 ? 42.364 16.072 34.791 1.00 25.86 456 ALA B CA 1
ATOM 2923 C C . ALA B 1 148 ? 41.327 16.901 35.501 1.00 34.69 456 ALA B C 1
ATOM 2924 O O . ALA B 1 148 ? 41.704 17.749 36.302 1.00 32.81 456 ALA B O 1
ATOM 2926 N N . LEU B 1 149 ? 40.053 16.613 35.210 1.00 30.41 457 LEU B N 1
ATOM 2927 C CA . LEU B 1 149 ? 38.950 17.344 35.761 1.00 28.95 457 LEU B CA 1
ATOM 2928 C C . LEU B 1 149 ? 39.061 17.264 37.273 1.00 34.66 457 LEU B C 1
ATOM 2929 O O . LEU B 1 149 ? 38.761 18.224 37.999 1.00 38.60 457 LEU B O 1
ATOM 2934 N N . ARG B 1 150 ? 39.622 16.151 37.760 1.00 37.98 458 ARG B N 1
ATOM 2935 C CA A ARG B 1 150 ? 39.732 15.965 39.199 0.50 35.34 458 ARG B CA 1
ATOM 2936 C CA B ARG B 1 150 ? 39.759 15.949 39.209 0.50 35.89 458 ARG B CA 1
ATOM 2937 C C . ARG B 1 150 ? 40.683 16.967 39.864 1.00 32.50 458 ARG B C 1
ATOM 2938 O O . ARG B 1 150 ? 40.516 17.287 41.037 1.00 42.72 458 ARG B O 1
ATOM 2953 N N . ALA B 1 151 ? 41.636 17.478 39.083 1.00 38.32 459 ALA B N 1
ATOM 2954 C CA . ALA B 1 151 ? 42.595 18.472 39.532 1.00 37.14 459 ALA B CA 1
ATOM 2955 C C . ALA B 1 151 ? 42.176 19.899 39.078 1.00 33.77 459 ALA B C 1
ATOM 2956 O O . ALA B 1 151 ? 42.990 20.801 39.053 1.00 36.59 459 ALA B O 1
ATOM 2958 N N . ALA B 1 152 ? 40.901 20.089 38.720 1.00 36.08 460 ALA B N 1
ATOM 2959 C CA . ALA B 1 152 ? 40.384 21.438 38.376 1.00 36.38 460 ALA B CA 1
ATOM 2960 C C . ALA B 1 152 ? 40.701 22.459 39.479 1.00 31.15 460 ALA B C 1
ATOM 2961 O O . ALA B 1 152 ? 40.592 22.167 40.667 1.00 35.53 460 ALA B O 1
ATOM 2963 N N . PRO B 1 153 ? 41.018 23.699 39.082 1.00 31.36 461 PRO B N 1
ATOM 2964 C CA . PRO B 1 153 ? 41.164 24.759 40.087 1.00 32.05 461 PRO B CA 1
ATOM 2965 C C . PRO B 1 153 ? 39.861 25.040 40.809 1.00 35.46 461 PRO B C 1
ATOM 2966 O O . PRO B 1 153 ? 38.768 24.849 40.244 1.00 33.73 461 PRO B O 1
ATOM 2970 N N . SER B 1 154 ? 39.986 25.525 42.035 1.00 37.12 462 SER B N 1
ATOM 2971 C CA . SER B 1 154 ? 38.844 26.090 42.768 1.00 35.76 462 SER B CA 1
ATOM 2972 C C . SER B 1 154 ? 38.341 27.340 42.027 1.00 31.02 462 SER B C 1
ATOM 2973 O O . SER B 1 154 ? 39.064 27.952 41.237 1.00 35.03 462 SER B O 1
ATOM 2976 N N . TYR B 1 155 ? 37.092 27.716 42.289 1.00 31.24 463 TYR B N 1
ATOM 2977 C CA . TYR B 1 155 ? 36.570 28.971 41.734 1.00 32.29 463 TYR B CA 1
ATOM 2978 C C . TYR B 1 155 ? 37.425 30.162 42.178 1.00 31.72 463 TYR B C 1
ATOM 2979 O O . TYR B 1 155 ? 37.762 31.020 41.364 1.00 33.62 463 TYR B O 1
ATOM 2988 N N . GLU B 1 156 ? 37.815 30.173 43.457 1.00 34.65 464 GLU B N 1
ATOM 2989 C CA . GLU B 1 156 ? 38.665 31.260 44.010 1.00 42.23 464 GLU B CA 1
ATOM 2990 C C . GLU B 1 156 ? 40.008 31.386 43.265 1.00 36.50 464 GLU B C 1
ATOM 2991 O O . GLU B 1 156 ? 40.509 32.487 42.954 1.00 37.92 464 GLU B O 1
ATOM 2997 N N . ASP B 1 157 ? 40.578 30.241 42.944 1.00 33.90 465 ASP B N 1
ATOM 2998 C CA . ASP B 1 157 ? 41.856 30.232 42.233 1.00 37.85 465 ASP B CA 1
ATOM 2999 C C . ASP B 1 157 ? 41.687 30.663 40.784 1.00 33.64 465 ASP B C 1
ATOM 3000 O O . ASP B 1 157 ? 42.580 31.333 40.174 1.00 31.86 465 ASP B O 1
ATOM 3005 N N . PHE B 1 158 ? 40.557 30.264 40.220 1.00 29.16 466 PHE B N 1
ATOM 3006 C CA . PHE B 1 158 ? 40.220 30.656 38.845 1.00 29.37 466 PHE B CA 1
ATOM 3007 C C . PHE B 1 158 ? 40.123 32.178 38.736 1.00 26.80 466 PHE B C 1
ATOM 3008 O O . PHE B 1 158 ? 40.767 32.818 37.893 1.00 28.63 466 PHE B O 1
ATOM 3016 N N . VAL B 1 159 ? 39.360 32.778 39.641 1.00 28.84 467 VAL B N 1
ATOM 3017 C CA A VAL B 1 159 ? 39.219 34.227 39.698 0.50 31.24 467 VAL B CA 1
ATOM 3018 C CA B VAL B 1 159 ? 39.228 34.224 39.703 0.50 31.45 467 VAL B CA 1
ATOM 3019 C C . VAL B 1 159 ? 40.589 34.873 39.932 1.00 33.13 467 VAL B C 1
ATOM 3020 O O . VAL B 1 159 ? 40.885 35.930 39.356 1.00 34.13 467 VAL B O 1
ATOM 3027 N N . ALA B 1 160 ? 41.424 34.269 40.805 1.00 31.58 468 ALA B N 1
ATOM 3028 C CA . ALA B 1 160 ? 42.762 34.873 41.116 1.00 34.72 468 ALA B CA 1
ATOM 3029 C C . ALA B 1 160 ? 43.573 35.006 39.819 1.00 37.61 468 ALA B C 1
ATOM 3030 O O . ALA B 1 160 ? 44.273 36.016 39.590 1.00 40.24 468 ALA B O 1
ATOM 3032 N N . ALA B 1 161 ? 43.441 34.011 38.942 1.00 33.01 469 ALA B N 1
ATOM 3033 C CA . ALA B 1 161 ? 44.212 33.970 37.702 1.00 32.24 469 ALA B CA 1
ATOM 3034 C C . ALA B 1 161 ? 43.753 34.992 36.679 1.00 28.44 469 ALA B C 1
ATOM 3035 O O . ALA B 1 161 ? 44.452 35.257 35.710 1.00 31.04 469 ALA B O 1
ATOM 3037 N N . LEU B 1 162 ? 42.602 35.593 36.916 1.00 29.43 470 LEU B N 1
ATOM 3038 C CA . LEU B 1 162 ? 41.967 36.522 35.972 1.00 31.39 470 LEU B CA 1
ATOM 3039 C C . LEU B 1 162 ? 42.013 37.993 36.429 1.00 33.98 470 LEU B C 1
ATOM 3040 O O . LEU B 1 162 ? 41.566 38.905 35.697 1.00 29.21 470 LEU B O 1
ATOM 3045 N N . THR B 1 163 ? 42.571 38.210 37.612 1.00 31.35 471 THR B N 1
ATOM 3046 C CA . THR B 1 163 ? 42.713 39.547 38.127 1.00 35.86 471 THR B CA 1
ATOM 3047 C C . THR B 1 163 ? 43.930 40.230 37.468 1.00 33.82 471 THR B C 1
ATOM 3048 O O . THR B 1 163 ? 44.918 39.593 37.021 1.00 39.00 471 THR B O 1
ATOM 3052 N N . VAL B 1 164 ? 43.799 41.536 37.381 1.00 35.20 472 VAL B N 1
ATOM 3053 C CA A VAL B 1 164 ? 44.857 42.384 36.846 0.50 41.15 472 VAL B CA 1
ATOM 3054 C CA B VAL B 1 164 ? 44.834 42.407 36.837 0.50 40.42 472 VAL B CA 1
ATOM 3055 C C . VAL B 1 164 ? 45.237 43.377 37.951 1.00 49.73 472 VAL B C 1
ATOM 3056 O O . VAL B 1 164 ? 44.408 43.752 38.827 1.00 55.66 472 VAL B O 1
ATOM 3063 N N . LYS B 1 165 ? 46.470 43.817 37.934 1.00 48.19 473 LYS B N 1
ATOM 3064 C CA . LYS B 1 165 ? 46.955 44.584 39.119 1.00 56.27 473 LYS B CA 1
ATOM 3065 C C . LYS B 1 165 ? 46.107 45.812 39.444 1.00 62.34 473 LYS B C 1
ATOM 3066 O O . LYS B 1 165 ? 45.997 46.188 40.618 1.00 56.26 473 LYS B O 1
ATOM 3072 N N . GLU B 1 166 ? 45.483 46.383 38.402 1.00 63.72 474 GLU B N 1
ATOM 3073 C CA . GLU B 1 166 ? 44.608 47.575 38.491 1.00 54.10 474 GLU B CA 1
ATOM 3074 C C . GLU B 1 166 ? 43.344 47.373 39.323 1.00 61.96 474 GLU B C 1
ATOM 3075 O O . GLU B 1 166 ? 42.681 48.371 39.687 1.00 64.11 474 GLU B O 1
ATOM 3081 N N . GLY B 1 167 ? 42.987 46.113 39.605 1.00 62.99 475 GLY B N 1
ATOM 3082 C CA . GLY B 1 167 ? 41.791 45.829 40.432 1.00 46.13 475 GLY B CA 1
ATOM 3083 C C . GLY B 1 167 ? 42.025 45.454 41.900 1.00 55.36 475 GLY B C 1
ATOM 3084 O O . GLY B 1 167 ? 41.194 44.762 42.500 1.00 55.91 475 GLY B O 1
ATOM 3085 N N . ASP B 1 168 ? 43.130 45.926 42.503 1.00 53.89 476 ASP B N 1
ATOM 3086 C CA . ASP B 1 168 ? 43.414 45.645 43.919 1.00 50.66 476 ASP B CA 1
ATOM 3087 C C . ASP B 1 168 ? 42.377 46.251 44.866 1.00 54.67 476 ASP B C 1
ATOM 3088 O O . ASP B 1 168 ? 42.255 45.777 46.012 1.00 75.37 476 ASP B O 1
ATOM 3093 N N . HIS B 1 169 ? 41.664 47.298 44.423 1.00 56.16 477 HIS B N 1
ATOM 3094 C CA . HIS B 1 169 ? 40.618 47.958 45.255 1.00 57.33 477 HIS B CA 1
ATOM 3095 C C . HIS B 1 169 ? 39.183 47.557 44.936 1.00 50.95 477 HIS B C 1
ATOM 309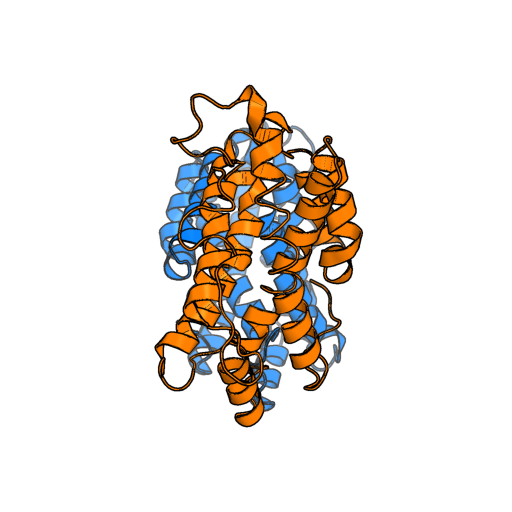6 O O . HIS B 1 169 ? 38.232 48.052 45.591 1.00 62.07 477 HIS B O 1
ATOM 3103 N N . GLN B 1 170 ? 39.013 46.628 43.991 1.00 46.60 478 GLN B N 1
ATOM 3104 C CA . GLN B 1 170 ? 37.647 46.190 43.574 1.00 44.39 478 GLN B CA 1
ATOM 3105 C C . GLN B 1 170 ? 37.439 44.663 43.558 1.00 37.65 478 GLN B C 1
ATOM 3106 O O . GLN B 1 170 ? 36.614 44.151 42.768 1.00 45.45 478 GLN B O 1
ATOM 3112 N N . LYS B 1 171 ? 38.173 43.961 44.443 1.00 36.50 479 LYS B N 1
ATOM 3113 C CA . LYS B 1 171 ? 38.128 42.461 44.546 1.00 40.68 479 LYS B CA 1
ATOM 3114 C C . LYS B 1 171 ? 36.693 41.996 44.830 1.00 37.67 479 LYS B C 1
ATOM 3115 O O . LYS B 1 171 ? 36.215 40.975 44.260 1.00 44.73 479 LYS B O 1
ATOM 3121 N N . GLU B 1 172 ? 36.028 42.732 45.715 1.00 35.31 480 GLU B N 1
ATOM 3122 C CA . GLU B 1 172 ? 34.618 42.455 46.022 1.00 34.54 480 GLU B CA 1
ATOM 3123 C C . GLU B 1 172 ? 33.705 42.575 44.808 1.00 34.75 480 GLU B C 1
ATOM 3124 O O . GLU B 1 172 ? 32.628 41.883 44.723 1.00 42.69 480 GLU B O 1
ATOM 3130 N N . ALA B 1 173 ? 34.103 43.451 43.869 1.00 35.27 481 ALA B N 1
ATOM 3131 C CA . ALA B 1 173 ? 33.282 43.770 42.679 1.00 43.31 481 ALA B CA 1
ATOM 3132 C C . ALA B 1 173 ? 33.737 42.914 41.470 1.00 46.90 481 ALA B C 1
ATOM 3133 O O . ALA B 1 173 ? 33.217 43.049 40.390 1.00 47.09 481 ALA B O 1
ATOM 3135 N N . PHE B 1 174 ? 34.716 42.015 41.656 1.00 39.26 482 PHE B N 1
ATOM 3136 C CA . PHE B 1 174 ? 35.253 41.236 40.520 1.00 42.93 482 PHE B CA 1
ATOM 3137 C C . PHE B 1 174 ? 34.156 40.674 39.598 1.00 45.08 482 PHE B C 1
ATOM 3138 O O . PHE B 1 174 ? 34.322 40.686 38.399 1.00 43.26 482 PHE B O 1
ATOM 3146 N N . SER B 1 175 ? 33.073 40.157 40.186 1.00 39.35 483 SER B N 1
ATOM 3147 C CA . SER B 1 175 ? 31.803 39.817 39.502 1.00 46.37 483 SER B CA 1
ATOM 3148 C C . SER B 1 175 ? 31.350 40.747 38.386 1.00 43.54 483 SER B C 1
ATOM 3149 O O . SER B 1 175 ? 31.095 40.298 37.279 1.00 46.27 483 SER B O 1
ATOM 3152 N N . ILE B 1 176 ? 31.195 42.034 38.724 1.00 42.89 484 ILE B N 1
ATOM 3153 C CA . ILE B 1 176 ? 30.722 43.106 37.764 1.00 47.21 484 ILE B CA 1
ATOM 3154 C C . ILE B 1 176 ? 31.675 43.271 36.569 1.00 38.92 484 ILE B C 1
ATOM 3155 O O . ILE B 1 176 ? 31.258 43.458 35.395 1.00 35.09 484 ILE B O 1
ATOM 3160 N N . GLY B 1 177 ? 32.946 43.104 36.852 1.00 44.53 485 GLY B N 1
ATOM 3161 C CA . GLY B 1 177 ? 33.996 43.255 35.834 1.00 39.29 485 GLY B CA 1
ATOM 3162 C C . GLY B 1 177 ? 34.005 42.030 34.933 1.00 32.11 485 GLY B C 1
ATOM 3163 O O . GLY B 1 177 ? 33.972 42.153 33.701 1.00 29.96 485 GLY B O 1
ATOM 3164 N N . MET B 1 178 ? 33.939 40.847 35.543 1.00 29.53 486 MET B N 1
ATOM 3165 C CA . MET B 1 178 ? 33.949 39.605 34.759 1.00 29.09 486 MET B CA 1
ATOM 3166 C C . MET B 1 178 ? 32.709 39.542 33.865 1.00 27.65 486 MET B C 1
ATOM 3167 O O . MET B 1 178 ? 32.779 39.168 32.689 1.00 27.27 486 MET B O 1
ATOM 3172 N N . GLN B 1 179 ? 31.562 39.918 34.464 1.00 28.43 487 GLN B N 1
ATOM 3173 C CA . GLN B 1 179 ? 30.312 39.953 33.666 1.00 31.16 487 GLN B CA 1
ATOM 3174 C C . GLN B 1 179 ? 30.352 40.878 32.483 1.00 25.01 487 GLN B C 1
ATOM 3175 O O . GLN B 1 179 ? 30.007 40.453 31.356 1.00 25.79 487 GLN B O 1
ATOM 3181 N N . ARG B 1 180 ? 30.785 42.114 32.696 1.00 26.17 488 ARG B N 1
ATOM 3182 C CA A ARG B 1 180 ? 30.913 43.083 31.600 0.50 26.63 488 ARG B CA 1
ATOM 3183 C CA B ARG B 1 180 ? 30.949 43.111 31.611 0.50 27.43 488 ARG B CA 1
ATOM 3184 C C . ARG B 1 180 ? 31.827 42.563 30.520 1.00 23.10 488 ARG B C 1
ATOM 3185 O O . ARG B 1 180 ? 31.448 42.530 29.330 1.00 22.61 488 ARG B O 1
ATOM 3200 N N . ASP B 1 181 ? 33.005 42.116 30.937 1.00 26.78 489 ASP B N 1
ATOM 3201 C CA . ASP B 1 181 ? 33.999 41.696 29.992 1.00 24.22 489 ASP B CA 1
ATOM 3202 C C . ASP B 1 181 ? 33.626 40.413 29.184 1.00 19.12 489 ASP B C 1
ATOM 3203 O O . ASP B 1 181 ? 33.776 40.392 27.953 1.00 19.70 489 ASP B O 1
ATOM 3208 N N . LEU B 1 182 ? 33.055 39.419 29.851 1.00 22.11 490 LEU B N 1
ATOM 3209 C CA . LEU B 1 182 ? 32.587 38.191 29.200 1.00 20.85 490 LEU B CA 1
ATOM 3210 C C . LEU B 1 182 ? 31.391 38.459 28.265 1.00 19.14 490 LEU B C 1
ATOM 3211 O O . LEU B 1 182 ? 31.275 37.778 27.254 1.00 20.97 490 LEU B O 1
ATOM 3216 N N . SER B 1 183 ? 30.580 39.475 28.594 1.00 20.83 491 SER B N 1
ATOM 3217 C CA A SER B 1 183 ? 29.453 39.858 27.753 0.50 20.60 491 SER B CA 1
ATOM 3218 C CA B SER B 1 183 ? 29.458 39.806 27.748 0.50 21.50 491 SER B CA 1
ATOM 3219 C C . SER B 1 183 ? 29.833 40.421 26.419 1.00 19.12 491 SER B C 1
ATOM 3220 O O . SER B 1 183 ? 29.001 40.470 25.539 1.00 19.51 491 SER B O 1
ATOM 3225 N N . LEU B 1 184 ? 31.102 40.802 26.289 1.00 19.00 492 LEU B N 1
ATOM 3226 C CA . LEU B 1 184 ? 31.680 41.282 25.037 1.00 19.36 492 LEU B CA 1
ATOM 3227 C C . LEU B 1 184 ? 32.537 40.171 24.418 1.00 19.03 492 LEU B C 1
ATOM 3228 O O . LEU B 1 184 ? 32.427 39.912 23.224 1.00 18.80 492 LEU B O 1
ATOM 3233 N N . TYR B 1 185 ? 33.370 39.544 25.230 1.00 19.75 493 TYR B N 1
ATOM 3234 C CA . TYR B 1 185 ? 34.315 38.557 24.750 1.00 17.83 493 TYR B CA 1
ATOM 3235 C C . TYR B 1 185 ? 33.641 37.381 24.087 1.00 17.99 493 TYR B C 1
ATOM 3236 O O . TYR B 1 185 ? 34.066 36.941 23.022 1.00 19.33 493 TYR B O 1
ATOM 3245 N N . LEU B 1 186 ? 32.591 36.885 24.741 1.00 17.48 494 LEU B N 1
ATOM 3246 C CA . LEU B 1 186 ? 31.904 35.684 24.284 1.00 17.74 494 LEU B CA 1
ATOM 3247 C C . LEU B 1 186 ? 31.136 35.851 22.925 1.00 16.67 494 LEU B C 1
ATOM 3248 O O . LEU B 1 186 ? 31.283 35.017 22.004 1.00 18.72 494 LEU B O 1
ATOM 3253 N N . PRO B 1 187 ? 30.325 36.898 22.789 1.00 16.24 495 PRO B N 1
ATOM 3254 C CA . PRO B 1 187 ? 29.626 36.995 21.487 1.00 16.20 495 PRO B CA 1
ATOM 3255 C C . PRO B 1 187 ? 30.599 37.293 20.375 1.00 15.84 495 PRO B C 1
ATOM 3256 O O . PRO B 1 187 ? 30.358 36.899 19.220 1.00 16.96 495 PRO B O 1
ATOM 3260 N N . ALA B 1 188 ? 31.685 38.000 20.692 1.00 16.58 496 ALA B N 1
ATOM 3261 C CA . ALA B 1 188 ? 32.669 38.252 19.631 1.00 16.59 496 ALA B CA 1
ATOM 3262 C C . ALA B 1 188 ? 33.343 36.932 19.159 1.00 16.54 496 ALA B C 1
ATOM 3263 O O . ALA B 1 188 ? 33.497 36.679 17.932 1.00 19.29 496 ALA B O 1
ATOM 3265 N N . MET B 1 189 ? 33.701 36.088 20.124 1.00 18.17 497 MET B N 1
ATOM 3266 C CA A MET B 1 189 ? 34.276 34.843 19.759 0.50 18.09 497 MET B CA 1
ATOM 3267 C CA B MET B 1 189 ? 34.223 34.750 19.867 0.50 19.80 497 MET B CA 1
ATOM 3268 C C . MET B 1 189 ? 33.247 33.971 19.038 1.00 20.17 497 MET B C 1
ATOM 3269 O O . MET B 1 189 ? 33.604 33.300 18.047 1.00 22.67 497 MET B O 1
ATOM 3278 N N . GLU B 1 190 ? 31.985 33.998 19.486 1.00 18.33 498 GLU B N 1
ATOM 3279 C CA . GLU B 1 190 ? 30.913 33.231 18.788 1.00 21.44 498 GLU B CA 1
ATOM 3280 C C . GLU B 1 190 ? 30.781 33.607 17.300 1.00 20.57 498 GLU B C 1
ATOM 3281 O O . GLU B 1 190 ? 30.707 32.754 16.424 1.00 20.50 498 GLU B O 1
ATOM 3287 N N . LYS B 1 191 ? 30.824 34.902 17.028 1.00 18.40 499 LYS B N 1
ATOM 3288 C CA . LYS B 1 191 ? 30.736 35.418 15.672 1.00 19.04 499 LYS B CA 1
ATOM 3289 C C . LYS B 1 191 ? 31.885 34.878 14.761 1.00 15.34 499 LYS B C 1
ATOM 3290 O O . LYS B 1 191 ? 31.693 34.468 13.588 1.00 18.79 499 LYS B O 1
ATOM 3297 N N . GLN B 1 192 ? 33.106 35.002 15.320 1.00 17.33 500 GLN B N 1
ATOM 3298 C CA . GLN B 1 192 ? 34.302 34.577 14.603 1.00 16.98 500 GLN B CA 1
ATOM 3299 C C . GLN B 1 192 ? 34.306 33.066 14.379 1.00 17.01 500 GLN B C 1
ATOM 3300 O O . GLN B 1 192 ? 34.661 32.611 13.303 1.00 17.88 500 GLN B O 1
ATOM 3306 N N . LEU B 1 193 ? 33.910 32.333 15.398 1.00 17.17 501 LEU B N 1
ATOM 3307 C CA . LEU B 1 193 ? 33.845 30.882 15.248 1.00 16.96 501 LEU B CA 1
ATOM 3308 C C . LEU B 1 193 ? 32.791 30.418 14.259 1.00 17.38 501 LEU B C 1
ATOM 3309 O O . LEU B 1 193 ? 33.020 29.462 13.491 1.00 18.24 501 LEU B O 1
ATOM 3314 N N . ALA B 1 194 ? 31.695 31.147 14.240 1.00 18.32 502 ALA B N 1
ATOM 3315 C CA . ALA B 1 194 ? 30.624 30.866 13.237 1.00 17.94 502 ALA B CA 1
ATOM 3316 C C . ALA B 1 194 ? 31.113 31.066 11.794 1.00 18.78 502 ALA B C 1
ATOM 3317 O O . ALA B 1 194 ? 30.820 30.267 10.869 1.00 19.37 502 ALA B O 1
ATOM 3319 N N . ILE B 1 195 ? 31.861 32.152 11.616 1.00 17.89 503 ILE B N 1
ATOM 3320 C CA . ILE B 1 195 ? 32.484 32.459 10.309 1.00 17.47 503 ILE B CA 1
ATOM 3321 C C . ILE B 1 195 ? 33.401 31.294 9.917 1.00 16.47 503 ILE B C 1
ATOM 3322 O O . ILE B 1 195 ? 33.353 30.821 8.775 1.00 17.89 503 ILE B O 1
ATOM 3327 N N . LEU B 1 196 ? 34.249 30.873 10.833 1.00 17.29 504 LEU B N 1
ATOM 3328 C CA . LEU B 1 196 ? 35.156 29.760 10.584 1.00 16.84 504 LEU B CA 1
ATOM 3329 C C . LEU B 1 196 ? 34.426 28.423 10.326 1.00 17.59 504 LEU B C 1
ATOM 3330 O O . LEU B 1 196 ? 34.808 27.680 9.426 1.00 17.71 504 LEU B O 1
ATOM 3335 N N . ASP B 1 197 ? 33.383 28.155 11.070 1.00 17.21 505 ASP B N 1
ATOM 3336 C CA . ASP B 1 197 ? 32.639 26.922 10.886 1.00 18.43 505 ASP B CA 1
ATOM 3337 C C . ASP B 1 197 ? 32.069 26.881 9.458 1.00 18.64 505 ASP B C 1
ATOM 3338 O O . ASP B 1 197 ? 32.130 25.846 8.782 1.00 19.01 505 ASP B O 1
ATOM 3343 N N . THR B 1 198 ? 31.488 27.998 9.004 1.00 18.42 506 THR B N 1
ATOM 3344 C CA . THR B 1 198 ? 30.948 28.064 7.632 1.00 19.01 506 THR B CA 1
ATOM 3345 C C . THR B 1 198 ? 32.037 27.842 6.589 1.00 22.33 506 THR B C 1
ATOM 3346 O O . THR B 1 198 ? 31.829 27.069 5.664 1.00 22.64 506 THR B O 1
ATOM 3350 N N . LEU B 1 199 ? 33.181 28.502 6.762 1.00 19.06 507 LEU B N 1
ATOM 3351 C CA . LEU B 1 199 ? 34.318 28.324 5.881 1.00 19.64 507 LEU B CA 1
ATOM 3352 C C . LEU B 1 199 ? 34.694 26.839 5.726 1.00 20.41 507 LEU B C 1
ATOM 3353 O O . LEU B 1 199 ? 34.854 26.343 4.628 1.00 22.38 507 LEU B O 1
ATOM 3358 N N . TYR B 1 200 ? 34.791 26.148 6.826 1.00 17.12 508 TYR B N 1
ATOM 3359 C CA . TYR B 1 200 ? 35.226 24.788 6.809 1.00 17.48 508 TYR B CA 1
ATOM 3360 C C . TYR B 1 200 ? 34.176 23.861 6.217 1.00 20.35 508 TYR B C 1
ATOM 3361 O O . TYR B 1 200 ? 34.498 22.918 5.518 1.00 23.74 508 TYR B O 1
ATOM 3370 N N . GLU B 1 201 ? 32.918 24.153 6.530 1.00 19.75 509 GLU B N 1
ATOM 3371 C CA A GLU B 1 201 ? 31.772 23.398 6.008 0.50 20.90 509 GLU B CA 1
ATOM 3372 C CA B GLU B 1 201 ? 31.785 23.399 6.009 0.50 21.12 509 GLU B CA 1
ATOM 3373 C C . GLU B 1 201 ? 31.703 23.468 4.497 1.00 22.17 509 GLU B C 1
ATOM 3374 O O . GLU B 1 201 ? 31.601 22.449 3.818 1.00 26.13 509 GLU B O 1
ATOM 3385 N N . VAL B 1 202 ? 31.764 24.701 3.984 1.00 25.39 510 VAL B N 1
ATOM 3386 C CA . VAL B 1 202 ? 31.566 24.976 2.567 1.00 26.82 510 VAL B CA 1
ATOM 3387 C C . VAL B 1 202 ? 32.651 24.348 1.686 1.00 22.62 510 VAL B C 1
ATOM 3388 O O . VAL B 1 202 ? 32.383 23.958 0.537 1.00 28.07 510 VAL B O 1
ATOM 3392 N N . HIS B 1 203 ? 33.853 24.204 2.257 1.00 21.47 511 HIS B N 1
ATOM 3393 C CA . HIS B 1 203 ? 34.977 23.638 1.531 1.00 26.24 511 HIS B CA 1
ATOM 3394 C C . HIS B 1 203 ? 35.306 22.221 1.916 1.00 22.49 511 HIS B C 1
ATOM 3395 O O . HIS B 1 203 ? 36.355 21.693 1.492 1.00 28.31 511 HIS B O 1
ATOM 3402 N N . GLY B 1 204 ? 34.488 21.592 2.772 1.00 23.42 512 GLY B N 1
ATOM 3403 C CA . GLY B 1 204 ? 34.642 20.143 3.005 1.00 22.95 512 GLY B CA 1
ATOM 3404 C C . GLY B 1 204 ? 35.892 19.871 3.847 1.00 21.18 512 GLY B C 1
ATOM 3405 O O . GLY B 1 204 ? 36.559 18.805 3.671 1.00 25.46 512 GLY B O 1
ATOM 3406 N N . LEU B 1 205 ? 36.162 20.776 4.819 1.00 20.51 513 LEU B N 1
ATOM 3407 C CA . LEU B 1 205 ? 37.398 20.709 5.610 1.00 19.56 513 LEU B CA 1
ATOM 3408 C C . LEU B 1 205 ? 37.194 20.213 7.053 1.00 21.82 513 LEU B C 1
ATOM 3409 O O . LEU B 1 205 ? 38.176 20.129 7.834 1.00 21.28 513 LEU B O 1
ATOM 3414 N N . GLU B 1 206 ? 35.942 19.906 7.430 1.00 21.61 514 GLU B N 1
ATOM 3415 C CA . GLU B 1 206 ? 35.685 19.279 8.778 1.00 24.91 514 GLU B CA 1
ATOM 3416 C C . GLU B 1 206 ? 36.094 17.829 8.726 1.00 33.44 514 GLU B C 1
ATOM 3417 O O . GLU B 1 206 ? 35.936 17.208 7.668 1.00 45.59 514 GLU B O 1
ATOM 3423 N N . SER B 1 207 ? 36.740 17.277 9.702 1.00 34.03 515 SER B N 1
ATOM 3424 C CA A SER B 1 207 ? 37.112 15.863 9.682 0.50 30.51 515 SER B CA 1
ATOM 3425 C CA B SER B 1 207 ? 37.126 15.854 9.698 0.50 29.63 515 SER B CA 1
ATOM 3426 C C . SER B 1 207 ? 36.332 15.145 10.786 1.00 30.17 515 SER B C 1
ATOM 3427 O O . SER B 1 207 ? 36.035 15.729 11.845 1.00 31.77 515 SER B O 1
ATOM 3432 N N . ASP B 1 208 ? 35.965 13.893 10.545 1.00 31.85 516 ASP B N 1
ATOM 3433 C CA . ASP B 1 208 ? 35.073 13.159 11.488 1.00 32.91 516 ASP B CA 1
ATOM 3434 C C . ASP B 1 208 ? 35.809 12.143 12.377 1.00 26.31 516 ASP B C 1
ATOM 3435 O O . ASP B 1 208 ? 35.224 11.549 13.287 1.00 33.84 516 ASP B O 1
ATOM 3440 N N . GLU B 1 209 ? 37.057 11.937 12.127 1.00 28.62 517 GLU B N 1
ATOM 3441 C CA . GLU B 1 209 ? 37.893 11.065 13.019 1.00 33.01 517 GLU B CA 1
ATOM 3442 C C . GLU B 1 209 ? 38.077 11.679 14.388 1.00 32.44 517 GLU B C 1
ATOM 3443 O O . GLU B 1 209 ? 38.009 12.936 14.597 1.00 38.40 517 GLU B O 1
ATOM 3449 N N . VAL B 1 210 ? 38.186 10.784 15.359 1.00 33.72 518 VAL B N 1
ATOM 3450 C CA . VAL B 1 210 ? 38.516 11.178 16.699 1.00 27.90 518 VAL B CA 1
ATOM 3451 C C . VAL B 1 210 ? 40.003 10.917 17.000 1.00 27.30 518 VAL B C 1
ATOM 3452 O O . VAL B 1 210 ? 40.667 10.087 16.361 1.00 32.08 518 VAL B O 1
ATOM 3456 N N . VAL B 1 211 ? 40.515 11.613 18.002 1.00 24.54 519 VAL B N 1
ATOM 3457 C CA . VAL B 1 211 ? 41.851 11.362 18.479 1.00 23.29 519 VAL B CA 1
ATOM 3458 C C . VAL B 1 211 ? 41.961 10.102 19.353 1.00 28.22 519 VAL B C 1
ATOM 3459 O O . VAL B 1 211 ? 42.615 9.098 18.975 1.00 31.46 519 VAL B O 1
#

B-factor: mean 30.1, std 14.03, range [10.64, 172.51]

Nearest PDB structures (foldseek):
  5kdi-assembly2_B  TM=9.826E-01  e=3.433E-29  Homo sapiens
  3kv0-assembly1_A  TM=8.954E-01  e=2.799E-10  Podospora anserina
  4kbr-assembly8_H  TM=8.799E-01  e=8.420E-09  Mus musculus
  4kbr-assembly6_F  TM=8.892E-01  e=1.557E-08  Mus musculus
  2q52-assembly2_B  TM=8.699E-01  e=1.289E-08  Galdieria sulphuraria

Secondary structure (DSSP, 8-state):
-BGGGSTTT-GGGPPPBGGGB-BHHHHHHHHHTTHHHHHHH-TTTTHHHHHHHHHHHHHHHHHHTT-TTT-SBHHHHHHHHHHTT-TTBTT-HHHHHHHHHHHHHHHHHHHHHHHTT---HHHHHHHHHHHTGGGG--HHHHHHHHHHHHTPPPHHHHHHTTBSSTTGGGSHHHHHHHHHHHHHHHHHHHHHHHHHHHHHHHTT-------/--GGGSTTT-GGGPPPBGGGB-BHHHHHHHHHHTHHHHHHH-TTTTHHHHHHHHHHHHHHHHHHTT-TTT-SBHHHHHHHHHHTT-TTBTT-HHHHHHHHHHHHHHHHHHHHHHHTT---HHHHHHHHHHHTGGGG--HHHHHHHHHHHTTPPPHHHHHHHH--GGGTT-GGGHHHHHHHHHHHHHHHHHHHHHHHHHHHHHTT-------

Foldseek 3Di:
DWLLPPPLAFLLVFDADPPRFGFLPSVLSNLLSCLVLCCLQPVPLCVVVNCLSVLLSVLLVVQCVVDVPQPRGLLSQCVVCVVVVNCPPPSHNLVSVLVSLLVVQLVLQLLVCVLVPDQQSLVSNVVSCVVTCVQQADDVVVVSSVSSSVSGDGSVSSRQSTHPDGPCVVDPVSNVVSNVSSVSRNVSSVVVSVVVVCSCVVSVNNDSHHD/DWLLPPPLAFLLVFDADPPRFGFLVSVLSNLCSCLLLLVLFDCVLCVVVNVLSVLLSVLLVVQCVVDVPQPRGPLSQVVVCLVVVNCPPPSGNLVSVLVNLLSVQLVLQLLVCVLVPDQASLVSNVVSCVVTQVQQADDVVVVSVVVSSVSGDHSVSSLVSIHDPVCPPPSVVSSVVSNVSSVSRNVSSVVSSVVVVCSCVVSVNDDRHHD

CATH classification: 1.10.3520.10